Protein AF-Q04658-F1 (afdb_monomer)

Mean predicted aligned error: 12.74 Å

Structure (mmCIF, N/CA/C/O backbone):
data_AF-Q04658-F1
#
_entry.id   AF-Q04658-F1
#
loop_
_atom_site.group_PDB
_atom_site.id
_atom_site.type_symbol
_atom_site.label_atom_id
_atom_site.label_alt_id
_atom_site.label_comp_id
_atom_site.label_asym_id
_atom_site.label_entity_id
_atom_site.label_seq_id
_atom_site.pdbx_PDB_ins_code
_atom_site.Cartn_x
_atom_site.Cartn_y
_atom_site.Cartn_z
_atom_site.occupancy
_atom_site.B_iso_or_equiv
_atom_site.auth_seq_id
_atom_site.auth_comp_id
_atom_site.auth_asym_id
_atom_site.auth_atom_id
_atom_site.pdbx_PDB_model_num
ATOM 1 N N . MET A 1 1 ? -35.055 -19.459 30.742 1.00 48.03 1 MET A N 1
ATOM 2 C CA . MET A 1 1 ? -34.997 -19.789 29.294 1.00 48.03 1 MET A CA 1
ATOM 3 C C . MET A 1 1 ? -34.436 -18.692 28.370 1.00 48.03 1 MET A C 1
ATOM 5 O O . MET A 1 1 ? -34.101 -19.006 27.237 1.00 48.03 1 MET A O 1
ATOM 9 N N . LEU A 1 2 ? -34.276 -17.426 28.794 1.00 64.44 2 LEU A N 1
ATOM 10 C CA . LEU A 1 2 ? -33.761 -16.351 27.914 1.00 64.44 2 LEU A CA 1
ATOM 11 C C . LEU A 1 2 ? -32.224 -16.269 27.799 1.00 64.44 2 LEU A C 1
ATOM 13 O O . LEU A 1 2 ? -31.728 -15.584 26.909 1.00 64.44 2 LEU A O 1
ATOM 17 N N . PHE A 1 3 ? -31.472 -16.943 28.673 1.00 71.50 3 PHE A N 1
ATOM 18 C CA . PHE A 1 3 ? -30.004 -16.909 28.689 1.00 71.50 3 PHE A CA 1
ATOM 19 C C . PHE A 1 3 ? -29.337 -17.498 27.427 1.00 71.50 3 PHE A C 1
ATOM 21 O O . PHE A 1 3 ? -28.520 -16.790 26.837 1.00 71.50 3 PHE A O 1
ATOM 28 N N . PRO A 1 4 ? -29.714 -18.697 26.920 1.00 80.12 4 PRO A N 1
ATOM 29 C CA . PRO A 1 4 ? -29.071 -19.256 25.726 1.00 80.12 4 PRO A CA 1
ATOM 30 C C . PRO A 1 4 ? -29.274 -18.370 24.492 1.00 80.12 4 PRO A C 1
ATOM 32 O O . PRO A 1 4 ? -28.332 -18.125 23.749 1.00 80.12 4 PRO A O 1
ATOM 35 N N . LYS A 1 5 ? -30.469 -17.784 24.316 1.00 84.19 5 LYS A N 1
ATOM 36 C CA . LYS A 1 5 ? -30.741 -16.856 23.203 1.00 84.19 5 LYS A CA 1
ATOM 37 C C . LYS A 1 5 ? -29.852 -15.606 23.252 1.00 84.19 5 LYS A C 1
ATOM 39 O O . LYS A 1 5 ? -29.395 -15.147 22.210 1.00 84.19 5 LYS A O 1
ATOM 44 N N . ARG A 1 6 ? -29.592 -15.058 24.447 1.00 84.19 6 ARG A N 1
ATOM 45 C CA . ARG A 1 6 ? -28.706 -13.891 24.629 1.00 84.19 6 ARG A CA 1
ATOM 46 C C . ARG A 1 6 ? -27.261 -14.222 24.273 1.00 84.19 6 ARG A C 1
ATOM 48 O O . ARG A 1 6 ? -26.633 -13.447 23.557 1.00 84.19 6 ARG A O 1
ATOM 55 N N . LEU A 1 7 ? -26.775 -15.373 24.736 1.00 85.56 7 LEU A N 1
ATOM 56 C CA . LEU A 1 7 ? -25.419 -15.832 24.451 1.00 85.56 7 LEU A CA 1
ATOM 57 C C . LEU A 1 7 ? -25.201 -16.116 22.965 1.00 85.56 7 LEU A C 1
ATOM 59 O O . LEU A 1 7 ? -24.165 -15.728 22.442 1.00 85.56 7 LEU A O 1
ATOM 63 N N . ILE A 1 8 ? -26.178 -16.712 22.271 1.00 89.06 8 ILE A N 1
ATOM 64 C CA . ILE A 1 8 ? -26.074 -16.975 20.827 1.00 89.06 8 ILE A CA 1
ATOM 65 C C . ILE A 1 8 ? -25.934 -15.664 20.045 1.00 89.06 8 ILE A C 1
ATOM 67 O O . ILE A 1 8 ? -25.021 -15.530 19.237 1.00 89.06 8 ILE A O 1
ATOM 71 N N . VAL A 1 9 ? -26.792 -14.668 20.307 1.00 88.81 9 VAL A N 1
ATOM 72 C CA . VAL A 1 9 ? -26.729 -13.372 19.602 1.00 88.81 9 VAL A CA 1
ATOM 73 C C . VAL A 1 9 ? -25.398 -12.665 19.858 1.00 88.81 9 VAL A C 1
ATOM 75 O O . VAL A 1 9 ? -24.790 -12.144 18.926 1.00 88.81 9 VAL A O 1
ATOM 78 N N . TRP A 1 10 ? -24.931 -12.658 21.109 1.00 90.81 10 TRP A N 1
ATOM 79 C CA . TRP A 1 10 ? -23.628 -12.088 21.438 1.00 90.81 10 TRP A CA 1
ATOM 80 C C . TRP A 1 10 ? -22.480 -12.844 20.758 1.00 90.81 10 TRP A C 1
ATOM 82 O O . TRP A 1 10 ? -21.616 -12.205 20.164 1.00 90.81 10 TRP A O 1
ATOM 92 N N . GLY A 1 11 ? -22.499 -14.179 20.784 1.00 92.94 11 GLY A N 1
ATOM 93 C CA . GLY A 1 11 ? -21.490 -15.016 20.140 1.00 92.94 11 GLY A CA 1
ATOM 94 C C . GLY A 1 11 ? -21.390 -14.743 18.641 1.00 92.94 11 GLY A C 1
ATOM 95 O O . GLY A 1 11 ? -20.291 -14.561 18.130 1.00 92.94 11 GLY A O 1
ATOM 96 N N . VAL A 1 12 ? -22.525 -14.606 17.948 1.00 94.00 12 VAL A N 1
ATOM 97 C CA . VAL A 1 12 ? -22.552 -14.241 16.521 1.00 94.00 12 VAL A CA 1
ATOM 98 C C . VAL A 1 12 ? -21.949 -12.853 16.286 1.00 94.00 12 VAL A C 1
ATOM 100 O O . VAL A 1 12 ? -21.097 -12.702 15.414 1.00 94.00 12 VAL A O 1
ATOM 103 N N . LEU A 1 13 ? -22.335 -11.840 17.074 1.00 93.44 13 LEU A N 1
ATOM 104 C CA . LEU A 1 13 ? -21.768 -10.489 16.952 1.00 93.44 13 LEU A CA 1
ATOM 105 C C . LEU A 1 13 ? -20.258 -10.473 17.212 1.00 93.44 13 LEU A C 1
ATOM 107 O O . LEU A 1 13 ? -19.524 -9.775 16.511 1.00 93.44 13 LEU A O 1
ATOM 111 N N . LEU A 1 14 ? -19.793 -11.238 18.201 1.00 94.06 14 LEU A N 1
ATOM 112 C CA . LEU A 1 14 ? -18.379 -11.344 18.535 1.00 94.06 14 LEU A CA 1
ATOM 113 C C . LEU A 1 14 ? -17.600 -12.045 17.421 1.00 94.06 14 LEU A C 1
ATOM 115 O O . LEU A 1 14 ? -16.578 -11.518 16.997 1.00 94.06 14 LEU A O 1
ATOM 119 N N . ILE A 1 15 ? -18.093 -13.174 16.902 1.00 95.38 15 ILE A N 1
ATOM 120 C CA . ILE A 1 15 ? -17.459 -13.898 15.790 1.00 95.38 15 ILE A CA 1
ATOM 121 C C . ILE A 1 15 ? -17.363 -13.001 14.558 1.00 95.38 15 ILE A C 1
ATOM 123 O O . ILE A 1 15 ? -16.290 -12.898 13.970 1.00 95.38 15 ILE A O 1
ATOM 127 N N . LEU A 1 16 ? -18.439 -12.298 14.196 1.00 94.44 16 LEU A N 1
ATOM 128 C CA . LEU A 1 16 ? -18.407 -11.362 13.072 1.00 94.44 16 LEU A CA 1
ATOM 129 C C . LEU A 1 16 ? -17.403 -10.231 13.318 1.00 94.44 16 LEU A C 1
ATOM 131 O O . LEU A 1 16 ? -16.593 -9.938 12.441 1.00 94.44 16 LEU A O 1
ATOM 135 N N . SER A 1 17 ? -17.389 -9.657 14.523 1.00 93.44 17 SER A N 1
ATOM 136 C CA . SER A 1 17 ? -16.462 -8.581 14.897 1.00 93.44 17 SER A CA 1
ATOM 137 C C . SER A 1 17 ? -14.999 -9.026 14.900 1.00 93.44 17 SER A C 1
ATOM 139 O O . SER A 1 17 ? -14.129 -8.272 14.480 1.00 93.44 17 SER A O 1
ATOM 141 N N . LEU A 1 18 ? -14.717 -10.252 15.335 1.00 94.62 18 LEU A N 1
ATOM 142 C CA . LEU A 1 18 ? -13.380 -10.836 15.278 1.00 94.62 18 LEU A CA 1
ATOM 143 C C . LEU A 1 18 ? -12.991 -11.175 13.839 1.00 94.62 18 LEU A C 1
ATOM 145 O O . LEU A 1 18 ? -11.881 -10.862 13.427 1.00 94.62 18 LEU A O 1
ATOM 149 N N . SER A 1 19 ? -13.906 -11.748 13.051 1.00 94.00 19 SER A N 1
ATOM 150 C CA . SER A 1 19 ? -13.644 -12.111 11.654 1.00 94.00 19 SER A CA 1
ATOM 151 C C . SER A 1 19 ? -13.275 -10.894 10.805 1.00 94.00 19 SER A C 1
ATOM 153 O O . SER A 1 19 ? -12.275 -10.936 10.092 1.00 94.00 19 SER A O 1
ATOM 155 N N . GLN A 1 20 ? -13.990 -9.770 10.949 1.00 92.44 20 GLN A N 1
ATOM 156 C CA . GLN A 1 20 ? -13.623 -8.539 10.247 1.00 92.44 20 GLN A CA 1
ATOM 157 C C . GLN A 1 20 ? -12.255 -8.003 10.686 1.00 92.44 20 GLN A C 1
ATOM 159 O O . GLN A 1 20 ? -11.545 -7.422 9.872 1.00 92.44 20 GLN A O 1
ATOM 164 N N . PHE A 1 21 ? -11.872 -8.204 11.952 1.00 91.06 21 PHE A N 1
ATOM 165 C CA . PHE A 1 21 ? -10.603 -7.710 12.467 1.00 91.06 21 PHE A CA 1
ATOM 166 C C . PHE A 1 21 ? -9.436 -8.554 11.969 1.00 91.06 21 PHE A C 1
ATOM 168 O O . PHE A 1 21 ? -8.424 -8.020 11.526 1.00 91.06 21 PHE A O 1
ATOM 175 N N . VAL A 1 22 ? -9.617 -9.875 11.945 1.00 92.88 22 VAL A N 1
ATOM 176 C CA . VAL A 1 22 ? -8.684 -10.809 11.309 1.00 92.88 22 VAL A CA 1
ATOM 177 C C . VAL A 1 22 ? -8.508 -10.471 9.825 1.00 92.88 22 VAL A C 1
ATOM 179 O O . VAL A 1 22 ? -7.392 -10.533 9.320 1.00 92.88 22 VAL A O 1
ATOM 182 N N . LEU A 1 23 ? -9.563 -10.020 9.138 1.00 92.44 23 LEU A N 1
ATOM 183 C CA . LEU A 1 23 ? -9.487 -9.556 7.747 1.00 92.44 23 LEU A CA 1
ATOM 184 C C . LEU A 1 23 ? -8.734 -8.225 7.551 1.00 92.44 23 LEU A C 1
ATOM 186 O O . LEU A 1 23 ? -8.464 -7.870 6.405 1.00 92.44 23 LEU A O 1
ATOM 190 N N . TYR A 1 24 ? -8.342 -7.503 8.610 1.00 89.81 24 TYR A N 1
ATOM 191 C CA . TYR A 1 24 ? -7.361 -6.413 8.490 1.00 89.81 24 TYR A CA 1
ATOM 192 C C . TYR A 1 24 ? -5.913 -6.910 8.482 1.00 89.81 24 TYR A C 1
ATOM 194 O O . TYR A 1 24 ? -5.050 -6.200 7.975 1.00 89.81 24 TYR A O 1
ATOM 202 N N . LEU A 1 25 ? -5.616 -8.111 8.997 1.00 86.94 25 LEU A N 1
ATOM 203 C CA . LEU A 1 25 ? -4.242 -8.633 9.033 1.00 86.94 25 LEU A CA 1
ATOM 204 C C . LEU A 1 25 ? -3.587 -8.701 7.642 1.00 86.94 25 LEU A C 1
ATOM 206 O O . LEU A 1 25 ? -2.425 -8.323 7.525 1.00 86.94 25 LEU A O 1
ATOM 210 N N . PRO A 1 26 ? -4.289 -9.090 6.559 1.00 83.69 26 PRO A N 1
ATOM 211 C CA . PRO A 1 26 ? -3.725 -9.017 5.217 1.00 83.69 26 PRO A CA 1
ATOM 212 C C . PRO A 1 26 ? -3.310 -7.598 4.802 1.00 83.69 26 PRO A C 1
ATOM 214 O O . PRO A 1 26 ? -2.362 -7.446 4.037 1.00 83.69 26 PRO A O 1
ATOM 217 N N . ALA A 1 27 ? -3.949 -6.545 5.322 1.00 81.88 27 ALA A N 1
ATOM 218 C CA . ALA A 1 27 ? -3.567 -5.168 5.015 1.00 81.88 27 ALA A CA 1
ATOM 219 C C . ALA A 1 27 ? -2.179 -4.811 5.574 1.00 81.88 27 ALA A C 1
ATOM 221 O O . ALA A 1 27 ? -1.489 -4.005 4.971 1.00 81.88 27 ALA A O 1
ATOM 222 N N . THR A 1 28 ? -1.722 -5.437 6.663 1.00 82.69 28 THR A N 1
ATOM 223 C CA . THR A 1 28 ? -0.393 -5.175 7.254 1.00 82.69 28 THR A CA 1
ATOM 224 C C . THR A 1 28 ? 0.722 -6.062 6.683 1.00 82.69 28 THR A C 1
ATOM 226 O O . THR A 1 28 ? 1.868 -6.015 7.141 1.00 82.69 28 THR A O 1
ATOM 229 N N . THR A 1 29 ? 0.407 -6.865 5.663 1.00 84.94 29 THR A N 1
ATOM 230 C CA . THR A 1 29 ? 1.384 -7.687 4.934 1.00 84.94 29 THR A CA 1
ATOM 231 C C . THR A 1 29 ? 2.227 -6.849 3.960 1.00 84.94 29 THR A C 1
ATOM 233 O O . THR A 1 29 ? 2.033 -5.642 3.836 1.00 84.94 29 THR A O 1
ATOM 236 N N . CYS A 1 30 ? 3.174 -7.484 3.257 1.00 84.44 30 CYS A N 1
ATOM 237 C CA . CYS A 1 30 ? 4.091 -6.834 2.305 1.00 84.44 30 CYS A CA 1
ATOM 238 C C . CYS A 1 30 ? 5.135 -5.886 2.935 1.00 84.44 30 CYS A C 1
ATOM 240 O O . CYS A 1 30 ? 5.738 -5.080 2.236 1.00 84.44 30 CYS A O 1
ATOM 242 N N . THR A 1 31 ? 5.378 -5.969 4.245 1.00 84.75 31 THR A N 1
ATOM 243 C CA . THR A 1 31 ? 6.273 -5.044 4.970 1.00 84.75 31 THR A CA 1
ATOM 244 C C . THR A 1 31 ? 7.674 -5.596 5.230 1.00 84.75 31 THR A C 1
ATOM 246 O O . THR A 1 31 ? 8.594 -4.821 5.485 1.00 84.75 31 THR A O 1
ATOM 249 N N . ASN A 1 32 ? 7.863 -6.918 5.178 1.00 79.25 32 ASN A N 1
ATOM 250 C CA . ASN A 1 32 ? 9.130 -7.555 5.528 1.00 79.25 32 ASN A CA 1
ATOM 251 C C . ASN A 1 32 ? 9.474 -8.713 4.583 1.00 79.25 32 ASN A C 1
ATOM 253 O O . ASN A 1 32 ? 8.623 -9.519 4.212 1.00 79.25 32 ASN A O 1
ATOM 257 N N . SER A 1 33 ? 10.753 -8.801 4.225 1.00 74.62 33 SER A N 1
ATOM 258 C CA . SER A 1 33 ? 11.325 -9.869 3.396 1.00 74.62 33 SER A CA 1
ATOM 259 C C . SER A 1 33 ? 11.719 -11.120 4.184 1.00 74.62 33 SER A C 1
ATOM 261 O O . SER A 1 33 ? 11.919 -12.184 3.586 1.00 74.62 33 SER A O 1
ATOM 263 N N . LYS A 1 34 ? 11.905 -10.984 5.504 1.00 71.62 34 LYS A N 1
ATOM 264 C CA . LYS A 1 34 ? 12.381 -12.049 6.394 1.00 71.62 34 LYS A CA 1
ATOM 265 C C . LYS A 1 34 ? 11.203 -12.886 6.906 1.00 71.62 34 LYS A C 1
ATOM 267 O O . LYS A 1 34 ? 10.216 -12.336 7.382 1.00 71.62 34 LYS A O 1
ATOM 272 N N . GLY A 1 35 ? 11.336 -14.213 6.848 1.00 64.00 35 GLY A N 1
ATOM 273 C CA . GLY A 1 35 ? 10.316 -15.167 7.304 1.00 64.00 35 GLY A CA 1
ATOM 274 C C . GLY A 1 35 ? 9.303 -15.551 6.219 1.00 64.00 35 GLY A C 1
ATOM 275 O O . GLY A 1 35 ? 9.663 -15.697 5.048 1.00 64.00 35 GLY A O 1
ATOM 276 N N . LEU A 1 36 ? 8.034 -15.739 6.604 1.00 62.12 36 LEU A N 1
ATOM 277 C CA . LEU A 1 36 ? 6.954 -16.020 5.654 1.00 62.12 36 LEU A CA 1
ATOM 278 C C . LEU A 1 36 ? 6.677 -14.771 4.804 1.00 62.12 36 LEU A C 1
ATOM 280 O O . LEU A 1 36 ? 6.091 -13.801 5.280 1.00 62.12 36 LEU A O 1
ATOM 284 N N . ARG A 1 37 ? 7.071 -14.812 3.527 1.00 67.56 37 ARG A N 1
ATOM 285 C CA . ARG A 1 37 ? 6.827 -13.748 2.536 1.00 67.56 37 ARG A CA 1
ATOM 286 C C . ARG A 1 37 ? 5.368 -13.744 2.070 1.00 67.56 37 ARG A C 1
ATOM 288 O O . ARG A 1 37 ? 5.063 -14.063 0.917 1.00 67.56 37 ARG A O 1
ATOM 295 N N . LEU A 1 38 ? 4.468 -13.433 2.997 1.00 77.38 38 LEU A N 1
ATOM 296 C CA . LEU A 1 38 ? 3.051 -13.222 2.737 1.00 77.38 38 LEU A CA 1
ATOM 297 C C . LEU A 1 38 ? 2.843 -11.771 2.299 1.00 77.38 38 LEU A C 1
ATOM 299 O O . LEU A 1 38 ? 3.240 -10.837 2.996 1.00 77.38 38 LEU A O 1
ATOM 303 N N . CYS A 1 39 ? 2.216 -11.596 1.141 1.00 85.25 39 CYS A N 1
ATOM 304 C CA . CYS A 1 39 ? 1.780 -10.302 0.644 1.00 85.25 39 CYS A CA 1
ATOM 305 C C . CYS A 1 39 ? 0.378 -10.448 0.066 1.00 85.25 39 CYS A C 1
ATOM 307 O O . CYS A 1 39 ? 0.116 -11.329 -0.754 1.00 85.25 39 CYS A O 1
ATOM 309 N N . ALA A 1 40 ? -0.524 -9.608 0.550 1.00 90.00 40 ALA A N 1
ATOM 310 C CA . ALA A 1 40 ? -1.885 -9.475 0.076 1.00 90.00 40 ALA A CA 1
ATOM 311 C C . ALA A 1 40 ? -2.050 -8.073 -0.522 1.00 90.00 40 ALA A C 1
ATOM 313 O O . ALA A 1 40 ? -2.524 -7.164 0.164 1.00 90.00 40 ALA A O 1
ATOM 314 N N . PRO A 1 41 ? -1.615 -7.870 -1.775 1.00 91.75 41 PRO A N 1
ATOM 315 C CA . PRO A 1 41 ? -1.620 -6.548 -2.379 1.00 91.75 41 PRO A CA 1
ATOM 316 C C . PRO A 1 41 ? -3.042 -6.037 -2.603 1.00 91.75 41 PRO A C 1
ATOM 318 O O . PRO A 1 41 ? -3.924 -6.799 -2.993 1.00 91.75 41 PRO A O 1
ATOM 321 N N . GLN A 1 42 ? -3.257 -4.737 -2.419 1.00 92.12 42 GLN A N 1
ATOM 322 C CA . GLN A 1 42 ? -4.439 -4.037 -2.925 1.00 92.12 42 GLN A CA 1
ATOM 323 C C . GLN A 1 42 ? -4.389 -3.954 -4.450 1.00 92.12 42 GLN A C 1
ATOM 325 O O . GLN A 1 42 ? -5.373 -4.252 -5.126 1.00 92.12 42 GLN A O 1
ATOM 330 N N . PHE A 1 43 ? -3.213 -3.628 -4.986 1.00 91.38 43 PHE A N 1
ATOM 331 C CA . PHE A 1 43 ? -2.973 -3.498 -6.417 1.00 91.38 43 PHE A CA 1
ATOM 332 C C . PHE A 1 43 ? -1.642 -4.134 -6.781 1.00 91.38 43 PHE A C 1
ATOM 334 O O . PHE A 1 43 ? -0.696 -4.138 -5.995 1.00 91.38 43 PHE A O 1
ATOM 341 N N . THR A 1 44 ? -1.565 -4.651 -7.995 1.00 91.69 44 THR A N 1
ATOM 342 C CA . THR A 1 44 ? -0.303 -5.046 -8.609 1.00 91.69 44 THR A CA 1
ATOM 343 C C . THR A 1 44 ? -0.050 -4.130 -9.783 1.00 91.69 44 THR A C 1
ATOM 345 O O . THR A 1 44 ? -0.961 -3.900 -10.575 1.00 91.69 44 THR A O 1
ATOM 348 N N . ILE A 1 45 ? 1.156 -3.588 -9.876 1.00 91.81 45 ILE A N 1
ATOM 349 C CA . ILE A 1 45 ? 1.555 -2.737 -10.989 1.00 91.81 45 ILE A CA 1
ATOM 350 C C . ILE A 1 45 ? 2.733 -3.362 -11.721 1.00 91.81 45 ILE A C 1
ATOM 352 O O . ILE A 1 45 ? 3.580 -4.036 -11.134 1.00 91.81 45 ILE A O 1
ATOM 356 N N . THR A 1 46 ? 2.789 -3.080 -13.008 1.00 90.12 46 THR A N 1
ATOM 357 C CA . THR A 1 46 ? 3.917 -3.368 -13.889 1.00 90.12 46 THR A CA 1
ATOM 358 C C . THR A 1 46 ? 4.158 -2.123 -14.718 1.00 90.12 46 THR A C 1
ATOM 360 O O . THR A 1 46 ? 3.198 -1.487 -15.155 1.00 90.12 46 THR A O 1
ATOM 363 N N . VAL A 1 47 ? 5.419 -1.743 -14.894 1.00 85.94 47 VAL A N 1
ATOM 364 C CA . VAL A 1 47 ? 5.765 -0.608 -15.750 1.00 85.94 47 VAL A CA 1
ATOM 365 C C . VAL A 1 47 ? 5.782 -1.099 -17.193 1.00 85.94 47 VAL A C 1
ATOM 367 O O . VAL A 1 47 ? 6.582 -1.965 -17.547 1.00 85.94 47 VAL A O 1
ATOM 370 N N . ILE A 1 48 ? 4.894 -0.557 -18.021 1.00 82.62 48 ILE A N 1
ATOM 371 C CA . ILE A 1 48 ? 4.766 -0.892 -19.440 1.00 82.62 48 ILE A CA 1
ATOM 372 C C . ILE A 1 48 ? 4.674 0.420 -20.213 1.00 82.62 48 ILE A C 1
ATOM 374 O O . ILE A 1 48 ? 3.834 1.254 -19.904 1.00 82.62 48 ILE A O 1
ATOM 378 N N . GLY A 1 49 ? 5.523 0.615 -21.221 1.00 72.06 49 GLY A N 1
ATOM 379 C CA . GLY A 1 49 ? 5.387 1.760 -22.118 1.00 72.06 49 GLY A CA 1
ATOM 380 C C . GLY A 1 49 ? 4.352 1.462 -23.196 1.00 72.06 49 GLY A C 1
ATOM 381 O O . GLY A 1 49 ? 4.655 0.775 -24.171 1.00 72.06 49 GLY A O 1
ATOM 382 N N . GLY A 1 50 ? 3.127 1.952 -23.004 1.00 69.31 50 GLY A N 1
ATOM 383 C CA . GLY A 1 50 ? 2.031 1.794 -23.964 1.00 69.31 50 GLY A CA 1
ATOM 384 C C . GLY A 1 50 ? 2.133 2.736 -25.166 1.00 69.31 50 GLY A C 1
ATOM 385 O O . GLY A 1 50 ? 1.751 2.376 -26.274 1.00 69.31 50 GLY A O 1
ATOM 386 N N . SER A 1 51 ? 2.723 3.917 -24.967 1.00 69.56 51 SER A N 1
ATOM 387 C CA . SER A 1 51 ? 2.911 4.939 -26.003 1.00 69.56 51 SER A CA 1
ATOM 388 C C . SER A 1 51 ? 4.381 5.073 -26.429 1.00 69.56 51 SER A C 1
ATOM 390 O O . SER A 1 51 ? 5.296 4.671 -25.704 1.00 69.56 51 SER A O 1
ATOM 392 N N . SER A 1 52 ? 4.641 5.678 -27.596 1.00 72.06 52 SER A N 1
ATOM 393 C CA . SER A 1 52 ? 6.010 6.011 -28.031 1.00 72.06 52 SER A CA 1
ATOM 394 C C . SER A 1 52 ? 6.708 6.934 -27.029 1.00 72.06 52 SER A C 1
ATOM 396 O O . SER A 1 52 ? 7.818 6.643 -26.594 1.00 72.06 52 SER A O 1
ATOM 398 N N . THR A 1 53 ? 6.017 7.981 -26.569 1.00 69.88 53 THR A N 1
ATOM 399 C CA . THR A 1 53 ? 6.528 8.925 -25.565 1.00 69.88 53 THR A CA 1
ATOM 400 C C . THR A 1 53 ? 6.836 8.243 -24.232 1.00 69.88 53 THR A C 1
ATOM 402 O O . THR A 1 53 ? 7.871 8.517 -23.628 1.00 69.88 53 THR A O 1
ATOM 405 N N . ALA A 1 54 ? 5.974 7.333 -23.766 1.00 73.06 54 ALA A N 1
ATOM 406 C CA . ALA A 1 54 ? 6.215 6.585 -22.535 1.00 73.06 54 ALA A CA 1
ATOM 407 C C . ALA A 1 54 ? 7.413 5.638 -22.684 1.00 73.06 54 ALA A C 1
ATOM 409 O O . ALA A 1 54 ? 8.228 5.550 -21.771 1.00 73.06 54 ALA A O 1
ATOM 410 N N . ASN A 1 55 ? 7.563 4.973 -23.833 1.00 78.56 55 ASN A N 1
ATOM 411 C CA . ASN A 1 55 ? 8.719 4.122 -24.114 1.00 78.56 55 ASN A CA 1
ATOM 412 C C . ASN A 1 55 ? 10.031 4.914 -24.161 1.00 78.56 55 ASN A C 1
ATOM 414 O O . ASN A 1 55 ? 11.008 4.493 -23.545 1.00 78.56 55 ASN A O 1
ATOM 418 N N . GLU A 1 56 ? 10.052 6.074 -24.820 1.00 77.06 56 GLU A N 1
ATOM 419 C CA . GLU A 1 56 ? 11.214 6.973 -24.845 1.00 77.06 56 GLU A CA 1
ATOM 420 C C . GLU A 1 56 ? 11.559 7.498 -23.447 1.00 77.06 56 GLU A C 1
ATOM 422 O O . GLU A 1 56 ? 12.729 7.514 -23.054 1.00 77.06 56 GLU A O 1
ATOM 427 N N . PHE A 1 57 ? 10.545 7.875 -22.6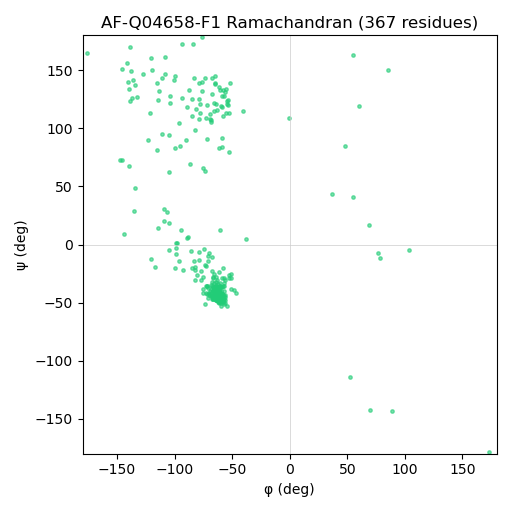63 1.00 79.12 57 PHE A N 1
ATOM 428 C CA . PHE A 1 57 ? 10.722 8.298 -21.278 1.00 79.12 57 PHE A CA 1
ATOM 429 C C . PHE A 1 57 ? 11.290 7.166 -20.416 1.00 79.12 57 PHE A C 1
ATOM 431 O O . PHE A 1 57 ? 12.295 7.361 -19.736 1.00 79.12 57 PHE A O 1
ATOM 438 N N . ILE A 1 58 ? 10.699 5.968 -20.478 1.00 84.88 58 ILE A N 1
ATOM 439 C CA . ILE A 1 58 ? 11.181 4.786 -19.753 1.00 84.88 58 ILE A CA 1
ATOM 440 C C . ILE A 1 58 ? 12.621 4.461 -20.160 1.00 84.88 58 ILE A C 1
ATOM 442 O O . ILE A 1 58 ? 13.447 4.209 -19.287 1.00 84.88 58 ILE A O 1
ATOM 446 N N . ALA A 1 59 ? 12.936 4.468 -21.457 1.00 85.50 59 ALA A N 1
ATOM 447 C CA . ALA A 1 59 ? 14.282 4.198 -21.952 1.00 85.50 59 ALA A CA 1
ATOM 448 C C . ALA A 1 59 ? 15.287 5.227 -21.417 1.00 85.50 59 ALA A C 1
ATOM 450 O O . ALA A 1 59 ? 16.315 4.845 -20.865 1.00 85.50 59 ALA A O 1
ATOM 451 N N . SER A 1 60 ? 14.945 6.515 -21.475 1.00 86.19 60 SER A N 1
ATOM 452 C CA . SER A 1 60 ? 15.780 7.599 -20.942 1.00 86.19 60 SER A CA 1
ATOM 453 C C . SER A 1 60 ? 16.022 7.449 -19.439 1.00 86.19 60 SER A C 1
ATOM 455 O O . SER A 1 60 ? 17.147 7.601 -18.968 1.00 86.19 60 SER A O 1
ATOM 457 N N . VAL A 1 61 ? 14.978 7.102 -18.679 1.00 86.69 61 VAL A N 1
ATOM 458 C CA . VAL A 1 61 ? 15.089 6.835 -17.239 1.00 86.69 61 VAL A CA 1
ATOM 459 C C . VAL A 1 61 ? 15.972 5.614 -16.980 1.00 86.69 61 VAL A C 1
ATOM 461 O O . VAL A 1 61 ? 16.804 5.667 -16.083 1.00 86.69 61 VAL A O 1
ATOM 464 N N . ARG A 1 62 ? 15.855 4.535 -17.763 1.00 88.12 62 ARG A N 1
ATOM 465 C CA . ARG A 1 62 ? 16.722 3.351 -17.628 1.00 88.12 62 ARG A CA 1
ATOM 466 C C . ARG A 1 62 ? 18.192 3.686 -17.881 1.00 88.12 62 ARG A C 1
ATOM 468 O O . ARG A 1 62 ? 19.025 3.308 -17.066 1.00 88.12 62 ARG A O 1
ATOM 475 N N . GLU A 1 63 ? 18.508 4.426 -18.942 1.00 87.38 63 GLU A N 1
ATOM 476 C CA . GLU A 1 63 ? 19.890 4.852 -19.220 1.00 87.38 63 GLU A CA 1
ATOM 477 C C . GLU A 1 63 ? 20.441 5.759 -18.116 1.00 87.38 63 GLU A C 1
ATOM 479 O O . GLU A 1 63 ? 21.567 5.585 -17.649 1.00 87.38 63 GLU A O 1
ATOM 484 N N . PHE A 1 64 ? 19.621 6.684 -17.617 1.00 88.31 64 PHE A N 1
ATOM 485 C CA . PHE A 1 64 ? 19.992 7.522 -16.483 1.00 88.31 64 PHE A CA 1
ATOM 486 C C . PHE A 1 64 ? 20.249 6.702 -15.209 1.00 88.31 64 PHE A C 1
ATOM 488 O O . PHE A 1 64 ? 21.218 6.950 -14.493 1.00 88.31 64 PHE A O 1
ATOM 495 N N . LEU A 1 65 ? 19.418 5.695 -14.931 1.00 89.75 65 LEU A N 1
ATOM 496 C CA . LEU A 1 65 ? 19.597 4.805 -13.785 1.00 89.75 65 LEU A CA 1
ATOM 497 C C . LEU A 1 65 ? 20.826 3.904 -13.929 1.00 89.75 65 LEU A C 1
ATOM 499 O O . LEU A 1 65 ? 21.500 3.673 -12.926 1.00 89.75 65 LEU A O 1
ATOM 503 N N . ARG A 1 66 ? 21.168 3.447 -15.141 1.00 87.94 66 ARG A N 1
ATOM 504 C CA . ARG A 1 66 ? 22.441 2.756 -15.412 1.00 87.94 66 ARG A CA 1
ATOM 505 C C . ARG A 1 66 ? 23.630 3.655 -15.091 1.00 87.94 66 ARG A C 1
ATOM 507 O O . ARG A 1 66 ? 24.499 3.251 -14.325 1.00 87.94 66 ARG A O 1
ATOM 514 N N . LEU A 1 67 ? 23.621 4.897 -15.581 1.00 89.94 67 LEU A N 1
ATOM 515 C CA . LEU A 1 67 ? 24.669 5.878 -15.288 1.00 89.94 67 LEU A CA 1
ATOM 516 C C . LEU A 1 67 ? 24.824 6.120 -13.779 1.00 89.94 67 LEU A C 1
ATOM 518 O O . LEU A 1 67 ? 25.940 6.094 -13.263 1.00 89.94 67 LEU A O 1
ATOM 522 N N . ILE A 1 68 ? 23.716 6.326 -13.060 1.00 88.88 68 ILE A N 1
ATOM 523 C CA . ILE A 1 68 ? 23.757 6.490 -11.600 1.00 88.88 68 ILE A CA 1
ATOM 524 C C . ILE A 1 68 ? 24.250 5.214 -10.917 1.00 88.88 68 ILE A C 1
ATOM 526 O O . ILE A 1 68 ? 24.977 5.313 -9.931 1.00 88.88 68 ILE A O 1
ATOM 530 N N . SER A 1 69 ? 23.881 4.033 -11.414 1.00 87.56 69 SER A N 1
ATOM 531 C CA . SER A 1 69 ? 24.353 2.760 -10.861 1.00 87.56 69 SER A CA 1
ATOM 532 C C . SER A 1 69 ? 25.872 2.664 -10.968 1.00 87.56 69 SER A C 1
ATOM 534 O O . SER A 1 69 ? 26.518 2.453 -9.948 1.00 87.56 69 SER A O 1
ATOM 536 N N . TYR A 1 70 ? 26.451 2.934 -12.143 1.00 86.81 70 TYR A N 1
ATOM 537 C CA . TYR A 1 70 ? 27.907 2.971 -12.332 1.00 86.81 70 TYR A CA 1
ATOM 538 C C . TYR A 1 70 ? 28.587 3.984 -11.413 1.00 86.81 70 TYR A C 1
ATOM 540 O O . TYR A 1 70 ? 29.505 3.630 -10.681 1.00 86.81 70 TYR A O 1
ATOM 548 N N . LEU A 1 71 ? 28.065 5.212 -11.345 1.00 86.31 71 LEU A N 1
ATOM 549 C CA . LEU A 1 71 ? 28.600 6.227 -10.438 1.00 86.31 71 LEU A CA 1
ATOM 550 C C . LEU A 1 71 ? 28.506 5.794 -8.965 1.00 86.31 71 LEU A C 1
ATOM 552 O O . LEU A 1 71 ? 29.387 6.096 -8.167 1.00 86.31 71 LEU A O 1
ATOM 556 N N . THR A 1 72 ? 27.438 5.094 -8.582 1.00 83.50 72 THR A N 1
ATOM 557 C CA . THR A 1 72 ? 27.240 4.601 -7.212 1.00 83.50 72 THR A CA 1
ATOM 558 C C . THR A 1 72 ? 28.206 3.468 -6.878 1.00 83.50 72 THR A C 1
ATOM 560 O O . THR A 1 72 ? 28.699 3.425 -5.751 1.00 83.50 72 THR A O 1
ATOM 563 N N . ILE A 1 73 ? 28.502 2.587 -7.840 1.00 81.44 73 ILE A N 1
ATOM 564 C CA . ILE A 1 73 ? 29.543 1.558 -7.717 1.00 81.44 73 ILE A CA 1
ATOM 565 C C . ILE A 1 73 ? 30.896 2.238 -7.480 1.00 81.44 73 ILE A C 1
ATOM 567 O O . ILE A 1 73 ? 31.546 1.965 -6.472 1.00 81.44 73 ILE A O 1
ATOM 571 N N . ASP A 1 74 ? 31.260 3.186 -8.346 1.00 81.25 74 ASP A N 1
ATOM 572 C CA . ASP A 1 74 ? 32.550 3.884 -8.303 1.00 81.25 74 ASP A CA 1
ATOM 573 C C . ASP A 1 74 ? 32.729 4.733 -7.034 1.00 81.25 74 ASP A C 1
ATOM 575 O O . ASP A 1 74 ? 33.804 4.759 -6.436 1.00 81.25 74 ASP A O 1
ATOM 579 N N . MET A 1 75 ? 31.677 5.426 -6.578 1.00 80.25 75 MET A N 1
ATOM 580 C CA . MET A 1 75 ? 31.716 6.212 -5.335 1.00 80.25 75 MET A CA 1
ATOM 581 C C . MET A 1 75 ? 31.611 5.349 -4.073 1.00 80.25 75 MET A C 1
ATOM 583 O O . MET A 1 75 ? 31.983 5.796 -2.988 1.00 80.25 75 MET A O 1
ATOM 587 N N . GLY A 1 76 ? 31.058 4.140 -4.186 1.00 71.00 76 GLY A N 1
ATOM 588 C CA . GLY A 1 76 ? 30.849 3.222 -3.070 1.00 71.00 76 GLY A CA 1
ATOM 589 C C . GLY A 1 76 ? 32.128 2.553 -2.577 1.00 71.00 76 GLY A C 1
ATOM 590 O O . GLY A 1 76 ? 32.066 1.818 -1.594 1.00 71.00 76 GLY A O 1
ATOM 591 N N . TRP A 1 77 ? 33.261 2.800 -3.232 1.00 53.88 77 TRP A N 1
ATOM 592 C CA . TRP A 1 77 ? 34.473 2.011 -3.094 1.00 53.88 77 TRP A CA 1
ATOM 593 C C . TRP A 1 77 ? 35.155 2.153 -1.723 1.00 53.88 77 TRP A C 1
ATOM 595 O O . TRP A 1 77 ? 35.746 3.179 -1.386 1.00 53.88 77 TRP A O 1
ATOM 605 N N . SER A 1 78 ? 35.138 1.070 -0.944 1.00 53.06 78 SER A N 1
ATOM 606 C CA . SER A 1 78 ? 36.243 0.720 -0.047 1.00 53.06 78 SER A CA 1
ATOM 607 C C . SER A 1 78 ? 37.352 0.069 -0.882 1.00 53.06 78 SER A C 1
ATOM 609 O O . SER A 1 78 ? 37.012 -0.734 -1.737 1.00 53.06 78 SER A O 1
ATOM 611 N N . ASN A 1 79 ? 38.625 0.396 -0.618 1.00 55.72 79 ASN A N 1
ATOM 612 C CA . ASN A 1 79 ? 39.881 0.119 -1.365 1.00 55.72 79 ASN A CA 1
ATOM 613 C C . ASN A 1 79 ? 40.126 -1.240 -2.094 1.00 55.72 79 ASN A C 1
ATOM 615 O O . ASN A 1 79 ? 41.227 -1.443 -2.601 1.00 55.72 79 ASN A O 1
ATOM 619 N N . GLU A 1 80 ? 39.194 -2.185 -2.158 1.00 58.00 80 GLU A N 1
ATOM 620 C CA . GLU A 1 80 ? 39.333 -3.450 -2.885 1.00 58.00 80 GLU A CA 1
ATOM 621 C C . GLU A 1 80 ? 38.765 -3.344 -4.296 1.00 58.00 80 GLU A C 1
ATOM 623 O O . GLU A 1 80 ? 37.601 -2.999 -4.451 1.00 58.00 80 GLU A O 1
ATOM 628 N N . PHE A 1 81 ? 39.565 -3.687 -5.311 1.00 58.59 81 PHE A N 1
ATOM 629 C CA . PHE A 1 81 ? 39.161 -3.736 -6.720 1.00 58.59 81 PHE A CA 1
ATOM 630 C C . PHE A 1 81 ? 37.747 -4.324 -6.897 1.00 58.59 81 PHE A C 1
ATOM 632 O O . PHE A 1 81 ? 37.533 -5.491 -6.576 1.00 58.59 81 PHE A O 1
ATOM 639 N N . THR A 1 82 ? 36.785 -3.527 -7.383 1.00 64.50 82 THR A N 1
ATOM 640 C CA . THR A 1 82 ? 35.414 -3.985 -7.641 1.00 64.50 82 THR A CA 1
ATOM 641 C C . THR A 1 82 ? 35.456 -5.161 -8.606 1.00 64.50 82 THR A C 1
ATOM 643 O O . THR A 1 82 ? 36.062 -5.057 -9.675 1.00 64.50 82 THR A O 1
ATOM 646 N N . ASP A 1 83 ? 34.807 -6.265 -8.240 1.00 69.88 83 ASP A N 1
ATOM 647 C CA . ASP A 1 83 ? 34.574 -7.378 -9.156 1.00 69.88 83 ASP A CA 1
ATOM 648 C C . ASP A 1 83 ? 33.888 -6.837 -10.431 1.00 69.88 83 ASP A C 1
ATOM 650 O O . ASP A 1 83 ? 32.844 -6.182 -10.320 1.00 69.88 83 ASP A O 1
ATOM 654 N N . PRO A 1 84 ? 34.451 -7.064 -11.636 1.00 75.75 84 PRO A N 1
ATOM 655 C CA . PRO A 1 84 ? 33.843 -6.632 -12.891 1.00 75.75 84 PRO A CA 1
ATOM 656 C C . PRO A 1 84 ? 32.388 -7.087 -13.061 1.00 75.75 84 PRO A C 1
ATOM 658 O O . PRO A 1 84 ? 31.621 -6.395 -13.731 1.00 75.75 84 PRO A O 1
ATOM 661 N N . SER A 1 85 ? 31.989 -8.195 -12.423 1.00 79.25 85 SER A N 1
ATOM 662 C CA . SER A 1 85 ? 30.616 -8.711 -12.477 1.00 79.25 85 SER A CA 1
ATOM 663 C C . SER A 1 85 ? 29.574 -7.728 -11.913 1.00 79.25 85 SER A C 1
ATOM 665 O O . SER A 1 85 ? 28.418 -7.736 -12.331 1.00 79.25 85 SER A O 1
ATOM 667 N N . VAL A 1 86 ? 29.968 -6.799 -11.031 1.00 76.44 86 VAL A N 1
ATOM 668 C CA . VAL A 1 86 ? 29.065 -5.788 -10.442 1.00 76.44 86 VAL A CA 1
ATOM 669 C C . VAL A 1 86 ? 28.561 -4.778 -11.485 1.00 76.44 86 VAL A C 1
ATOM 671 O O . VAL A 1 86 ? 27.492 -4.196 -11.306 1.00 76.44 86 VAL A O 1
ATOM 674 N N . TYR A 1 87 ? 29.285 -4.596 -12.595 1.00 79.62 87 TYR A N 1
ATOM 675 C CA . TYR A 1 87 ? 28.888 -3.711 -13.699 1.00 79.62 87 TYR A CA 1
ATOM 676 C C . TYR A 1 87 ? 27.964 -4.386 -14.722 1.00 79.62 87 TYR A C 1
ATOM 678 O O . TYR A 1 87 ? 27.490 -3.718 -15.645 1.00 79.62 87 TYR A O 1
ATOM 686 N N . GLU A 1 88 ? 27.714 -5.691 -14.593 1.00 81.12 88 GLU A N 1
ATOM 687 C CA . GLU A 1 88 ? 26.805 -6.406 -15.484 1.00 81.12 88 GLU A CA 1
ATOM 688 C C . GLU A 1 88 ? 25.369 -5.898 -15.319 1.00 81.12 88 GLU A C 1
ATOM 690 O O . GLU A 1 88 ? 24.892 -5.671 -14.208 1.00 81.12 88 GLU A O 1
ATOM 695 N N . ASP A 1 89 ? 24.659 -5.758 -16.441 1.00 78.31 89 ASP A N 1
ATOM 696 C CA . ASP A 1 89 ? 23.304 -5.191 -16.514 1.00 78.31 89 ASP A CA 1
ATOM 697 C C . ASP A 1 89 ? 22.299 -5.849 -15.554 1.00 78.31 89 ASP A C 1
ATOM 699 O O . ASP A 1 89 ? 21.338 -5.211 -15.124 1.00 78.31 89 ASP A O 1
ATOM 703 N N . GLU A 1 90 ? 22.498 -7.124 -15.216 1.00 78.31 90 GLU A N 1
ATOM 704 C CA . GLU A 1 90 ? 21.630 -7.859 -14.294 1.00 78.31 90 GLU A CA 1
ATOM 705 C C . GLU A 1 90 ? 21.773 -7.449 -12.823 1.00 78.31 90 GLU A C 1
ATOM 707 O O . GLU A 1 90 ? 20.862 -7.708 -12.036 1.00 78.31 90 GLU A O 1
ATOM 712 N N . ASN A 1 91 ? 22.874 -6.783 -12.469 1.00 75.88 91 ASN A N 1
ATOM 713 C CA . ASN A 1 91 ? 23.163 -6.300 -11.120 1.00 75.88 91 ASN A CA 1
ATOM 714 C C . ASN A 1 91 ? 22.825 -4.811 -10.930 1.00 75.88 91 ASN A C 1
ATOM 716 O O . ASN A 1 91 ? 22.860 -4.311 -9.805 1.00 75.88 91 ASN A O 1
ATOM 720 N N . LEU A 1 92 ? 22.484 -4.102 -12.011 1.00 83.62 92 LEU A N 1
ATOM 721 C CA . LEU A 1 92 ? 22.144 -2.679 -11.990 1.00 83.62 92 LEU A CA 1
ATOM 722 C C . LEU A 1 92 ? 20.672 -2.442 -11.624 1.00 83.62 92 LEU A C 1
ATOM 724 O O . LEU A 1 92 ? 19.860 -3.363 -11.539 1.00 83.62 92 LEU A O 1
ATOM 728 N N . VAL A 1 93 ? 20.311 -1.171 -11.423 1.00 85.25 93 VAL A N 1
ATOM 729 C CA . VAL A 1 93 ? 18.933 -0.785 -11.095 1.00 85.25 93 VAL A CA 1
ATOM 730 C C . VAL A 1 93 ? 17.975 -1.141 -12.236 1.00 85.25 93 VAL A C 1
ATOM 732 O O . VAL A 1 93 ? 18.008 -0.547 -13.313 1.00 85.25 93 VAL A O 1
ATOM 735 N N . ASP A 1 94 ? 17.044 -2.051 -11.962 1.00 85.69 94 ASP A N 1
ATOM 736 C CA . ASP A 1 94 ? 16.146 -2.645 -12.955 1.00 85.69 94 ASP A CA 1
ATOM 737 C C . ASP A 1 94 ? 14.658 -2.280 -12.760 1.00 85.69 94 ASP A C 1
ATOM 739 O O . ASP A 1 94 ? 13.774 -2.880 -13.371 1.00 85.69 94 ASP A O 1
ATOM 743 N N . THR A 1 95 ? 14.363 -1.272 -11.928 1.00 86.06 95 THR A N 1
ATOM 744 C CA . THR A 1 95 ? 13.004 -0.887 -11.482 1.00 86.06 95 THR A CA 1
ATOM 745 C C . THR A 1 95 ? 11.977 -0.766 -12.605 1.00 86.06 95 THR A C 1
ATOM 747 O O . THR A 1 95 ? 10.822 -1.149 -12.436 1.00 86.06 95 THR A O 1
ATOM 750 N N . PHE A 1 96 ? 12.388 -0.226 -13.752 1.00 86.19 96 PHE A N 1
ATOM 751 C CA . PHE A 1 96 ? 11.505 0.059 -14.881 1.00 86.19 96 PHE A CA 1
ATOM 752 C C . PHE A 1 96 ? 11.474 -1.074 -15.918 1.00 86.19 96 PHE A C 1
ATOM 754 O O . PHE A 1 96 ? 11.008 -0.844 -17.032 1.00 86.19 96 PHE A O 1
ATOM 761 N N . GLN A 1 97 ? 12.001 -2.268 -15.625 1.00 84.75 97 GLN A N 1
ATOM 762 C CA . GLN A 1 97 ? 11.892 -3.424 -16.521 1.00 84.75 97 GLN A CA 1
ATOM 763 C C . GLN A 1 97 ? 10.463 -4.016 -16.507 1.00 84.75 97 GLN A C 1
ATOM 765 O O . GLN A 1 97 ? 9.817 -4.053 -15.459 1.00 84.75 97 GLN A O 1
ATOM 770 N N . PRO A 1 98 ? 9.951 -4.498 -17.655 1.00 82.31 98 PRO A N 1
ATOM 771 C CA . PRO A 1 98 ? 8.557 -4.931 -17.786 1.00 82.31 98 PRO A CA 1
ATOM 772 C C . PRO A 1 98 ? 8.257 -6.275 -17.102 1.00 82.31 98 PRO A C 1
ATOM 774 O O . PRO A 1 98 ? 7.097 -6.589 -16.850 1.00 82.31 98 PRO A O 1
ATOM 777 N N . ASP A 1 99 ? 9.277 -7.081 -16.788 1.00 85.50 99 ASP A N 1
ATOM 778 C CA . ASP A 1 99 ? 9.131 -8.337 -16.042 1.00 85.50 99 ASP A CA 1
ATOM 779 C C . ASP A 1 99 ? 8.977 -8.116 -14.527 1.00 85.50 99 ASP A C 1
ATOM 781 O O . ASP A 1 99 ? 8.753 -9.078 -13.785 1.00 85.50 99 ASP A O 1
ATOM 785 N N . LYS A 1 100 ? 9.121 -6.870 -14.052 1.00 87.62 100 LYS A N 1
ATOM 786 C CA . LYS A 1 100 ? 9.003 -6.521 -12.636 1.00 87.62 100 LYS A CA 1
ATOM 787 C C . LYS A 1 100 ? 7.564 -6.185 -12.294 1.00 87.62 100 LYS A C 1
ATOM 789 O O . LYS A 1 100 ? 6.982 -5.220 -12.785 1.00 87.62 100 LYS A O 1
ATOM 794 N N . VAL A 1 101 ? 7.017 -6.979 -11.386 1.00 91.06 101 VAL A N 1
ATOM 795 C CA . VAL A 1 101 ? 5.703 -6.775 -10.788 1.00 91.06 101 VAL A CA 1
ATOM 796 C C . VAL A 1 101 ? 5.900 -6.232 -9.383 1.00 91.06 101 VAL A C 1
ATOM 798 O O . VAL A 1 101 ? 6.605 -6.833 -8.570 1.00 91.06 101 VAL A O 1
ATOM 801 N N . PHE A 1 102 ? 5.238 -5.126 -9.074 1.00 92.44 102 PHE A N 1
ATOM 802 C CA . PHE A 1 102 ? 5.169 -4.592 -7.722 1.00 92.44 102 PHE A CA 1
ATOM 803 C C . PHE A 1 102 ? 3.789 -4.902 -7.150 1.00 92.44 102 PHE A C 1
ATOM 805 O O . PHE A 1 102 ? 2.765 -4.539 -7.721 1.00 92.44 102 PHE A O 1
ATOM 812 N N . GLU A 1 103 ? 3.759 -5.606 -6.028 1.00 92.69 103 GLU A N 1
ATOM 813 C CA . GLU A 1 103 ? 2.575 -5.943 -5.246 1.00 92.69 103 GLU A CA 1
ATOM 814 C C . GLU A 1 103 ? 2.448 -4.896 -4.122 1.00 92.69 103 GLU A C 1
ATOM 816 O O . GLU A 1 103 ? 3.219 -4.932 -3.163 1.00 92.69 103 GLU A O 1
ATOM 821 N N . LEU A 1 104 ? 1.519 -3.940 -4.242 1.00 92.06 104 LEU A N 1
ATOM 822 C CA . LEU A 1 104 ? 1.376 -2.795 -3.332 1.00 92.06 104 LEU A CA 1
ATOM 823 C C . LEU A 1 104 ? 0.253 -3.001 -2.319 1.00 92.06 104 LEU A C 1
ATOM 825 O O . LEU A 1 104 ? -0.834 -3.469 -2.654 1.00 92.06 104 LEU A O 1
ATOM 829 N N . ASN A 1 105 ? 0.490 -2.554 -1.093 1.00 90.62 105 ASN A N 1
ATOM 830 C CA . ASN A 1 105 ? -0.478 -2.488 -0.006 1.00 90.62 105 ASN A CA 1
ATOM 831 C C . ASN A 1 105 ? -0.301 -1.170 0.767 1.00 90.62 105 ASN A C 1
ATOM 833 O O . ASN A 1 105 ? 0.680 -0.458 0.563 1.00 90.62 105 ASN A O 1
ATOM 837 N N . TYR A 1 106 ? -1.222 -0.829 1.672 1.00 89.62 106 TYR A N 1
ATOM 838 C CA . TYR A 1 106 ? -1.183 0.457 2.390 1.00 89.62 106 TYR A CA 1
ATOM 839 C C . TYR A 1 106 ? 0.115 0.700 3.161 1.00 89.62 106 TYR A C 1
ATOM 841 O O . TYR A 1 106 ? 0.542 1.839 3.300 1.00 89.62 106 TYR A O 1
ATOM 849 N N . PHE A 1 107 ? 0.727 -0.362 3.679 1.00 91.00 107 PHE A N 1
ATOM 850 C CA . PHE A 1 107 ? 1.871 -0.263 4.584 1.00 91.00 107 PHE A CA 1
ATOM 851 C C . PHE A 1 107 ? 3.204 -0.615 3.919 1.00 91.00 107 PHE A C 1
ATOM 853 O O . PHE A 1 107 ? 4.251 -0.497 4.556 1.00 91.00 107 PHE A O 1
ATOM 860 N N . GLY A 1 108 ? 3.207 -1.058 2.661 1.00 91.12 108 GLY A N 1
ATOM 861 C CA . GLY A 1 108 ? 4.415 -1.538 1.999 1.00 91.12 108 GLY A CA 1
ATOM 862 C C . GLY A 1 108 ? 4.163 -2.152 0.636 1.00 91.12 108 GLY A C 1
ATOM 863 O O . GLY A 1 108 ? 3.030 -2.222 0.160 1.00 91.12 108 GLY A O 1
ATOM 864 N N . PHE A 1 109 ? 5.237 -2.624 0.019 1.00 92.06 109 PHE A N 1
ATOM 865 C CA . PHE A 1 109 ? 5.178 -3.326 -1.252 1.00 92.06 109 PHE A CA 1
ATOM 866 C C . PHE A 1 109 ? 6.162 -4.492 -1.285 1.00 92.06 109 PHE A C 1
ATOM 868 O O . PHE A 1 109 ? 7.178 -4.502 -0.586 1.00 92.06 109 PHE A O 1
ATOM 875 N N . CYS A 1 110 ? 5.865 -5.463 -2.141 1.00 90.94 110 CYS A N 1
ATOM 876 C CA . CYS A 1 110 ? 6.797 -6.507 -2.538 1.00 90.94 110 CYS A CA 1
ATOM 877 C C . CYS A 1 110 ? 7.103 -6.384 -4.022 1.00 90.94 110 CYS A C 1
ATOM 879 O O . CYS A 1 110 ? 6.198 -6.165 -4.822 1.00 90.94 110 CYS A O 1
ATOM 881 N N . LYS A 1 111 ? 8.363 -6.575 -4.400 1.00 90.75 111 LYS A N 1
ATOM 882 C CA . LYS A 1 111 ? 8.756 -6.674 -5.801 1.00 90.75 111 LYS A CA 1
ATOM 883 C C . LYS A 1 111 ? 8.914 -8.146 -6.179 1.00 90.75 111 LYS A C 1
ATOM 885 O O . LYS A 1 111 ? 9.287 -9.019 -5.390 1.00 90.75 111 LYS A O 1
ATOM 890 N N . ARG A 1 112 ? 8.551 -8.466 -7.412 1.00 87.31 112 ARG A N 1
ATOM 891 C CA . ARG A 1 112 ? 8.570 -9.821 -7.951 1.00 87.31 112 ARG A CA 1
ATOM 892 C C . ARG A 1 112 ? 9.078 -9.771 -9.377 1.00 87.31 112 ARG A C 1
ATOM 894 O O . ARG A 1 112 ? 8.649 -8.934 -10.156 1.00 87.31 112 ARG A O 1
ATOM 901 N N . SER A 1 113 ? 9.990 -10.673 -9.702 1.00 81.94 113 SER A N 1
ATOM 902 C CA . SER A 1 113 ? 10.447 -10.915 -11.067 1.00 81.94 113 SER A CA 1
ATOM 903 C C . SER A 1 113 ? 10.162 -12.374 -11.417 1.00 81.94 113 SER A C 1
ATOM 905 O O . SER A 1 113 ? 10.003 -13.223 -10.533 1.00 81.94 113 SER A O 1
ATOM 907 N N . ASN A 1 114 ? 10.125 -12.684 -12.709 1.00 75.38 114 ASN A N 1
ATOM 908 C CA . ASN A 1 114 ? 10.012 -14.060 -13.194 1.00 75.38 114 ASN A CA 1
ATOM 909 C C . ASN A 1 114 ? 11.152 -14.953 -12.676 1.00 75.38 114 ASN A C 1
ATOM 911 O O . ASN A 1 114 ? 10.948 -16.147 -12.471 1.00 75.38 114 ASN A O 1
ATOM 915 N N . LYS A 1 115 ? 12.334 -14.374 -12.415 1.00 68.06 115 LYS A N 1
ATOM 916 C CA . LYS A 1 115 ? 13.513 -15.110 -11.936 1.00 68.06 115 LYS A CA 1
ATOM 917 C C . LYS A 1 115 ? 13.482 -15.398 -10.423 1.00 68.06 115 LYS A C 1
ATOM 919 O O . LYS A 1 115 ? 14.080 -16.376 -9.990 1.00 68.06 115 LYS A O 1
ATOM 924 N N . SER A 1 116 ? 12.788 -14.588 -9.610 1.00 60.62 116 SER A N 1
ATOM 925 C CA . SER A 1 116 ? 12.552 -14.818 -8.167 1.00 60.62 116 SER A CA 1
ATOM 926 C C . SER A 1 116 ? 11.642 -13.736 -7.545 1.00 60.62 116 SER A C 1
ATOM 928 O O . SER A 1 116 ? 11.430 -12.663 -8.111 1.00 60.62 116 SER A O 1
ATOM 930 N N . LYS A 1 117 ? 11.093 -13.978 -6.340 1.00 58.38 117 LYS A N 1
ATOM 931 C CA . LYS A 1 117 ? 10.455 -12.914 -5.532 1.00 58.38 117 LYS A CA 1
ATOM 932 C C . LYS A 1 117 ? 11.537 -11.998 -4.950 1.00 58.38 117 LYS A C 1
ATOM 934 O O . LYS A 1 117 ? 12.243 -12.407 -4.023 1.00 58.38 117 LYS A O 1
ATOM 939 N N . VAL A 1 118 ? 11.622 -10.772 -5.456 1.00 68.88 118 VAL A N 1
ATOM 940 C CA . VAL A 1 118 ? 12.658 -9.793 -5.117 1.00 68.88 118 VAL A CA 1
ATOM 941 C C . VAL A 1 118 ? 12.132 -8.868 -4.017 1.00 68.88 118 VAL A C 1
ATOM 943 O O . VAL A 1 118 ? 11.604 -7.811 -4.292 1.00 68.88 118 VAL A O 1
ATOM 946 N N . TYR A 1 119 ? 12.275 -9.309 -2.767 1.00 86.00 119 TYR A N 1
ATOM 947 C CA . TYR A 1 119 ? 12.082 -8.551 -1.519 1.00 86.00 119 TYR A CA 1
ATOM 948 C C . TYR A 1 119 ? 10.727 -7.821 -1.290 1.00 86.00 119 TYR A C 1
ATOM 950 O O . TYR A 1 119 ? 9.881 -7.638 -2.158 1.00 86.00 119 TYR A O 1
ATOM 958 N N . CYS A 1 120 ? 10.496 -7.464 -0.031 1.00 89.88 120 CYS A N 1
ATOM 959 C CA . CYS A 1 120 ? 9.367 -6.697 0.486 1.00 89.88 120 CYS A CA 1
ATOM 960 C C . CYS A 1 120 ? 9.870 -5.650 1.481 1.00 89.88 120 CYS A C 1
ATOM 962 O O . CYS A 1 120 ? 10.762 -5.945 2.289 1.00 89.88 120 CYS A O 1
ATOM 964 N N . THR A 1 121 ? 9.278 -4.459 1.455 1.00 89.25 121 THR A N 1
ATOM 965 C CA . THR A 1 121 ? 9.663 -3.336 2.314 1.00 89.25 121 THR A CA 1
ATOM 966 C C . THR A 1 121 ? 8.455 -2.491 2.711 1.00 89.25 121 THR A C 1
ATOM 968 O O . THR A 1 121 ? 7.467 -2.396 1.984 1.00 89.25 121 THR A O 1
ATOM 971 N N . SER A 1 122 ? 8.527 -1.865 3.885 1.00 88.94 122 SER A N 1
ATOM 972 C CA . SER A 1 122 ? 7.487 -0.963 4.377 1.00 88.94 122 SER A CA 1
ATOM 973 C C . SER A 1 122 ? 7.541 0.398 3.677 1.00 88.94 122 SER A C 1
ATOM 975 O O . SER A 1 122 ? 8.621 0.984 3.565 1.00 88.94 122 SER A O 1
ATOM 977 N N . ASN A 1 123 ? 6.375 0.955 3.360 1.00 86.12 123 ASN A N 1
ATOM 978 C CA . ASN A 1 123 ? 6.195 2.332 2.890 1.00 86.12 123 ASN A CA 1
ATOM 979 C C . ASN A 1 123 ? 6.001 3.330 4.038 1.00 86.12 123 ASN A C 1
ATOM 981 O O . ASN A 1 123 ? 5.697 4.491 3.794 1.00 86.12 123 ASN A O 1
ATOM 985 N N . GLU A 1 124 ? 6.151 2.892 5.289 1.00 80.12 124 GLU A N 1
ATOM 986 C CA . GLU A 1 124 ? 5.945 3.728 6.474 1.00 80.12 124 GLU A CA 1
ATOM 987 C C . GLU A 1 124 ? 4.571 4.417 6.440 1.00 80.12 124 GLU A C 1
ATOM 989 O O . GLU A 1 124 ? 3.554 3.727 6.474 1.00 80.12 124 GLU A O 1
ATOM 994 N N . ASN A 1 125 ? 4.535 5.747 6.335 1.00 79.44 125 ASN A N 1
ATOM 995 C CA . ASN A 1 125 ? 3.309 6.549 6.334 1.00 79.44 125 ASN A CA 1
ATOM 996 C C . ASN A 1 125 ? 2.938 7.075 4.940 1.00 79.44 125 ASN A C 1
ATOM 998 O O . ASN A 1 125 ? 2.203 8.056 4.812 1.00 79.44 125 ASN A O 1
ATOM 1002 N N . TYR A 1 126 ? 3.489 6.466 3.892 1.00 78.75 126 TYR A N 1
ATOM 1003 C CA . TYR A 1 126 ? 3.363 6.953 2.523 1.00 78.75 126 TYR A CA 1
ATOM 1004 C C . TYR A 1 126 ? 2.285 6.239 1.703 1.00 78.75 126 TYR A C 1
ATOM 1006 O O . TYR A 1 126 ? 2.022 6.639 0.577 1.00 78.75 126 TYR A O 1
ATOM 1014 N N . GLY A 1 127 ? 1.603 5.227 2.246 1.00 86.19 127 GLY A N 1
ATOM 1015 C CA . GLY A 1 127 ? 0.490 4.564 1.561 1.00 86.19 127 GLY A CA 1
ATOM 1016 C C . GLY A 1 127 ? 0.918 3.723 0.348 1.00 86.19 127 GLY A C 1
ATOM 1017 O O . GLY A 1 127 ? 1.959 3.069 0.351 1.00 86.19 127 GLY A O 1
ATOM 1018 N N . MET A 1 128 ? 0.091 3.751 -0.702 1.00 88.56 128 MET A N 1
ATOM 1019 C CA . MET A 1 128 ? 0.226 2.984 -1.950 1.00 88.56 128 MET A CA 1
ATOM 1020 C C . MET A 1 128 ? 0.674 3.832 -3.155 1.00 88.56 128 MET A C 1
ATOM 1022 O O . MET A 1 128 ? 0.297 3.515 -4.287 1.00 88.56 128 MET A O 1
ATOM 1026 N N . ASP A 1 129 ? 1.418 4.921 -2.945 1.00 89.50 129 ASP A N 1
ATOM 1027 C CA . ASP A 1 129 ? 1.828 5.818 -4.031 1.00 89.50 129 ASP A CA 1
ATOM 1028 C C . ASP A 1 129 ? 2.779 5.068 -4.965 1.00 89.50 129 ASP A C 1
ATOM 1030 O O . ASP A 1 129 ? 3.874 4.658 -4.578 1.00 89.50 129 ASP A O 1
ATOM 1034 N N . VAL A 1 130 ? 2.325 4.868 -6.200 1.00 90.06 130 VAL A N 1
ATOM 1035 C CA . VAL A 1 130 ?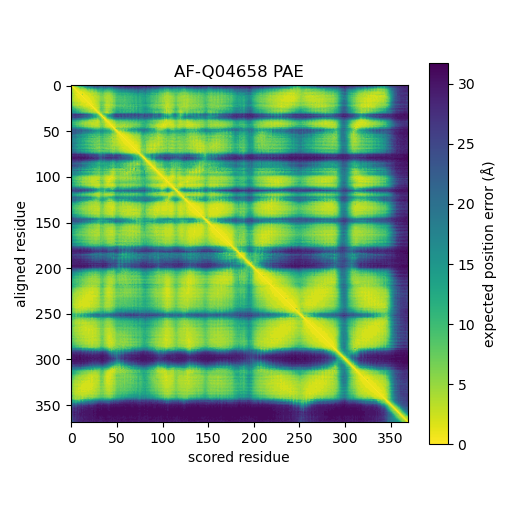 3.048 4.099 -7.209 1.00 90.06 130 VAL A CA 1
ATOM 1036 C C . VAL A 1 130 ? 4.391 4.742 -7.541 1.00 90.06 130 VAL A C 1
ATOM 1038 O O . VAL A 1 130 ? 5.397 4.040 -7.618 1.00 90.06 130 VAL A O 1
ATOM 1041 N N . LEU A 1 131 ? 4.433 6.063 -7.717 1.00 89.31 131 LEU A N 1
ATOM 1042 C CA . LEU A 1 131 ? 5.659 6.750 -8.117 1.00 89.31 131 LEU A CA 1
ATOM 1043 C C . LEU A 1 131 ? 6.679 6.728 -6.982 1.00 89.31 131 LEU A C 1
ATOM 1045 O O . LEU A 1 131 ? 7.858 6.470 -7.218 1.00 89.31 131 LEU A O 1
ATOM 1049 N N . GLU A 1 132 ? 6.224 6.909 -5.744 1.00 91.19 132 GLU A N 1
ATOM 1050 C CA . GLU A 1 132 ? 7.095 6.794 -4.574 1.00 91.19 132 GLU A CA 1
ATOM 1051 C C . GLU A 1 132 ? 7.621 5.377 -4.385 1.00 91.19 132 GLU A C 1
ATOM 1053 O O . GLU A 1 132 ? 8.787 5.216 -4.036 1.00 91.19 132 GLU A O 1
ATOM 1058 N N . VAL A 1 133 ? 6.811 4.348 -4.648 1.00 92.31 133 VAL A N 1
ATOM 1059 C CA . VAL A 1 133 ? 7.268 2.951 -4.618 1.00 92.31 133 VAL A CA 1
ATOM 1060 C C . VAL A 1 133 ? 8.368 2.704 -5.651 1.00 92.31 133 VAL A C 1
ATOM 1062 O O . VAL A 1 133 ? 9.375 2.081 -5.316 1.00 92.31 133 VAL A O 1
ATOM 1065 N N . LEU A 1 134 ? 8.232 3.233 -6.870 1.00 92.50 134 LEU A N 1
ATOM 1066 C CA . LEU A 1 134 ? 9.273 3.113 -7.897 1.00 92.50 134 LEU A CA 1
ATOM 1067 C C . LEU A 1 134 ? 10.557 3.849 -7.483 1.00 92.50 134 LEU A C 1
ATOM 1069 O O . LEU A 1 134 ? 11.642 3.277 -7.541 1.00 92.50 134 LEU A O 1
ATOM 1073 N N . VAL A 1 135 ? 10.452 5.088 -6.996 1.00 92.94 135 VAL A N 1
ATOM 1074 C CA . VAL A 1 135 ? 11.612 5.860 -6.506 1.00 92.94 135 VAL A CA 1
ATOM 1075 C C . VAL A 1 135 ? 12.290 5.169 -5.318 1.00 92.94 135 VAL A C 1
ATOM 1077 O O . VAL A 1 135 ? 13.518 5.124 -5.225 1.00 92.94 135 VAL A O 1
ATOM 1080 N N . ARG A 1 136 ? 11.500 4.596 -4.409 1.00 93.00 136 ARG A N 1
ATOM 1081 C CA . ARG A 1 136 ? 11.986 3.828 -3.261 1.00 93.00 136 ARG A CA 1
ATOM 1082 C C . ARG A 1 136 ? 12.748 2.585 -3.701 1.00 93.00 136 ARG A C 1
ATOM 1084 O O . ARG A 1 136 ? 13.810 2.320 -3.149 1.00 93.00 136 ARG A O 1
ATOM 1091 N N . ASP A 1 137 ? 12.231 1.845 -4.682 1.00 92.19 137 ASP A N 1
ATOM 1092 C CA . ASP A 1 137 ? 12.902 0.671 -5.255 1.00 92.19 137 ASP A CA 1
ATOM 1093 C C . ASP A 1 137 ? 14.225 1.044 -5.935 1.00 92.19 137 ASP A C 1
ATOM 1095 O O . ASP A 1 137 ? 15.219 0.344 -5.738 1.00 92.19 137 ASP A O 1
ATOM 1099 N N . VAL A 1 138 ? 14.270 2.171 -6.657 1.00 92.06 138 VAL A N 1
ATOM 1100 C CA . VAL A 1 138 ? 15.524 2.722 -7.200 1.00 92.06 138 VAL A CA 1
ATOM 1101 C C . VAL A 1 138 ? 16.530 2.942 -6.073 1.00 92.06 138 VAL A C 1
ATOM 1103 O O . VAL A 1 138 ? 17.659 2.464 -6.150 1.00 92.06 138 VAL A O 1
ATOM 1106 N N . GLY A 1 139 ? 16.126 3.613 -4.992 1.00 91.00 139 GLY A N 1
ATOM 1107 C CA . GLY A 1 139 ? 17.028 3.863 -3.871 1.00 91.00 139 GLY A CA 1
ATOM 1108 C C . GLY A 1 139 ? 17.480 2.597 -3.144 1.00 91.00 139 GLY A C 1
ATOM 1109 O O . GLY A 1 139 ? 18.650 2.473 -2.792 1.00 91.00 139 GLY A O 1
ATOM 1110 N N . ILE A 1 140 ? 16.596 1.619 -2.956 1.00 89.81 140 ILE A N 1
ATOM 1111 C CA . ILE A 1 140 ? 16.971 0.343 -2.336 1.00 89.81 140 ILE A CA 1
ATOM 1112 C C . ILE A 1 140 ? 18.007 -0.392 -3.190 1.00 89.81 140 ILE A C 1
ATOM 1114 O O . ILE A 1 140 ? 18.989 -0.892 -2.643 1.00 89.81 140 ILE A O 1
ATOM 1118 N N . GLN A 1 141 ? 17.830 -0.428 -4.511 1.00 88.56 141 GLN A N 1
ATOM 1119 C CA . GLN A 1 141 ? 18.789 -1.069 -5.411 1.00 88.56 141 GLN A CA 1
ATOM 1120 C C . GLN A 1 141 ? 20.127 -0.330 -5.460 1.00 88.56 141 GLN A C 1
ATOM 1122 O O . GLN A 1 141 ? 21.163 -0.970 -5.319 1.00 88.56 141 GLN A O 1
ATOM 1127 N N . LEU A 1 142 ? 20.126 1.004 -5.546 1.00 87.50 142 LEU A N 1
ATOM 1128 C CA . LEU A 1 142 ? 21.359 1.796 -5.468 1.00 87.50 142 LEU A CA 1
ATOM 1129 C C . LEU A 1 142 ? 22.103 1.566 -4.148 1.00 87.50 142 LEU A C 1
ATOM 1131 O O . LEU A 1 142 ? 23.315 1.364 -4.139 1.00 87.50 142 LEU A O 1
ATOM 1135 N N . GLY A 1 143 ? 21.375 1.521 -3.029 1.00 84.50 143 GLY A N 1
ATOM 1136 C CA . GLY A 1 143 ? 21.954 1.195 -1.730 1.00 84.50 143 GLY A CA 1
ATOM 1137 C C . GLY A 1 143 ? 22.554 -0.212 -1.680 1.00 84.50 143 GLY A C 1
ATOM 1138 O O . GLY A 1 143 ? 23.572 -0.409 -1.024 1.00 84.50 143 GLY A O 1
ATOM 1139 N N . ASN A 1 144 ? 21.957 -1.177 -2.387 1.00 82.50 144 ASN A N 1
ATOM 1140 C CA . ASN A 1 144 ? 22.429 -2.564 -2.423 1.00 82.50 144 ASN A CA 1
ATOM 1141 C C . ASN A 1 144 ? 23.725 -2.696 -3.228 1.00 82.50 144 ASN A C 1
ATOM 1143 O O . ASN A 1 144 ? 24.598 -3.476 -2.867 1.00 82.50 144 ASN A O 1
ATOM 1147 N N . ILE A 1 145 ? 23.839 -1.903 -4.291 1.00 81.12 145 ILE A N 1
ATOM 1148 C CA . ILE A 1 145 ? 25.021 -1.831 -5.146 1.00 81.12 145 ILE A CA 1
ATOM 1149 C C . ILE A 1 145 ? 26.157 -1.055 -4.450 1.00 81.12 145 ILE A C 1
ATOM 1151 O O . ILE A 1 145 ? 27.333 -1.335 -4.671 1.00 81.12 145 ILE A O 1
ATOM 1155 N N . SER A 1 146 ? 25.833 -0.114 -3.554 1.00 76.75 146 SER A N 1
ATOM 1156 C CA . SER A 1 146 ? 26.842 0.586 -2.754 1.00 76.75 146 SER A CA 1
ATOM 1157 C C . SER A 1 146 ? 27.507 -0.368 -1.745 1.00 76.75 146 SER A C 1
ATOM 1159 O O . SER A 1 146 ? 26.926 -0.731 -0.719 1.00 76.75 146 SER A O 1
ATOM 1161 N N . THR A 1 147 ? 28.752 -0.772 -2.006 1.00 68.00 147 THR A N 1
ATOM 1162 C CA . THR A 1 147 ? 29.487 -1.739 -1.165 1.00 68.00 147 THR A CA 1
ATOM 1163 C C . THR A 1 147 ? 29.653 -1.248 0.278 1.00 68.00 147 THR A C 1
ATOM 1165 O O . THR A 1 147 ? 29.493 -2.022 1.221 1.00 68.00 147 THR A O 1
ATOM 1168 N N . THR A 1 148 ? 29.857 0.059 0.477 1.00 65.12 148 THR A N 1
ATOM 1169 C CA . THR A 1 148 ? 30.037 0.667 1.808 1.00 65.12 148 THR A CA 1
ATOM 1170 C C . THR A 1 148 ? 28.783 0.613 2.702 1.00 65.12 148 THR A C 1
ATOM 1172 O O . THR A 1 148 ? 28.907 0.603 3.928 1.00 65.12 148 THR A O 1
ATOM 1175 N N . ARG A 1 149 ? 27.560 0.612 2.143 1.00 63.34 149 ARG A N 1
ATOM 1176 C CA . ARG A 1 149 ? 26.306 0.748 2.925 1.00 63.34 149 ARG A CA 1
ATOM 1177 C C . ARG A 1 149 ? 25.201 -0.233 2.529 1.00 63.34 149 ARG A C 1
ATOM 1179 O O . ARG A 1 149 ? 24.026 0.043 2.775 1.00 63.34 149 ARG A O 1
ATOM 1186 N N . SER A 1 150 ? 25.560 -1.408 2.022 1.00 64.94 150 SER A N 1
ATOM 1187 C CA . SER A 1 150 ? 24.615 -2.467 1.625 1.00 64.94 150 SER A CA 1
ATOM 1188 C C . SER A 1 150 ? 23.582 -2.838 2.706 1.00 64.94 150 SER A C 1
ATOM 1190 O O . SER A 1 150 ? 22.442 -3.183 2.401 1.00 64.94 150 SER A O 1
ATOM 1192 N N . ASN A 1 151 ? 23.919 -2.682 3.991 1.00 71.75 151 ASN A N 1
ATOM 1193 C CA . ASN A 1 151 ? 22.997 -2.942 5.103 1.00 71.75 151 ASN A CA 1
ATOM 1194 C C . ASN A 1 151 ? 21.969 -1.821 5.368 1.00 71.75 151 ASN A C 1
ATOM 1196 O O . ASN A 1 151 ? 21.002 -2.042 6.097 1.00 71.75 151 ASN A O 1
ATOM 1200 N N . GLU A 1 152 ? 22.144 -0.628 4.792 1.00 78.06 152 GLU A N 1
ATOM 1201 C CA . GLU A 1 152 ? 21.280 0.544 5.008 1.00 78.06 152 GLU A CA 1
ATOM 1202 C C . GLU A 1 152 ? 20.409 0.900 3.790 1.00 78.06 152 GLU A C 1
ATOM 1204 O O . GLU A 1 152 ? 19.884 2.012 3.699 1.00 78.06 152 GLU A O 1
ATOM 1209 N N . THR A 1 153 ? 20.194 -0.050 2.876 1.00 85.75 153 THR A N 1
ATOM 1210 C CA . THR A 1 153 ? 19.395 0.113 1.643 1.00 85.75 153 THR A CA 1
ATOM 1211 C C . THR A 1 153 ? 18.051 0.807 1.861 1.00 85.75 153 THR A C 1
ATOM 1213 O O . THR A 1 153 ? 17.676 1.697 1.096 1.00 85.75 153 THR A O 1
ATOM 1216 N N . LYS A 1 154 ? 17.339 0.464 2.946 1.00 85.94 154 LYS A N 1
ATOM 1217 C CA . LYS A 1 154 ? 16.059 1.094 3.291 1.00 85.94 154 LYS A CA 1
ATOM 1218 C C . LYS A 1 154 ? 16.201 2.611 3.494 1.00 85.94 154 LYS A C 1
ATOM 1220 O O . LYS A 1 154 ? 15.414 3.354 2.919 1.00 85.94 154 LYS A O 1
ATOM 1225 N N . LYS A 1 155 ? 17.217 3.074 4.238 1.00 87.19 155 LYS A N 1
ATOM 1226 C CA . LYS A 1 155 ? 17.440 4.511 4.493 1.00 87.19 155 LYS A CA 1
ATOM 1227 C C . LYS A 1 155 ? 17.716 5.276 3.201 1.00 87.19 155 LYS A C 1
ATOM 1229 O O . LYS A 1 155 ? 17.282 6.418 3.060 1.00 87.19 155 LYS A O 1
ATOM 1234 N N . PHE A 1 156 ? 18.432 4.657 2.264 1.00 86.44 156 PHE A N 1
ATOM 1235 C CA . PHE A 1 156 ? 18.692 5.257 0.958 1.00 86.44 156 PHE A CA 1
ATOM 1236 C C . PHE A 1 156 ? 17.397 5.370 0.138 1.00 86.44 156 PHE A C 1
ATOM 1238 O O . PHE A 1 156 ? 17.101 6.440 -0.390 1.00 86.44 156 PHE A O 1
ATOM 1245 N N . GLY A 1 157 ? 16.563 4.322 0.135 1.00 90.12 157 GLY A N 1
ATOM 1246 C CA . GLY A 1 157 ? 15.206 4.364 -0.422 1.00 90.12 157 GLY A CA 1
ATOM 1247 C C . GLY A 1 157 ? 14.331 5.464 0.190 1.00 90.12 157 GLY A C 1
ATOM 1248 O O . GLY A 1 157 ? 13.719 6.238 -0.541 1.00 90.12 157 GLY A O 1
ATOM 1249 N N . ASP A 1 158 ? 14.311 5.583 1.521 1.00 90.81 158 ASP A N 1
ATOM 1250 C CA . ASP A 1 158 ? 13.576 6.634 2.241 1.00 90.81 158 ASP A CA 1
ATOM 1251 C C . ASP A 1 158 ? 14.054 8.041 1.863 1.00 90.81 158 ASP A C 1
ATOM 1253 O O . ASP A 1 158 ? 13.243 8.940 1.628 1.00 90.81 158 ASP A O 1
ATOM 1257 N N . SER A 1 159 ? 15.373 8.221 1.762 1.00 90.62 159 SER A N 1
ATOM 1258 C CA . SER A 1 159 ? 15.986 9.501 1.403 1.00 90.62 159 SER A CA 1
ATOM 1259 C C . SER A 1 159 ? 15.620 9.915 -0.021 1.00 90.62 159 SER A C 1
ATOM 1261 O O . SER A 1 159 ? 15.243 11.063 -0.240 1.00 90.62 159 SER A O 1
ATOM 1263 N N . LEU A 1 160 ? 15.647 8.981 -0.979 1.00 91.06 160 LEU A N 1
ATOM 1264 C CA . LEU A 1 160 ? 15.243 9.260 -2.359 1.00 91.06 160 LEU A CA 1
ATOM 1265 C C . LEU A 1 160 ? 13.755 9.601 -2.473 1.00 91.06 160 LEU A C 1
ATOM 1267 O O . LEU A 1 160 ? 13.404 10.508 -3.225 1.00 91.06 160 LEU A O 1
ATOM 1271 N N . VAL A 1 161 ? 12.882 8.938 -1.708 1.00 92.69 161 VAL A N 1
ATOM 1272 C CA . VAL A 1 161 ? 11.453 9.297 -1.655 1.00 92.69 161 VAL A CA 1
ATOM 1273 C C . VAL A 1 161 ? 11.266 10.710 -1.108 1.00 92.69 161 VAL A C 1
ATOM 1275 O O . VAL A 1 161 ? 10.508 11.494 -1.680 1.00 92.69 161 VAL A O 1
ATOM 1278 N N . LEU A 1 162 ? 11.980 11.076 -0.040 1.00 91.88 162 LEU A N 1
ATOM 1279 C CA . LEU A 1 162 ? 11.942 12.437 0.495 1.00 91.88 162 LEU A CA 1
ATOM 1280 C C . LEU A 1 162 ? 12.404 13.460 -0.552 1.00 91.88 162 LEU A C 1
ATOM 1282 O O . LEU A 1 162 ? 11.726 14.466 -0.772 1.00 91.88 162 LEU A O 1
ATOM 1286 N N . THR A 1 163 ? 13.519 13.190 -1.236 1.00 92.25 163 THR A N 1
ATOM 1287 C CA . THR A 1 163 ? 14.016 14.034 -2.329 1.00 92.25 163 THR A CA 1
ATOM 1288 C C . THR A 1 163 ? 12.991 14.152 -3.451 1.00 92.25 163 THR A C 1
ATOM 1290 O O . THR A 1 163 ? 12.748 15.258 -3.925 1.00 92.25 163 THR A O 1
ATOM 1293 N N . TYR A 1 164 ? 12.337 13.055 -3.837 1.00 92.25 164 TYR A N 1
ATOM 1294 C CA . TYR A 1 164 ? 11.276 13.059 -4.841 1.00 92.25 164 TYR A CA 1
ATOM 1295 C C . TYR A 1 164 ? 10.105 13.961 -4.444 1.00 92.25 164 TYR A C 1
ATOM 1297 O O . TYR A 1 164 ? 9.685 14.782 -5.254 1.00 92.25 164 TYR A O 1
ATOM 1305 N N . ARG A 1 165 ? 9.620 13.897 -3.199 1.00 91.19 165 ARG A N 1
ATOM 1306 C CA . ARG A 1 165 ? 8.532 14.775 -2.725 1.00 91.19 165 ARG A CA 1
ATOM 1307 C C . ARG A 1 165 ? 8.898 16.252 -2.802 1.00 91.19 165 ARG A C 1
ATOM 1309 O O . ARG A 1 165 ? 8.100 17.077 -3.259 1.00 91.19 165 ARG A O 1
ATOM 1316 N N . LEU A 1 166 ? 10.105 16.584 -2.345 1.00 92.56 166 LEU A N 1
ATOM 1317 C CA . LEU A 1 166 ? 10.621 17.951 -2.368 1.00 92.56 166 LEU A CA 1
ATOM 1318 C C . LEU A 1 166 ? 10.797 18.439 -3.808 1.00 92.56 166 LEU A C 1
ATOM 1320 O O . LEU A 1 166 ? 10.361 19.541 -4.138 1.00 92.56 166 LEU A O 1
ATOM 1324 N N . ALA A 1 167 ? 11.364 17.600 -4.677 1.00 90.94 167 ALA A N 1
ATOM 1325 C CA . ALA A 1 167 ? 11.535 17.893 -6.092 1.00 90.94 167 ALA A CA 1
ATOM 1326 C C . ALA A 1 167 ? 10.184 18.080 -6.790 1.00 90.94 167 ALA A C 1
ATOM 1328 O O . ALA A 1 167 ? 9.998 19.067 -7.491 1.00 90.94 167 ALA A O 1
ATOM 1329 N N . LEU A 1 168 ? 9.214 17.195 -6.556 1.00 89.94 168 LEU A N 1
ATOM 1330 C CA . LEU A 1 168 ? 7.887 17.280 -7.159 1.00 89.94 168 LEU A CA 1
ATOM 1331 C C . LEU A 1 168 ? 7.155 18.557 -6.736 1.00 89.94 168 LEU A C 1
ATOM 1333 O O . LEU A 1 168 ? 6.557 19.231 -7.572 1.00 89.94 168 LEU A O 1
ATOM 1337 N N . THR A 1 169 ? 7.237 18.916 -5.454 1.00 90.06 169 THR A N 1
ATOM 1338 C CA . THR A 1 169 ? 6.648 20.157 -4.929 1.00 90.06 169 THR A CA 1
ATOM 1339 C C . THR A 1 169 ? 7.325 21.383 -5.544 1.00 90.06 169 THR A C 1
ATOM 1341 O O . THR A 1 169 ? 6.642 22.255 -6.075 1.00 90.06 169 THR A O 1
ATOM 1344 N N . SER A 1 170 ? 8.661 21.403 -5.576 1.00 88.19 170 SER A N 1
ATOM 1345 C CA . SER A 1 170 ? 9.452 22.485 -6.174 1.00 88.19 170 SER A CA 1
ATOM 1346 C C . SER A 1 170 ? 9.180 22.653 -7.674 1.00 88.19 170 SER A C 1
ATOM 1348 O O . SER A 1 170 ? 8.909 23.760 -8.135 1.00 88.19 170 SER A O 1
ATOM 1350 N N . ILE A 1 171 ? 9.164 21.557 -8.441 1.00 86.62 171 ILE A N 1
ATOM 1351 C CA . ILE A 1 171 ? 8.863 21.566 -9.880 1.00 86.62 171 ILE A CA 1
ATOM 1352 C C . ILE A 1 171 ? 7.434 22.052 -10.117 1.00 86.62 171 ILE A C 1
ATOM 1354 O O . ILE A 1 171 ? 7.199 22.862 -11.014 1.00 86.62 171 ILE A O 1
ATOM 1358 N N . ARG A 1 172 ? 6.467 21.593 -9.318 1.00 84.62 172 ARG A N 1
ATOM 1359 C CA . ARG A 1 172 ? 5.078 22.048 -9.423 1.00 84.62 172 ARG A CA 1
ATOM 1360 C C . ARG A 1 172 ? 4.965 23.547 -9.184 1.00 84.62 172 ARG A C 1
ATOM 1362 O O . ARG A 1 172 ? 4.306 24.228 -9.971 1.00 84.62 172 ARG A O 1
ATOM 1369 N N . ASP A 1 173 ? 5.593 24.051 -8.128 1.00 84.25 173 ASP A N 1
ATOM 1370 C CA . ASP A 1 173 ? 5.579 25.474 -7.809 1.00 84.25 173 ASP A CA 1
ATOM 1371 C C . ASP A 1 173 ? 6.272 26.274 -8.911 1.00 84.25 173 ASP A C 1
ATOM 1373 O O . ASP A 1 173 ? 5.687 27.229 -9.421 1.00 84.25 173 ASP A O 1
ATOM 1377 N N . PHE A 1 174 ? 7.444 25.839 -9.371 1.00 82.06 174 PHE A N 1
ATOM 1378 C CA . PHE A 1 174 ? 8.152 26.456 -10.489 1.00 82.06 174 PHE A CA 1
ATOM 1379 C C . PHE A 1 174 ? 7.275 26.543 -11.748 1.00 82.06 174 PHE A C 1
ATOM 1381 O O . PHE A 1 174 ? 7.075 27.631 -12.284 1.00 82.06 174 PHE A O 1
ATOM 1388 N N . LEU A 1 175 ? 6.675 25.431 -12.188 1.00 78.25 175 LEU A N 1
ATOM 1389 C CA . LEU A 1 175 ? 5.842 25.397 -13.395 1.00 78.25 175 LEU A CA 1
ATOM 1390 C C . LEU A 1 175 ? 4.533 26.187 -13.246 1.00 78.25 175 LEU A C 1
ATOM 1392 O O . LEU A 1 175 ? 4.029 26.749 -14.221 1.00 78.25 175 LEU A O 1
ATOM 1396 N N . LYS A 1 176 ? 3.960 26.243 -12.038 1.00 77.19 176 LYS A N 1
ATOM 1397 C CA . LYS A 1 176 ? 2.748 27.024 -11.766 1.00 77.19 176 LYS A CA 1
ATOM 1398 C C . LYS A 1 176 ? 3.020 28.526 -11.854 1.00 77.19 176 LYS A C 1
ATOM 1400 O O . LYS A 1 176 ? 2.200 29.240 -12.429 1.00 77.19 176 LYS A O 1
ATOM 1405 N N . HIS A 1 177 ? 4.149 28.989 -11.318 1.00 74.75 177 HIS A N 1
ATOM 1406 C CA . HIS A 1 177 ? 4.558 30.392 -11.415 1.00 74.75 177 HIS A CA 1
ATOM 1407 C C . HIS A 1 177 ? 5.026 30.743 -12.835 1.00 74.75 177 HIS A C 1
ATOM 1409 O O . HIS A 1 177 ? 4.700 31.818 -13.335 1.00 74.75 177 HIS A O 1
ATOM 1415 N N . ASP A 1 178 ? 5.685 29.814 -13.533 1.00 70.88 178 ASP A N 1
ATOM 1416 C CA . ASP A 1 178 ? 6.179 30.045 -14.892 1.00 70.88 178 ASP A CA 1
ATOM 1417 C C . ASP A 1 178 ? 5.070 30.240 -15.937 1.00 70.88 178 ASP A C 1
ATOM 1419 O O . ASP A 1 178 ? 5.260 30.961 -16.919 1.00 70.88 178 ASP A O 1
ATOM 1423 N N . LYS A 1 179 ? 3.869 29.693 -15.692 1.00 60.16 179 LYS A N 1
ATOM 1424 C CA . LYS A 1 179 ? 2.680 29.940 -16.526 1.00 60.16 179 LYS A CA 1
ATOM 1425 C C . LYS A 1 179 ? 2.421 31.439 -16.758 1.00 60.16 179 LYS A C 1
ATOM 1427 O O . LYS A 1 179 ? 1.808 31.789 -17.764 1.00 60.16 179 LYS A O 1
ATOM 1432 N N . HIS A 1 180 ? 2.876 32.305 -15.849 1.00 53.72 180 HIS A N 1
ATOM 1433 C CA . HIS A 1 180 ? 2.727 33.755 -15.953 1.00 53.72 180 HIS A CA 1
ATOM 1434 C C . HIS A 1 180 ? 3.907 34.474 -16.619 1.00 53.72 180 HIS A C 1
ATOM 1436 O O . HIS A 1 180 ? 3.708 35.575 -17.124 1.00 53.72 180 HIS A O 1
ATOM 1442 N N . THR A 1 181 ? 5.106 33.889 -16.642 1.00 53.59 181 THR A N 1
ATOM 1443 C CA . THR A 1 181 ? 6.338 34.622 -16.989 1.00 53.59 181 THR A CA 1
ATOM 1444 C C . THR A 1 181 ? 7.100 34.076 -18.192 1.00 53.59 181 THR A C 1
ATOM 1446 O O . THR A 1 181 ? 7.949 34.785 -18.720 1.00 53.59 181 THR A O 1
ATOM 1449 N N . GLY A 1 182 ? 6.788 32.871 -18.685 1.00 55.66 182 GLY A N 1
ATOM 1450 C CA . GLY A 1 182 ? 7.424 32.327 -19.893 1.00 55.66 182 GLY A CA 1
ATOM 1451 C C . GLY A 1 182 ? 8.955 32.306 -19.806 1.00 55.66 182 GLY A C 1
ATOM 1452 O O . GLY A 1 182 ? 9.634 32.660 -20.775 1.00 55.66 182 GLY A O 1
ATOM 1453 N N . ASN A 1 183 ? 9.492 31.943 -18.640 1.00 57.84 183 ASN A N 1
ATOM 1454 C CA . ASN A 1 183 ? 10.911 32.045 -18.338 1.00 57.84 183 ASN A CA 1
ATOM 1455 C C . ASN A 1 183 ? 11.736 31.121 -19.238 1.00 57.84 183 ASN A C 1
ATOM 1457 O O . ASN A 1 183 ? 11.356 29.994 -19.554 1.00 57.84 183 ASN A O 1
ATOM 1461 N N . ALA A 1 184 ? 12.931 31.586 -19.605 1.00 59.41 184 ALA A N 1
ATOM 1462 C CA . ALA A 1 184 ? 13.876 30.839 -20.432 1.00 59.41 184 ALA A CA 1
ATOM 1463 C C . ALA A 1 184 ? 14.241 29.464 -19.842 1.00 59.41 184 ALA A C 1
ATOM 1465 O O . ALA A 1 184 ? 14.482 28.522 -20.592 1.00 59.41 184 ALA A O 1
ATOM 1466 N N . LEU A 1 185 ? 14.234 29.333 -18.510 1.00 61.69 185 LEU A N 1
ATOM 1467 C CA . LEU A 1 185 ? 14.594 28.096 -17.821 1.00 61.69 185 LEU A CA 1
ATOM 1468 C C . LEU A 1 185 ? 13.604 26.954 -18.111 1.00 61.69 185 LEU A C 1
ATOM 1470 O O . LEU A 1 185 ? 14.040 25.833 -18.347 1.00 61.69 185 LEU A O 1
ATOM 1474 N N . SER A 1 186 ? 12.291 27.212 -18.157 1.00 63.00 186 SER A N 1
ATOM 1475 C CA . SER A 1 186 ? 11.320 26.154 -18.476 1.00 63.00 186 SER A CA 1
ATOM 1476 C C . SER A 1 186 ? 11.442 25.701 -19.927 1.00 63.00 186 SER A C 1
ATOM 1478 O O . SER A 1 186 ? 11.391 24.504 -20.193 1.00 63.00 186 SER A O 1
ATOM 1480 N N . LYS A 1 187 ? 11.693 26.637 -20.854 1.00 61.75 187 LYS A N 1
ATOM 1481 C CA . LYS A 1 187 ? 12.011 26.323 -22.255 1.00 61.75 187 LYS A CA 1
ATOM 1482 C C . LYS A 1 187 ? 13.307 25.518 -22.382 1.00 61.75 187 LYS A C 1
ATOM 1484 O O . LYS A 1 187 ? 13.364 24.618 -23.209 1.00 61.75 187 LYS A O 1
ATOM 1489 N N . ALA A 1 188 ? 14.319 25.809 -21.563 1.00 60.19 188 ALA A N 1
ATOM 1490 C CA . ALA A 1 188 ? 15.581 25.071 -21.555 1.00 60.19 188 ALA A CA 1
ATOM 1491 C C . ALA A 1 188 ? 15.431 23.647 -20.991 1.00 60.19 188 ALA A C 1
ATOM 1493 O O . ALA A 1 188 ? 15.993 22.715 -21.553 1.00 60.19 188 ALA A O 1
ATOM 1494 N N . LEU A 1 189 ? 14.659 23.466 -19.913 1.00 62.09 189 LEU A N 1
ATOM 1495 C CA . LEU A 1 189 ? 14.442 22.156 -19.282 1.00 62.09 189 LEU A CA 1
ATOM 1496 C C . LEU A 1 189 ? 13.488 21.248 -20.065 1.00 62.09 189 LEU A C 1
ATOM 1498 O O . LEU A 1 189 ? 13.689 20.040 -20.092 1.00 62.09 189 LEU A O 1
ATOM 1502 N N . ILE A 1 190 ? 12.430 21.811 -20.651 1.00 63.19 190 ILE A N 1
ATOM 1503 C CA . ILE A 1 190 ? 11.354 21.043 -21.305 1.00 63.19 190 ILE A CA 1
ATOM 1504 C C . ILE A 1 190 ? 11.579 20.930 -22.821 1.00 63.19 190 ILE A C 1
ATOM 1506 O O . ILE A 1 190 ? 10.955 20.107 -23.486 1.00 63.19 190 ILE A O 1
ATOM 1510 N N . GLY A 1 191 ? 12.490 21.736 -23.365 1.00 57.34 191 GLY A N 1
ATOM 1511 C CA . GLY A 1 191 ? 12.705 21.866 -24.796 1.00 57.34 191 GLY A CA 1
ATOM 1512 C C . GLY A 1 191 ? 11.750 22.876 -25.431 1.00 57.34 191 GLY A C 1
ATOM 1513 O O . GLY A 1 191 ? 10.624 23.115 -24.977 1.00 57.34 191 GLY A O 1
ATOM 1514 N N . SER A 1 192 ? 12.224 23.505 -26.504 1.00 55.88 192 SER A N 1
ATOM 1515 C CA . SER A 1 192 ? 11.392 24.363 -27.343 1.00 55.88 192 SER A CA 1
ATOM 1516 C C . SER A 1 192 ? 10.302 23.519 -28.016 1.00 55.88 192 SER A C 1
ATOM 1518 O O . SER A 1 192 ? 10.605 22.420 -28.479 1.00 55.88 192 SER A O 1
ATOM 1520 N N . PRO A 1 193 ? 9.047 24.000 -28.094 1.00 55.34 193 PRO A N 1
ATOM 1521 C CA . PRO A 1 193 ? 8.007 23.313 -28.854 1.00 55.34 193 PRO A CA 1
ATOM 1522 C C . PRO A 1 193 ? 8.468 23.105 -30.300 1.00 55.34 193 PRO A C 1
ATOM 1524 O O . PRO A 1 193 ? 8.978 24.043 -30.917 1.00 55.34 193 PRO A O 1
ATOM 1527 N N . ASP A 1 194 ? 8.279 21.891 -30.824 1.00 56.75 194 ASP A N 1
ATOM 1528 C CA . ASP A 1 194 ? 8.522 21.580 -32.232 1.00 56.75 194 ASP A CA 1
ATOM 1529 C C . ASP A 1 194 ? 7.709 22.562 -33.101 1.00 56.75 194 ASP A C 1
ATOM 1531 O O . ASP A 1 194 ? 6.481 22.627 -32.950 1.00 56.75 194 ASP A O 1
ATOM 1535 N N . PRO A 1 195 ? 8.351 23.357 -33.982 1.00 56.62 195 PRO A N 1
ATOM 1536 C CA . PRO A 1 195 ? 7.657 24.337 -34.815 1.00 56.62 195 PRO A CA 1
ATOM 1537 C C . PRO A 1 195 ? 6.572 23.713 -35.707 1.00 56.62 195 PRO A C 1
ATOM 1539 O O . PRO A 1 195 ? 5.655 24.424 -36.129 1.00 56.62 195 PRO A O 1
ATOM 1542 N N . ASN A 1 196 ? 6.635 22.403 -35.966 1.00 56.66 196 ASN A N 1
ATOM 1543 C CA . ASN A 1 196 ? 5.658 21.691 -36.785 1.00 56.66 196 ASN A CA 1
ATOM 1544 C C . ASN A 1 196 ? 4.385 21.293 -36.017 1.00 56.66 196 ASN A C 1
ATOM 1546 O O . ASN A 1 196 ? 3.343 21.077 -36.639 1.00 56.66 196 ASN A O 1
ATOM 1550 N N . VAL A 1 197 ? 4.412 21.252 -34.678 1.00 56.88 197 VAL A N 1
ATOM 1551 C CA . VAL A 1 197 ? 3.263 20.852 -33.848 1.00 56.88 197 VAL A CA 1
ATOM 1552 C C . VAL A 1 197 ? 2.552 22.093 -33.305 1.00 56.88 197 VAL A C 1
ATOM 1554 O O . VAL A 1 197 ? 2.760 22.547 -32.177 1.00 56.88 197 VAL A O 1
ATOM 1557 N N . LYS A 1 198 ? 1.669 22.676 -34.122 1.00 45.66 198 LYS A N 1
ATOM 1558 C CA . LYS A 1 198 ? 0.829 23.808 -33.703 1.00 45.66 198 LYS A CA 1
ATOM 1559 C C . LYS A 1 198 ? -0.122 23.387 -32.573 1.00 45.66 198 LYS A C 1
ATOM 1561 O O . LYS A 1 198 ? -0.982 22.535 -32.762 1.00 45.66 198 LYS A O 1
ATOM 1566 N N . GLY A 1 199 ? -0.021 24.048 -31.418 1.00 52.59 199 GLY A N 1
ATOM 1567 C CA . GLY A 1 199 ? -1.058 24.036 -30.372 1.00 52.59 199 GLY A CA 1
ATOM 1568 C C . GLY A 1 199 ? -0.793 23.169 -29.137 1.00 52.59 199 GLY A C 1
ATOM 1569 O O . GLY A 1 199 ? -1.562 23.253 -28.177 1.00 52.59 199 GLY A O 1
ATOM 1570 N N . VAL A 1 200 ? 0.300 22.402 -29.092 1.00 52.94 200 VAL A N 1
ATOM 1571 C CA . VAL A 1 200 ? 0.670 21.601 -27.913 1.00 52.94 200 VAL A CA 1
ATOM 1572 C C . VAL A 1 200 ? 1.926 22.193 -27.289 1.00 52.94 200 VAL A C 1
ATOM 1574 O O . VAL A 1 200 ? 3.037 21.906 -27.718 1.00 52.94 200 VAL A O 1
ATOM 1577 N N . SER A 1 201 ? 1.776 23.051 -26.275 1.00 57.72 201 SER A N 1
ATOM 1578 C CA . SER A 1 201 ? 2.952 23.476 -25.514 1.00 57.72 201 SER A CA 1
ATOM 1579 C C . SER A 1 201 ? 3.420 22.290 -24.655 1.00 57.72 201 SER A C 1
ATOM 1581 O O . SER A 1 201 ? 2.645 21.816 -23.815 1.00 57.72 201 SER A O 1
ATOM 1583 N N . PRO A 1 202 ? 4.657 21.787 -24.823 1.00 62.75 202 PRO A N 1
ATOM 1584 C CA . PRO A 1 202 ? 5.146 20.644 -24.051 1.00 62.75 202 PRO A CA 1
ATOM 1585 C C . PRO A 1 202 ? 5.068 20.943 -22.548 1.00 62.75 202 PRO A C 1
ATOM 1587 O O . PRO A 1 202 ? 4.615 20.113 -21.761 1.00 62.75 202 PRO A O 1
ATOM 1590 N N . THR A 1 203 ? 5.320 22.197 -22.165 1.00 65.94 203 THR A N 1
ATOM 1591 C CA . THR A 1 203 ? 5.154 22.717 -20.801 1.00 65.94 203 THR A CA 1
ATOM 1592 C C . THR A 1 203 ? 3.786 22.431 -20.179 1.00 65.94 203 THR A C 1
ATOM 1594 O O . THR A 1 203 ? 3.706 22.105 -18.995 1.00 65.94 203 THR A O 1
ATOM 1597 N N . LYS A 1 204 ? 2.695 22.501 -20.954 1.00 67.88 204 LYS A N 1
ATOM 1598 C CA . LYS A 1 204 ? 1.338 22.247 -20.451 1.00 67.88 204 LYS A CA 1
ATOM 1599 C C . LYS A 1 204 ? 1.121 20.763 -20.166 1.00 67.88 204 LYS A C 1
ATOM 1601 O O . LYS A 1 204 ? 0.443 20.440 -19.194 1.00 67.88 204 LYS A O 1
ATOM 1606 N N . ASN A 1 205 ? 1.696 19.876 -20.976 1.00 69.62 205 ASN A N 1
ATOM 1607 C CA . ASN A 1 205 ? 1.604 18.432 -20.764 1.00 69.62 205 ASN A CA 1
ATOM 1608 C C . ASN A 1 205 ? 2.465 17.988 -19.575 1.00 69.62 205 ASN A C 1
ATOM 1610 O O . ASN A 1 205 ? 1.970 17.254 -18.722 1.00 69.62 205 ASN A O 1
ATOM 1614 N N . TYR A 1 206 ? 3.683 18.521 -19.440 1.00 70.00 206 TYR A N 1
ATOM 1615 C CA . TYR A 1 206 ? 4.520 18.288 -18.258 1.00 70.00 206 TYR A CA 1
ATOM 1616 C C . TYR A 1 206 ? 3.851 18.788 -16.974 1.00 70.00 206 TYR A C 1
ATOM 1618 O O . TYR A 1 206 ? 3.770 18.050 -15.996 1.00 70.00 206 TYR A O 1
ATOM 1626 N N . LEU A 1 207 ? 3.282 20.000 -16.979 1.00 76.56 207 LEU A N 1
ATOM 1627 C CA . LEU A 1 207 ? 2.543 20.523 -15.827 1.00 76.56 207 LEU A CA 1
ATOM 1628 C C . LEU A 1 207 ? 1.326 19.652 -15.473 1.00 76.56 207 LEU A C 1
ATOM 1630 O O . LEU A 1 207 ? 1.008 19.501 -14.293 1.00 76.56 207 LEU A O 1
ATOM 1634 N N . LYS A 1 208 ? 0.632 19.075 -16.462 1.00 77.94 208 LYS A N 1
ATOM 1635 C CA . LYS A 1 208 ? -0.451 18.113 -16.202 1.00 77.94 208 LYS A CA 1
ATOM 1636 C C . LYS A 1 208 ? 0.078 16.855 -15.510 1.00 77.94 208 LYS A C 1
ATOM 1638 O O . LYS A 1 208 ? -0.495 16.481 -14.493 1.00 77.94 208 LYS A O 1
ATOM 1643 N N . GLY A 1 209 ? 1.166 16.259 -16.003 1.00 76.25 209 GLY A N 1
ATOM 1644 C CA . GLY A 1 209 ? 1.787 15.075 -15.394 1.00 76.25 209 GLY 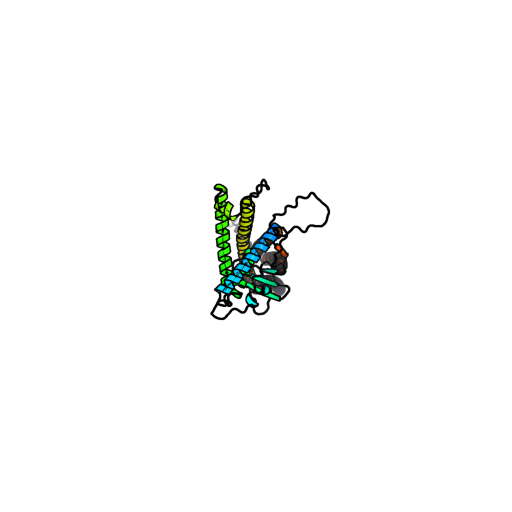A CA 1
ATOM 1645 C C . GLY A 1 209 ? 2.278 15.332 -13.966 1.00 76.25 209 GLY A C 1
ATOM 1646 O O . GLY A 1 209 ? 1.952 14.578 -13.053 1.00 76.25 209 GLY A O 1
ATOM 1647 N N . VAL A 1 210 ? 2.961 16.458 -13.739 1.00 82.88 210 VAL A N 1
ATOM 1648 C CA . VAL A 1 210 ? 3.423 16.882 -12.404 1.00 82.88 210 VAL A CA 1
ATOM 1649 C C . VAL A 1 210 ? 2.248 17.117 -11.453 1.00 82.88 210 VAL A C 1
ATOM 1651 O O . VAL A 1 210 ? 2.289 16.686 -10.302 1.00 82.88 210 VAL A O 1
ATOM 1654 N N . ASN A 1 211 ? 1.175 17.768 -11.914 1.00 85.06 211 ASN A N 1
ATOM 1655 C CA . ASN A 1 211 ? -0.020 17.950 -11.090 1.00 85.06 211 ASN A CA 1
ATOM 1656 C C . ASN A 1 211 ? -0.721 16.624 -10.794 1.00 85.06 211 ASN A C 1
ATOM 1658 O O . ASN A 1 211 ? -1.185 16.449 -9.672 1.00 85.06 211 ASN A O 1
ATOM 1662 N N . LEU A 1 212 ? -0.794 15.705 -11.760 1.00 84.00 212 LEU A N 1
ATOM 1663 C CA . LEU A 1 212 ? -1.372 14.380 -11.556 1.00 84.00 212 LEU A CA 1
ATOM 1664 C C . LEU A 1 212 ? -0.585 13.609 -10.493 1.00 84.00 212 LEU A C 1
ATOM 1666 O O . LEU A 1 212 ? -1.185 13.156 -9.524 1.00 84.00 212 LEU A O 1
ATOM 1670 N N . ALA A 1 213 ? 0.742 13.544 -10.624 1.00 86.06 213 ALA A N 1
ATOM 1671 C CA . ALA A 1 213 ? 1.625 12.920 -9.641 1.00 86.06 213 ALA A CA 1
ATOM 1672 C C . ALA A 1 213 ? 1.451 13.542 -8.246 1.00 86.06 213 ALA A C 1
ATOM 1674 O O . ALA A 1 213 ? 1.281 12.831 -7.261 1.00 86.06 213 ALA A O 1
ATOM 1675 N N . PHE A 1 214 ? 1.402 14.875 -8.160 1.00 88.31 214 PHE A N 1
ATOM 1676 C CA . PHE A 1 214 ? 1.205 15.571 -6.890 1.00 88.31 214 PHE A CA 1
ATOM 1677 C C . PHE A 1 214 ? -0.165 15.272 -6.259 1.00 88.31 214 PHE A C 1
ATOM 1679 O O . PHE A 1 214 ? -0.266 15.059 -5.051 1.00 88.31 214 PHE A O 1
ATOM 1686 N N . ILE A 1 215 ? -1.235 15.272 -7.060 1.00 88.50 215 ILE A N 1
ATOM 1687 C CA . ILE A 1 215 ? -2.586 14.940 -6.591 1.00 88.50 215 ILE A CA 1
ATOM 1688 C C . ILE A 1 215 ? -2.627 13.490 -6.112 1.00 88.50 215 ILE A C 1
ATOM 1690 O O . ILE A 1 215 ? -3.190 13.231 -5.051 1.00 88.50 215 ILE A O 1
ATOM 1694 N N . LEU A 1 216 ? -2.009 12.569 -6.855 1.00 88.19 216 LEU A N 1
ATOM 1695 C CA . LEU A 1 216 ? -1.936 11.152 -6.515 1.00 88.19 216 LEU A CA 1
ATOM 1696 C C . LEU A 1 216 ? -1.224 10.944 -5.172 1.00 88.19 216 LEU A C 1
ATOM 1698 O O . LEU A 1 216 ? -1.775 10.282 -4.295 1.00 88.19 216 LEU A O 1
ATOM 1702 N N . MET A 1 217 ? -0.080 11.605 -4.979 1.00 89.50 217 MET A N 1
ATOM 1703 C CA . MET A 1 217 ? 0.692 11.604 -3.734 1.00 89.50 217 MET A CA 1
ATOM 1704 C C . MET A 1 217 ? -0.138 12.083 -2.538 1.00 89.50 217 MET A C 1
ATOM 1706 O O . MET A 1 217 ? -0.240 11.399 -1.515 1.00 89.50 217 MET A O 1
ATOM 1710 N N . MET A 1 218 ? -0.794 13.240 -2.667 1.00 88.00 218 MET A N 1
ATOM 1711 C CA . MET A 1 218 ? -1.633 13.798 -1.600 1.00 88.00 218 MET A CA 1
ATOM 1712 C C . MET A 1 218 ? -2.853 12.922 -1.301 1.00 88.00 218 MET A C 1
ATOM 1714 O O . MET A 1 218 ? -3.182 12.679 -0.138 1.00 88.00 218 MET A O 1
ATOM 1718 N N . PHE A 1 219 ? -3.531 12.447 -2.346 1.00 90.00 219 PHE A N 1
ATOM 1719 C CA . PHE A 1 219 ? -4.725 11.622 -2.217 1.00 90.00 219 PHE A CA 1
ATOM 1720 C C . PHE A 1 219 ? -4.408 10.292 -1.544 1.00 90.00 219 PHE A C 1
ATOM 1722 O O . PHE A 1 219 ? -5.093 9.897 -0.602 1.00 90.00 219 PHE A O 1
ATOM 1729 N N . ASN A 1 220 ? -3.327 9.642 -1.960 1.00 89.81 220 ASN A N 1
ATOM 1730 C CA . ASN A 1 220 ? -2.886 8.388 -1.382 1.00 89.81 220 ASN A CA 1
ATOM 1731 C C . ASN A 1 220 ? -2.477 8.530 0.100 1.00 89.81 220 ASN A C 1
ATOM 1733 O O . ASN A 1 220 ? -2.798 7.657 0.909 1.00 89.81 220 ASN A O 1
ATOM 1737 N N . GLY A 1 221 ? -1.884 9.664 0.490 1.00 88.75 221 GLY A N 1
ATOM 1738 C CA . GLY A 1 221 ? -1.678 9.996 1.903 1.00 88.75 221 GLY A CA 1
ATOM 1739 C C . GLY A 1 221 ? -2.987 10.004 2.706 1.00 88.75 221 GLY A C 1
ATOM 1740 O O . GLY A 1 221 ? -3.055 9.415 3.783 1.00 88.75 221 GLY A O 1
ATOM 1741 N N . MET A 1 222 ? -4.061 10.598 2.172 1.00 88.81 222 MET A N 1
ATOM 1742 C CA . MET A 1 222 ? -5.383 10.565 2.821 1.00 88.81 222 MET A CA 1
ATOM 1743 C C . MET A 1 222 ? -5.954 9.144 2.909 1.00 88.81 222 MET A C 1
ATOM 1745 O O . MET A 1 222 ? -6.480 8.766 3.956 1.00 88.81 222 MET A O 1
ATOM 1749 N N . VAL A 1 223 ? -5.824 8.345 1.843 1.00 90.88 223 VAL A N 1
ATOM 1750 C CA . VAL A 1 223 ? -6.283 6.944 1.826 1.00 90.88 223 VAL A CA 1
ATOM 1751 C C . VAL A 1 223 ? -5.606 6.131 2.932 1.00 90.88 223 VAL A C 1
ATOM 1753 O O . VAL A 1 223 ? -6.280 5.387 3.645 1.00 90.88 223 VAL A O 1
ATOM 1756 N N . PHE A 1 224 ? -4.296 6.308 3.121 1.00 91.81 224 PHE A N 1
ATOM 1757 C CA . PHE A 1 224 ? -3.549 5.654 4.194 1.00 91.81 224 PHE A CA 1
ATOM 1758 C C . PHE A 1 224 ? -4.124 5.981 5.581 1.00 91.81 224 PHE A C 1
ATOM 1760 O O . PHE A 1 224 ? -4.412 5.070 6.359 1.00 91.81 224 PHE A O 1
ATOM 1767 N N . TYR A 1 225 ? -4.361 7.261 5.883 1.00 92.25 225 TYR A N 1
ATOM 1768 C CA . TYR A 1 225 ? -4.926 7.658 7.176 1.00 92.25 225 TYR A CA 1
ATOM 1769 C C . TYR A 1 225 ? -6.352 7.142 7.390 1.00 92.25 225 TYR A C 1
ATOM 1771 O O . TYR A 1 225 ? -6.678 6.738 8.508 1.00 92.25 225 TYR A O 1
ATOM 1779 N N . PHE A 1 226 ? -7.187 7.097 6.347 1.00 92.12 226 PHE A N 1
ATOM 1780 C CA . PHE A 1 226 ? -8.508 6.472 6.446 1.00 92.12 226 PHE A CA 1
ATOM 1781 C C . PHE A 1 226 ? -8.407 4.982 6.768 1.00 92.12 226 PHE A C 1
ATOM 1783 O O . PHE A 1 226 ? -9.089 4.528 7.683 1.00 92.12 226 PHE A O 1
ATOM 1790 N N . ALA A 1 227 ? -7.513 4.244 6.105 1.00 91.81 227 ALA A N 1
ATOM 1791 C CA . ALA A 1 227 ? -7.297 2.826 6.386 1.00 91.81 227 ALA A CA 1
ATOM 1792 C C . ALA A 1 227 ? -6.813 2.586 7.831 1.00 91.81 227 ALA A C 1
ATOM 1794 O O . ALA A 1 227 ? -7.315 1.695 8.517 1.00 91.81 227 ALA A O 1
ATOM 1795 N N . VAL A 1 228 ? -5.884 3.408 8.336 1.00 93.00 228 VAL A N 1
ATOM 1796 C CA . VAL A 1 228 ? -5.417 3.331 9.734 1.00 93.00 228 VAL A CA 1
ATOM 1797 C C . VAL A 1 228 ? -6.551 3.636 10.716 1.00 93.00 228 VAL A C 1
ATOM 1799 O O . VAL A 1 228 ? -6.754 2.893 11.680 1.00 93.00 228 VAL A O 1
ATOM 1802 N N . LEU A 1 229 ? -7.325 4.696 10.469 1.00 93.81 229 LEU A N 1
ATOM 1803 C CA . LEU A 1 229 ? -8.477 5.059 11.295 1.00 93.81 229 LEU A CA 1
ATOM 1804 C C . LEU A 1 229 ? -9.524 3.937 11.322 1.00 93.81 229 LEU A C 1
ATOM 1806 O O . LEU A 1 229 ? -10.084 3.629 12.374 1.00 93.81 229 LEU A O 1
ATOM 1810 N N . GLU A 1 230 ? -9.759 3.295 10.182 1.00 93.81 230 GLU A N 1
ATOM 1811 C CA . GLU A 1 230 ? -10.684 2.176 10.044 1.00 93.81 230 GLU A CA 1
ATOM 1812 C C . GLU A 1 230 ? -10.271 0.969 10.904 1.00 93.81 230 GLU A C 1
ATOM 1814 O O . GLU A 1 230 ? -11.114 0.385 11.590 1.00 93.81 230 GLU A O 1
ATOM 1819 N N . ILE A 1 231 ? -8.973 0.640 10.944 1.00 93.62 231 ILE A N 1
ATOM 1820 C CA . ILE A 1 231 ? -8.423 -0.414 11.814 1.00 93.62 231 ILE A CA 1
ATOM 1821 C C . ILE A 1 231 ? -8.655 -0.069 13.292 1.00 93.62 231 ILE A C 1
ATOM 1823 O O . ILE A 1 231 ? -9.111 -0.920 14.062 1.00 93.62 231 ILE A O 1
ATOM 1827 N N . ILE A 1 232 ? -8.398 1.183 13.690 1.00 94.75 232 ILE A N 1
ATOM 1828 C CA . ILE A 1 232 ? -8.596 1.655 15.072 1.00 94.75 232 ILE A CA 1
ATOM 1829 C C . ILE A 1 232 ? -10.073 1.547 15.473 1.00 94.75 232 ILE A C 1
ATOM 1831 O O . ILE A 1 232 ? -10.396 0.989 16.524 1.00 94.75 232 ILE A O 1
ATOM 1835 N N . VAL A 1 233 ? -10.994 2.027 14.632 1.00 94.56 233 VAL A N 1
ATOM 1836 C CA . VAL A 1 233 ? -12.441 1.932 14.892 1.00 94.56 233 VAL A CA 1
ATOM 1837 C C . VAL A 1 233 ? -12.923 0.479 14.871 1.00 94.56 233 VAL A C 1
ATOM 1839 O O . VAL A 1 233 ? -13.804 0.109 15.654 1.00 94.56 233 VAL A O 1
ATOM 1842 N N . GLY A 1 234 ? -12.321 -0.372 14.038 1.00 94.31 234 GLY A N 1
ATOM 1843 C CA . GLY A 1 234 ? -12.550 -1.815 14.038 1.00 94.31 234 GLY A CA 1
ATOM 1844 C C . GLY A 1 234 ? -12.202 -2.453 15.384 1.00 94.31 234 GLY A C 1
ATOM 1845 O O . GLY A 1 234 ? -13.025 -3.168 15.959 1.00 94.31 234 GLY A O 1
ATOM 1846 N N . PHE A 1 235 ? -11.031 -2.129 15.939 1.00 94.69 235 PHE A N 1
ATOM 1847 C CA . PHE A 1 235 ? -10.623 -2.587 17.269 1.00 94.69 235 PHE A CA 1
ATOM 1848 C C . PHE A 1 235 ? -11.563 -2.073 18.371 1.00 94.69 235 PHE A C 1
ATOM 1850 O O . PHE A 1 235 ? -12.060 -2.855 19.183 1.00 94.69 235 PHE A O 1
ATOM 1857 N N . LEU A 1 236 ? -11.896 -0.778 18.356 1.00 94.12 236 LEU A N 1
ATOM 1858 C CA . LEU A 1 236 ? -12.851 -0.191 19.304 1.00 94.12 236 LEU A CA 1
ATOM 1859 C C . LEU A 1 236 ? -14.227 -0.870 19.230 1.00 94.12 236 LEU A C 1
ATOM 1861 O O . LEU A 1 236 ? -14.873 -1.082 20.257 1.00 94.12 236 LEU A O 1
ATOM 1865 N N . SER A 1 237 ? -14.665 -1.267 18.034 1.00 93.44 237 SER A N 1
ATOM 1866 C CA . SER A 1 237 ? -15.922 -1.996 17.845 1.00 93.44 237 SER A CA 1
ATOM 1867 C C . SER A 1 237 ? -15.899 -3.371 18.521 1.00 93.44 237 SER A C 1
ATOM 1869 O O . SER A 1 237 ? -16.896 -3.752 19.136 1.00 93.44 237 SER A O 1
ATOM 1871 N N . ILE A 1 238 ? -14.765 -4.085 18.512 1.00 94.44 238 ILE A N 1
ATOM 1872 C CA . ILE A 1 238 ? -14.602 -5.338 19.274 1.00 94.44 238 ILE A CA 1
ATOM 1873 C C . ILE A 1 238 ? -14.729 -5.082 20.777 1.00 94.44 238 ILE A C 1
ATOM 1875 O O . ILE A 1 238 ? -15.423 -5.836 21.467 1.00 94.44 238 ILE A O 1
ATOM 1879 N N . CYS A 1 239 ? -14.111 -4.015 21.292 1.00 95.31 239 CYS A N 1
ATOM 1880 C CA . CYS A 1 239 ? -14.224 -3.646 22.704 1.00 95.31 239 CYS A CA 1
ATOM 1881 C C . CYS A 1 239 ? -15.684 -3.369 23.093 1.00 95.31 239 CYS A C 1
ATOM 1883 O O . CYS A 1 239 ? -16.160 -3.876 24.110 1.00 95.31 239 CYS A O 1
ATOM 1885 N N . VAL A 1 240 ? -16.425 -2.628 22.261 1.00 93.94 240 VAL A N 1
ATOM 1886 C CA . VAL A 1 240 ? -17.849 -2.330 22.486 1.00 93.94 240 VAL A CA 1
ATOM 1887 C C . VAL A 1 240 ? -18.703 -3.601 22.457 1.00 93.94 240 VAL A C 1
ATOM 1889 O O . VAL A 1 240 ? -19.543 -3.790 23.338 1.00 93.94 240 VAL A O 1
ATOM 1892 N N . VAL A 1 241 ? -18.481 -4.499 21.493 1.00 94.50 241 VAL A N 1
ATOM 1893 C CA . VAL A 1 241 ? -19.209 -5.779 21.388 1.00 94.50 241 VAL A CA 1
ATOM 1894 C C . VAL A 1 241 ? -18.909 -6.691 22.580 1.00 94.50 241 VAL A C 1
ATOM 1896 O O . VAL A 1 241 ? -19.820 -7.311 23.135 1.00 94.50 241 VAL A O 1
ATOM 1899 N N . SER A 1 242 ? -17.655 -6.727 23.028 1.00 92.69 242 SER A N 1
ATOM 1900 C CA . SER A 1 242 ? -17.232 -7.474 24.218 1.00 92.69 242 SER A CA 1
ATOM 1901 C C . SER A 1 242 ? -17.892 -6.928 25.487 1.00 92.69 242 SER A C 1
ATOM 1903 O O . SER A 1 242 ? -18.487 -7.689 26.253 1.00 92.69 242 SER A O 1
ATOM 1905 N N . ALA A 1 243 ? -17.880 -5.605 25.676 1.00 91.06 243 ALA A N 1
ATOM 1906 C CA . ALA A 1 243 ? -18.527 -4.946 26.809 1.00 91.06 243 ALA A CA 1
ATOM 1907 C C . ALA A 1 243 ? -20.054 -5.145 26.807 1.00 91.06 243 ALA A C 1
ATOM 1909 O O . ALA A 1 243 ? -20.655 -5.399 27.853 1.00 91.06 243 ALA A O 1
ATOM 1910 N N . PHE A 1 244 ? -20.686 -5.098 25.629 1.00 90.19 244 PHE A N 1
ATOM 1911 C CA . PHE A 1 244 ? -22.107 -5.409 25.469 1.00 90.19 244 PHE A CA 1
ATOM 1912 C C . PHE A 1 244 ? -22.426 -6.855 25.878 1.00 90.19 244 PHE A C 1
ATOM 1914 O O . PHE A 1 244 ? -23.419 -7.087 26.568 1.00 90.19 244 PHE A O 1
ATOM 1921 N N . GLY A 1 245 ? -21.563 -7.815 25.531 1.00 88.25 245 GLY A N 1
ATOM 1922 C CA . GLY A 1 245 ? -21.655 -9.200 25.999 1.00 88.25 245 GLY A CA 1
ATOM 1923 C C . GLY A 1 245 ? -21.587 -9.340 27.512 1.00 88.25 245 GLY A C 1
ATOM 1924 O O . GLY A 1 245 ? -22.459 -9.968 28.113 1.00 88.25 245 GLY A O 1
ATOM 1925 N N . GLY A 1 246 ? -20.602 -8.691 28.141 1.00 87.44 246 GLY A N 1
ATOM 1926 C CA . GLY A 1 246 ? -20.473 -8.663 29.600 1.00 87.44 246 GLY A CA 1
ATOM 1927 C C . GLY A 1 246 ? -21.732 -8.118 30.282 1.00 87.44 246 GLY A C 1
ATOM 1928 O O . GLY A 1 246 ? -22.249 -8.721 31.224 1.00 87.44 246 GLY A O 1
ATOM 1929 N N . ALA A 1 247 ? -22.299 -7.032 29.750 1.00 85.81 247 ALA A N 1
ATOM 1930 C CA . ALA A 1 247 ? -23.545 -6.458 30.252 1.00 85.81 247 ALA A CA 1
ATOM 1931 C C . ALA A 1 247 ? -24.755 -7.400 30.080 1.00 85.81 247 ALA A C 1
ATOM 1933 O O . ALA A 1 247 ? -25.604 -7.488 30.971 1.00 85.81 247 ALA A O 1
ATOM 1934 N N . LEU A 1 248 ? -24.839 -8.134 28.963 1.00 84.19 248 LEU A N 1
ATOM 1935 C CA . LEU A 1 248 ? -25.900 -9.121 28.733 1.00 84.19 248 LEU A CA 1
ATOM 1936 C C . LEU A 1 248 ? -25.835 -10.294 29.721 1.00 84.19 248 LEU A C 1
ATOM 1938 O O . LEU A 1 248 ? -26.896 -10.758 30.158 1.00 84.19 248 LEU A O 1
ATOM 1942 N N . SER A 1 249 ? -24.629 -10.729 30.099 1.00 82.06 249 SER A N 1
ATOM 1943 C CA . SER A 1 249 ? -24.397 -11.802 31.077 1.00 82.06 249 SER A CA 1
ATOM 1944 C C . SER A 1 249 ? -24.851 -11.425 32.489 1.00 82.06 249 SER A C 1
ATOM 1946 O O . SER A 1 249 ? -25.438 -12.253 33.180 1.00 82.06 249 SER A O 1
ATOM 1948 N N . VAL A 1 250 ? -24.686 -10.159 32.895 1.00 82.75 250 VAL A N 1
ATOM 1949 C CA . VAL A 1 250 ? -25.178 -9.639 34.193 1.00 82.75 250 VAL A CA 1
ATOM 1950 C C . VAL A 1 250 ? -26.713 -9.521 34.224 1.00 82.75 250 VAL A C 1
ATOM 1952 O O . VAL A 1 250 ? -27.326 -9.360 35.278 1.00 82.75 250 VAL A O 1
ATOM 1955 N N . GLY A 1 251 ? -27.380 -9.607 33.070 1.00 72.31 251 GLY A N 1
ATOM 1956 C CA . GLY A 1 251 ? -28.838 -9.673 32.969 1.00 72.31 251 GLY A CA 1
ATOM 1957 C C . GLY A 1 251 ? -29.574 -8.344 33.181 1.00 72.31 251 GLY A C 1
ATOM 1958 O O . GLY A 1 251 ? -30.778 -8.279 32.910 1.00 72.31 251 GLY A O 1
ATOM 1959 N N . LYS A 1 252 ? -28.873 -7.279 33.587 1.00 72.44 252 LYS A N 1
ATOM 1960 C CA . LYS A 1 252 ? -29.419 -5.923 33.717 1.00 72.44 252 LYS A CA 1
ATOM 1961 C C . LYS A 1 252 ? -29.566 -5.273 32.337 1.00 72.44 252 LYS A C 1
ATOM 1963 O O . LYS A 1 252 ? -28.660 -5.295 31.510 1.00 72.44 252 LYS A O 1
ATOM 1968 N N . ARG A 1 253 ? -30.732 -4.676 32.065 1.00 70.88 253 ARG A N 1
ATOM 1969 C CA . ARG A 1 253 ? -30.942 -3.883 30.843 1.00 70.88 253 ARG A CA 1
ATOM 1970 C C . ARG A 1 253 ? -30.304 -2.510 31.017 1.00 70.88 253 ARG A C 1
ATOM 1972 O O . ARG A 1 253 ? -30.709 -1.747 31.887 1.00 70.88 253 ARG A O 1
ATOM 1979 N N . HIS A 1 254 ? -29.359 -2.184 30.144 1.00 77.25 254 HIS A N 1
ATOM 1980 C CA . HIS A 1 254 ? -28.671 -0.898 30.121 1.00 77.25 254 HIS A CA 1
ATOM 1981 C C . HIS A 1 254 ? -29.075 -0.093 28.882 1.00 77.25 254 HIS A C 1
ATOM 1983 O O . HIS A 1 254 ? -29.272 -0.650 27.804 1.00 77.25 254 HIS A O 1
ATOM 1989 N N . ARG A 1 255 ? -29.195 1.232 29.024 1.00 80.50 255 ARG A N 1
ATOM 1990 C CA . ARG A 1 255 ? -29.502 2.140 27.903 1.00 80.50 255 ARG A CA 1
ATOM 1991 C C . ARG A 1 255 ? -28.258 2.504 27.082 1.00 80.50 255 ARG A C 1
ATOM 1993 O O . ARG A 1 255 ? -28.383 2.719 25.881 1.00 80.50 255 ARG A O 1
ATOM 2000 N N . LEU A 1 256 ? -27.085 2.542 27.722 1.00 85.81 256 LEU A N 1
ATOM 2001 C CA . LEU A 1 256 ? -25.836 3.024 27.126 1.00 85.81 256 LEU A CA 1
ATOM 2002 C C . LEU A 1 256 ? -25.241 2.042 26.104 1.00 85.81 256 LEU A C 1
ATOM 2004 O O . LEU A 1 256 ? -24.989 2.429 24.970 1.00 85.81 256 LEU A O 1
ATOM 2008 N N . PHE A 1 257 ? -25.072 0.764 26.461 1.00 87.50 257 PHE A N 1
ATOM 2009 C CA . PHE A 1 257 ? -24.406 -0.205 25.577 1.00 87.50 257 PHE A CA 1
ATOM 2010 C C . PHE A 1 257 ? -25.111 -0.433 24.228 1.00 87.50 257 PHE A C 1
ATOM 2012 O O . PHE A 1 257 ? -24.419 -0.443 23.214 1.00 87.50 257 PHE A O 1
ATOM 2019 N N . PRO A 1 258 ? -26.455 -0.541 24.145 1.00 87.19 258 PRO A N 1
ATOM 2020 C CA . PRO A 1 258 ? -27.137 -0.602 22.852 1.00 87.19 258 PRO A CA 1
ATOM 2021 C C . PRO A 1 258 ? -26.910 0.642 21.984 1.00 87.19 258 PRO A C 1
ATOM 2023 O O . PRO A 1 258 ? -26.876 0.539 20.762 1.00 87.19 258 PRO A O 1
ATOM 2026 N N . MET A 1 259 ? -26.777 1.822 22.599 1.00 89.31 259 MET A N 1
ATOM 2027 C CA . MET A 1 259 ? -26.491 3.062 21.875 1.00 89.31 259 MET A CA 1
ATOM 2028 C C . MET A 1 259 ? -25.055 3.062 21.345 1.00 89.31 259 MET A C 1
ATOM 2030 O O . MET A 1 259 ? -24.866 3.333 20.163 1.00 89.31 259 MET A O 1
ATOM 2034 N N . LEU A 1 260 ? -24.086 2.673 22.181 1.00 92.06 260 LEU A N 1
ATOM 2035 C CA . LEU A 1 260 ? -22.680 2.541 21.790 1.00 92.06 260 LEU A CA 1
ATOM 2036 C C . LEU A 1 260 ? -22.482 1.516 20.670 1.00 92.06 260 LEU A C 1
ATOM 2038 O O . LEU A 1 260 ? -21.744 1.784 19.732 1.00 92.06 260 LEU A O 1
ATOM 2042 N N . LEU A 1 261 ? -23.177 0.376 20.731 1.00 92.00 261 LEU A N 1
ATOM 2043 C CA . LEU A 1 261 ? -23.104 -0.666 19.705 1.00 92.00 261 LEU A CA 1
ATOM 2044 C C . LEU A 1 261 ? -23.592 -0.160 18.340 1.00 92.00 261 LEU A C 1
ATOM 2046 O O . LEU A 1 261 ? -22.979 -0.446 17.310 1.00 92.00 261 LEU A O 1
ATOM 2050 N N . LYS A 1 262 ? -24.686 0.613 18.323 1.00 92.81 262 LYS A N 1
ATOM 2051 C CA . LYS A 1 262 ? -25.188 1.240 17.094 1.00 92.81 262 LYS A CA 1
ATOM 2052 C C . LYS A 1 262 ? -24.230 2.297 16.572 1.00 92.81 262 LYS A C 1
ATOM 2054 O O . LYS A 1 262 ? -23.952 2.307 15.378 1.00 92.81 262 LYS A O 1
ATOM 2059 N N . SER A 1 263 ? -23.737 3.177 17.446 1.00 93.00 263 SER A N 1
ATOM 2060 C CA . SER A 1 263 ? -22.840 4.253 17.029 1.00 93.00 263 SER A CA 1
ATOM 2061 C C . SER A 1 263 ? -21.516 3.703 16.516 1.00 93.00 263 SER A C 1
ATOM 2063 O O . SER A 1 263 ? -21.097 4.105 15.441 1.00 93.00 263 SER A O 1
ATOM 2065 N N . SER A 1 264 ? -20.891 2.747 17.213 1.00 93.75 264 SER A N 1
ATOM 2066 C CA . SER A 1 264 ? -19.618 2.162 16.777 1.00 93.75 264 SER A CA 1
ATOM 2067 C C . SER A 1 264 ? -19.763 1.455 15.432 1.00 93.75 264 SER A C 1
ATOM 2069 O O . SER A 1 264 ? -18.978 1.709 14.528 1.00 93.75 264 SER A O 1
ATOM 2071 N N . SER A 1 265 ? -20.813 0.643 15.262 1.00 94.06 265 SER A N 1
ATOM 2072 C CA . SER A 1 265 ? -21.062 -0.075 14.005 1.00 94.06 265 SER A CA 1
ATOM 2073 C C . SER A 1 265 ? -21.384 0.886 12.856 1.00 94.06 265 SER A C 1
ATOM 2075 O O . SER A 1 265 ? -20.923 0.684 11.739 1.00 94.06 265 SER A O 1
ATOM 2077 N N . SER A 1 266 ? -22.143 1.954 13.125 1.00 95.50 266 SER A N 1
ATOM 2078 C CA . SER A 1 266 ? -22.457 2.974 12.120 1.00 95.50 266 SER A CA 1
ATOM 2079 C C . SER A 1 266 ? -21.216 3.763 11.707 1.00 95.50 266 SER A C 1
ATOM 2081 O O . SER A 1 266 ? -21.006 3.962 10.518 1.00 95.50 266 SER A O 1
ATOM 2083 N N . ILE A 1 267 ? -20.394 4.198 12.668 1.00 95.50 267 ILE A N 1
ATOM 2084 C CA . ILE A 1 267 ? -19.141 4.915 12.394 1.00 95.50 267 ILE A CA 1
ATOM 2085 C C . ILE A 1 267 ? -18.200 4.019 11.586 1.00 95.50 267 ILE A C 1
ATOM 2087 O O . ILE A 1 267 ? -17.624 4.473 10.604 1.00 95.50 267 ILE A O 1
ATOM 2091 N N . LEU A 1 268 ? -18.091 2.742 11.957 1.00 94.88 268 LEU A N 1
ATOM 2092 C CA . LEU A 1 268 ? -17.270 1.768 11.249 1.00 94.88 268 LEU A CA 1
ATOM 2093 C C . LEU A 1 268 ? -17.691 1.614 9.783 1.00 94.88 268 LEU A C 1
ATOM 2095 O O . LEU A 1 268 ? -16.837 1.698 8.910 1.00 94.88 268 LEU A O 1
ATOM 2099 N N . VAL A 1 269 ? -18.989 1.443 9.502 1.00 95.56 269 VAL A N 1
ATOM 2100 C CA . VAL A 1 269 ? -19.483 1.339 8.117 1.00 95.56 269 VAL A CA 1
ATOM 2101 C C . VAL A 1 269 ? -19.264 2.639 7.351 1.00 95.56 269 VAL A C 1
ATOM 2103 O O . VAL A 1 269 ? -18.840 2.587 6.203 1.00 95.56 269 VAL A O 1
ATOM 2106 N N . VAL A 1 270 ? -19.485 3.804 7.967 1.00 96.38 270 VAL A N 1
ATOM 2107 C CA . VAL A 1 270 ? -19.223 5.098 7.313 1.00 96.38 270 VAL A CA 1
ATOM 2108 C C . VAL A 1 270 ? -17.744 5.232 6.946 1.00 96.38 270 VAL A C 1
ATOM 2110 O O . VAL A 1 270 ? -17.427 5.547 5.803 1.00 96.38 270 VAL A O 1
ATOM 2113 N N . ILE A 1 271 ? -16.820 4.934 7.858 1.00 95.31 271 ILE A N 1
ATOM 2114 C CA . ILE A 1 271 ? -15.385 5.009 7.553 1.00 95.31 271 ILE A CA 1
ATOM 2115 C C . ILE A 1 271 ? -15.011 3.981 6.480 1.00 95.31 271 ILE A C 1
ATOM 2117 O O . ILE A 1 271 ? -14.326 4.332 5.527 1.00 95.31 271 ILE A O 1
ATOM 2121 N N . ALA A 1 272 ? -15.532 2.757 6.556 1.00 94.88 272 ALA A N 1
ATOM 2122 C CA . ALA A 1 272 ? -15.283 1.732 5.547 1.00 94.88 272 ALA A CA 1
ATOM 2123 C C . ALA A 1 272 ? -15.814 2.108 4.154 1.00 94.88 272 ALA A C 1
ATOM 2125 O O . ALA A 1 272 ? -15.140 1.858 3.152 1.00 94.88 272 ALA A O 1
ATOM 2126 N N . THR A 1 273 ? -16.988 2.755 4.075 1.00 95.69 273 THR A N 1
ATOM 2127 C CA . THR A 1 273 ? -17.513 3.291 2.806 1.00 95.69 273 THR A CA 1
ATOM 2128 C C . THR A 1 273 ? -16.543 4.303 2.203 1.00 95.69 273 THR A C 1
ATOM 2130 O O . THR A 1 273 ? -16.273 4.245 1.005 1.00 95.69 273 THR A O 1
ATOM 2133 N N . LEU A 1 274 ? -15.979 5.190 3.033 1.00 95.19 274 LEU A N 1
ATOM 2134 C CA . LEU A 1 274 ? -15.015 6.199 2.602 1.00 95.19 274 LEU A CA 1
ATOM 2135 C C . LEU A 1 274 ? -13.710 5.547 2.140 1.00 95.19 274 LEU A C 1
ATOM 2137 O O . LEU A 1 274 ? -13.249 5.867 1.048 1.00 95.19 274 LEU A O 1
ATOM 2141 N N . THR A 1 275 ? -13.156 4.594 2.897 1.00 93.38 275 THR A N 1
ATOM 2142 C CA . THR A 1 275 ? -11.933 3.879 2.503 1.00 93.38 275 THR A CA 1
ATOM 2143 C C . THR A 1 275 ? -12.113 3.178 1.155 1.00 93.38 275 THR A C 1
ATOM 2145 O O . THR A 1 275 ? -11.275 3.326 0.266 1.00 93.38 275 THR A O 1
ATOM 2148 N N . ILE A 1 276 ? -13.218 2.448 0.956 1.00 93.06 276 ILE A N 1
ATOM 2149 C CA . ILE A 1 276 ? -13.490 1.753 -0.312 1.00 93.06 276 ILE A CA 1
ATOM 2150 C C . ILE A 1 276 ? -13.688 2.731 -1.460 1.00 93.06 276 ILE A C 1
ATOM 2152 O O . ILE A 1 276 ? -13.116 2.521 -2.528 1.00 93.06 276 ILE A O 1
ATOM 2156 N N . LEU A 1 277 ? -14.452 3.804 -1.251 1.00 94.56 277 LEU A N 1
ATOM 2157 C CA . LEU A 1 277 ? -14.640 4.827 -2.272 1.00 94.56 277 LEU A CA 1
ATOM 2158 C C . LEU A 1 277 ? -13.296 5.441 -2.675 1.00 94.56 277 LEU A C 1
ATOM 2160 O O . LEU A 1 277 ? -13.005 5.548 -3.864 1.00 94.56 277 LEU A O 1
ATOM 2164 N N . CYS A 1 278 ? -12.444 5.768 -1.702 1.00 93.38 278 CYS A N 1
ATOM 2165 C CA . CYS A 1 278 ? -11.096 6.260 -1.948 1.00 93.38 278 CYS A CA 1
ATOM 2166 C C . CYS A 1 278 ? -10.244 5.259 -2.742 1.00 93.38 278 CYS A C 1
ATOM 2168 O O . CYS A 1 278 ? -9.589 5.660 -3.699 1.00 93.38 278 CYS A O 1
ATOM 2170 N N . ASN A 1 279 ? -10.287 3.965 -2.411 1.00 91.56 279 ASN A N 1
ATOM 2171 C CA . ASN A 1 279 ? -9.570 2.936 -3.172 1.00 91.56 279 ASN A CA 1
ATOM 2172 C C . ASN A 1 279 ? -10.074 2.802 -4.607 1.00 91.56 279 ASN A C 1
ATOM 2174 O O . ASN A 1 279 ? -9.273 2.606 -5.513 1.00 91.56 279 ASN A O 1
ATOM 2178 N N . ILE A 1 280 ? -11.390 2.887 -4.819 1.00 92.75 280 ILE A N 1
ATOM 2179 C CA . ILE A 1 280 ? -11.989 2.821 -6.154 1.00 92.75 280 ILE A CA 1
ATOM 2180 C C . ILE A 1 280 ? -11.563 4.042 -6.968 1.00 92.75 280 ILE A C 1
ATOM 2182 O O . ILE A 1 280 ? -11.117 3.887 -8.098 1.00 92.75 280 ILE A O 1
ATOM 2186 N N . VAL A 1 281 ? -11.633 5.245 -6.392 1.00 92.06 281 VAL A N 1
ATOM 2187 C CA . VAL A 1 281 ? -11.167 6.477 -7.047 1.00 92.06 281 VAL A CA 1
ATOM 2188 C C . VAL A 1 281 ? -9.676 6.389 -7.373 1.00 92.06 281 VAL A C 1
ATOM 2190 O O . VAL A 1 281 ? -9.274 6.757 -8.473 1.00 92.06 281 VAL A O 1
ATOM 2193 N N . TYR A 1 282 ? -8.864 5.856 -6.457 1.00 90.44 282 TYR A N 1
ATOM 2194 C CA . TYR A 1 282 ? -7.438 5.638 -6.690 1.00 90.44 282 TYR A CA 1
ATOM 2195 C C . TYR A 1 282 ? -7.187 4.638 -7.819 1.00 90.44 282 TYR A C 1
ATOM 2197 O O . TYR A 1 282 ? -6.389 4.905 -8.711 1.00 90.44 282 TYR A O 1
ATOM 2205 N N . LEU A 1 283 ? -7.906 3.514 -7.820 1.00 90.38 283 LEU A N 1
AT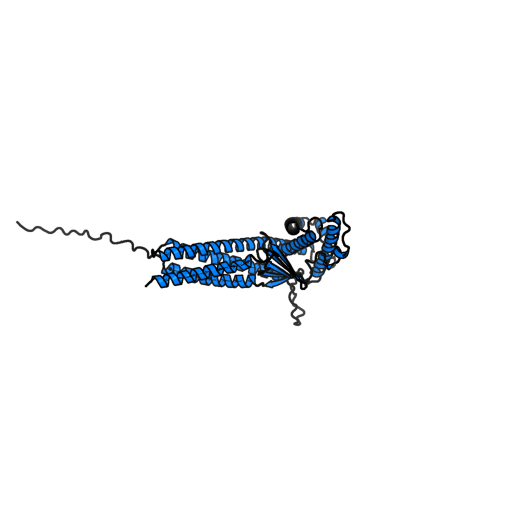OM 2206 C CA . LEU A 1 283 ? -7.829 2.519 -8.881 1.00 90.38 283 LEU A CA 1
ATOM 2207 C C . LEU A 1 283 ? -8.226 3.124 -10.228 1.00 90.38 283 LEU A C 1
ATOM 2209 O O . LEU A 1 283 ? -7.518 2.911 -11.199 1.00 90.38 283 LEU A O 1
ATOM 2213 N N . ILE A 1 284 ? -9.306 3.908 -10.289 1.00 89.44 284 ILE A N 1
ATOM 2214 C CA . ILE A 1 284 ? -9.722 4.608 -11.512 1.00 89.44 284 ILE A CA 1
ATOM 2215 C C . ILE A 1 284 ? -8.616 5.560 -11.973 1.00 89.44 284 ILE A C 1
ATOM 2217 O O . ILE A 1 284 ? -8.252 5.537 -13.143 1.00 89.44 284 ILE A O 1
ATOM 2221 N N . ALA A 1 285 ? -8.037 6.350 -11.063 1.00 87.00 285 ALA A N 1
ATOM 2222 C CA . ALA A 1 285 ? -6.934 7.250 -11.389 1.00 87.00 285 ALA A CA 1
ATOM 2223 C C . ALA A 1 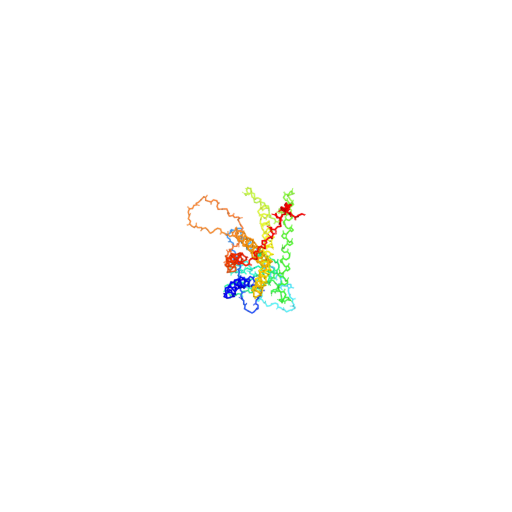285 ? -5.722 6.487 -11.947 1.00 87.00 285 ALA A C 1
ATOM 2225 O O . ALA A 1 285 ? -5.162 6.891 -12.962 1.00 87.00 285 ALA A O 1
ATOM 2226 N N . LEU A 1 286 ? -5.356 5.352 -11.351 1.00 87.19 286 LEU A N 1
ATOM 2227 C CA . LEU A 1 286 ? -4.293 4.490 -11.865 1.00 87.19 286 LEU A CA 1
ATOM 2228 C C . LEU A 1 286 ? -4.653 3.838 -13.206 1.00 87.19 286 LEU A C 1
ATOM 2230 O O . LEU A 1 286 ? -3.791 3.719 -14.069 1.00 87.19 286 LEU A O 1
ATOM 2234 N N . LYS A 1 287 ? -5.918 3.460 -13.412 1.00 85.88 287 LYS A N 1
ATOM 2235 C CA . LYS A 1 287 ? -6.415 2.918 -14.681 1.00 85.88 287 LYS A CA 1
ATOM 2236 C C . LYS A 1 287 ? -6.337 3.930 -15.822 1.00 85.88 287 LYS A C 1
ATOM 2238 O O . LYS A 1 287 ? -6.118 3.526 -16.952 1.00 85.88 287 LYS A O 1
ATOM 2243 N N . THR A 1 288 ? -6.413 5.235 -15.543 1.00 80.88 288 THR A N 1
ATOM 2244 C CA . THR A 1 288 ? -6.172 6.270 -16.572 1.00 80.88 288 THR A CA 1
ATOM 2245 C C . THR A 1 288 ? -4.720 6.338 -17.071 1.00 80.88 288 THR A C 1
ATOM 2247 O O . THR A 1 288 ? -4.448 7.034 -18.048 1.00 80.88 288 THR A O 1
ATOM 2250 N N . LEU A 1 289 ? -3.792 5.643 -16.400 1.00 78.31 289 LEU A N 1
ATOM 2251 C CA . LEU A 1 289 ? -2.391 5.493 -16.805 1.00 78.31 289 LEU A CA 1
ATOM 2252 C C . LEU A 1 289 ? -2.127 4.168 -17.536 1.00 78.31 289 LEU A C 1
ATOM 2254 O O . LEU A 1 289 ? -0.973 3.897 -17.875 1.00 78.31 289 LEU A O 1
ATOM 2258 N N . GLU A 1 290 ? -3.154 3.341 -17.747 1.00 79.00 290 GLU A N 1
ATOM 2259 C CA . GLU A 1 290 ? -3.042 2.154 -18.590 1.00 79.00 290 GLU A CA 1
ATOM 2260 C C . GLU A 1 290 ? -3.227 2.510 -20.061 1.00 79.00 290 GLU A C 1
ATOM 2262 O O . GLU A 1 290 ? -4.068 3.356 -20.372 1.00 79.00 290 GLU A O 1
ATOM 2267 N N . PRO A 1 291 ? -2.489 1.850 -20.969 1.00 66.56 291 PRO A N 1
ATOM 2268 C CA . PRO A 1 291 ? -2.837 1.895 -22.376 1.00 66.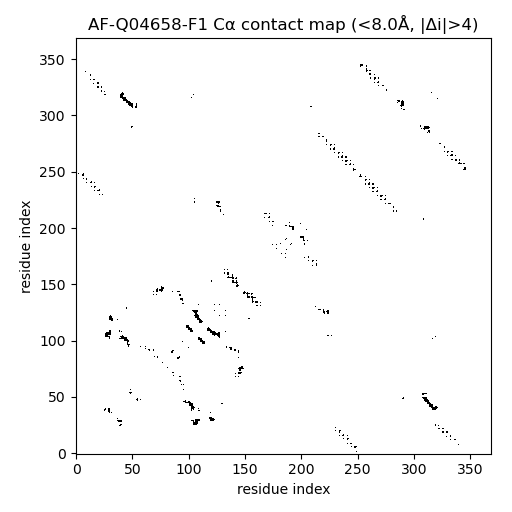56 291 PRO A CA 1
ATOM 2269 C C . PRO A 1 291 ? -4.227 1.310 -22.586 1.00 66.56 291 PRO A C 1
ATOM 2271 O O . PRO A 1 291 ? -4.528 0.232 -22.066 1.00 66.56 291 PRO A O 1
ATOM 2274 N N . GLU A 1 292 ? -5.070 2.006 -23.353 1.00 63.34 292 GLU A N 1
ATOM 2275 C CA . GLU A 1 292 ? -6.302 1.395 -23.843 1.00 63.34 292 GLU A CA 1
ATOM 2276 C C . GLU A 1 292 ? -5.902 0.182 -24.689 1.00 63.34 292 GLU A C 1
ATOM 2278 O O . GLU A 1 292 ? -5.154 0.302 -25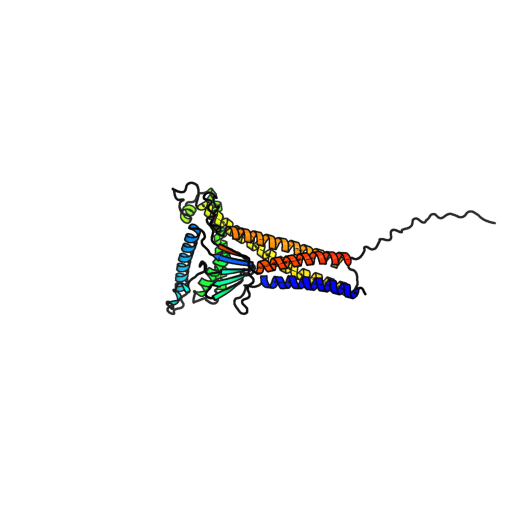.662 1.00 63.34 292 GLU A O 1
ATOM 2283 N N . GLU A 1 293 ? -6.347 -1.012 -24.282 1.00 55.12 293 GLU A N 1
ATOM 2284 C CA . GLU A 1 293 ? -6.189 -2.207 -25.100 1.00 55.12 293 GLU A CA 1
ATOM 2285 C C . GLU A 1 293 ? -6.875 -1.916 -26.435 1.00 55.12 293 GLU A C 1
ATOM 2287 O O . GLU A 1 293 ? -8.100 -1.778 -26.490 1.00 55.12 293 GLU A O 1
ATOM 2292 N N . VAL A 1 294 ? -6.072 -1.779 -27.495 1.00 49.25 294 VAL A N 1
ATOM 2293 C CA . VAL A 1 294 ? -6.547 -1.712 -28.875 1.00 49.25 294 VAL A CA 1
ATOM 2294 C C . VAL A 1 294 ? -7.307 -3.008 -29.110 1.00 49.25 294 VAL A C 1
ATOM 2296 O O . VAL A 1 294 ? -6.740 -4.053 -29.417 1.00 49.25 294 VAL A O 1
ATOM 2299 N N . THR A 1 295 ? -8.610 -2.966 -28.868 1.00 42.81 295 THR A N 1
ATOM 2300 C CA . THR A 1 295 ? -9.512 -4.011 -29.304 1.00 42.81 295 THR A CA 1
ATOM 2301 C C . THR A 1 295 ? -9.516 -3.880 -30.815 1.00 42.81 295 THR A C 1
ATOM 2303 O O . THR A 1 295 ? -10.021 -2.897 -31.352 1.00 42.81 295 THR A O 1
ATOM 2306 N N . ASP A 1 296 ? -8.867 -4.835 -31.480 1.00 40.28 296 ASP A N 1
ATOM 2307 C CA . ASP A 1 296 ? -8.877 -5.048 -32.927 1.00 40.28 296 ASP A CA 1
ATOM 2308 C C . ASP A 1 296 ? -10.326 -5.139 -33.436 1.00 40.28 296 ASP A C 1
ATOM 2310 O O . ASP A 1 296 ? -10.873 -6.220 -33.640 1.00 40.28 296 ASP A O 1
ATOM 2314 N N . VAL A 1 297 ? -10.991 -3.998 -33.610 1.00 42.78 297 VAL A N 1
ATOM 2315 C CA . VAL A 1 297 ? -12.267 -3.879 -34.317 1.00 42.78 297 VAL A CA 1
ATOM 2316 C C . VAL A 1 297 ? -12.308 -2.531 -35.037 1.00 42.78 297 VAL A C 1
ATOM 2318 O O . VAL A 1 297 ? -13.004 -1.607 -34.637 1.00 42.78 297 VAL A O 1
ATOM 2321 N N . GLY A 1 298 ? -11.528 -2.428 -36.114 1.00 43.75 298 GLY A N 1
ATOM 2322 C CA . GLY A 1 298 ? -11.879 -1.729 -37.359 1.00 43.75 298 GLY A CA 1
ATOM 2323 C C . GLY A 1 298 ? -12.696 -0.429 -37.309 1.00 43.75 298 GLY A C 1
ATOM 2324 O O . GLY A 1 298 ? -13.586 -0.265 -38.142 1.00 43.75 298 GLY A O 1
ATOM 2325 N N . SER A 1 299 ? -12.413 0.510 -36.405 1.00 41.31 299 SER A N 1
ATOM 2326 C CA . SER A 1 299 ? -13.023 1.843 -36.449 1.00 41.31 299 SER A CA 1
ATOM 2327 C C . SER A 1 299 ? -11.957 2.933 -36.511 1.00 41.31 299 SER A C 1
ATOM 2329 O O . SER A 1 299 ? -11.532 3.469 -35.490 1.00 41.31 299 SER A O 1
ATOM 2331 N N . ASP A 1 300 ? -11.578 3.295 -37.734 1.00 42.53 300 ASP A N 1
ATOM 2332 C CA . ASP A 1 300 ? -10.597 4.329 -38.097 1.00 42.53 300 ASP A CA 1
ATOM 2333 C C . ASP A 1 300 ? -10.924 5.766 -37.632 1.00 42.53 300 ASP A C 1
ATOM 2335 O O . ASP A 1 300 ? -10.288 6.705 -38.091 1.00 42.53 300 ASP A O 1
ATOM 2339 N N . ASN A 1 301 ? -11.894 6.011 -36.742 1.00 36.78 301 ASN A N 1
ATOM 2340 C CA . ASN A 1 301 ? -12.305 7.387 -36.407 1.00 36.78 301 ASN A CA 1
ATOM 2341 C C . ASN A 1 301 ? -12.692 7.649 -34.945 1.00 36.78 301 ASN A C 1
ATOM 2343 O O . ASN A 1 301 ? -13.167 8.743 -34.633 1.00 36.78 301 ASN A O 1
ATOM 2347 N N . ALA A 1 302 ? -12.473 6.715 -34.021 1.00 37.75 302 ALA A N 1
ATOM 2348 C CA . ALA A 1 302 ? -12.503 7.096 -32.615 1.00 37.75 302 ALA A CA 1
ATOM 2349 C C . ALA A 1 302 ? -11.161 7.759 -32.305 1.00 37.75 302 ALA A C 1
ATOM 2351 O O . ALA A 1 302 ? -10.132 7.093 -32.285 1.00 37.75 302 ALA A O 1
ATOM 2352 N N . ALA A 1 303 ? -11.158 9.078 -32.112 1.00 38.53 303 ALA A N 1
ATOM 2353 C CA . ALA A 1 303 ? -10.039 9.790 -31.512 1.00 38.53 303 ALA A CA 1
ATOM 2354 C C . ALA A 1 303 ? -9.844 9.246 -30.089 1.00 38.53 303 ALA A C 1
ATOM 2356 O O . ALA A 1 303 ? -10.395 9.778 -29.125 1.00 38.53 303 ALA A O 1
ATOM 2357 N N . VAL A 1 304 ? -9.132 8.124 -29.995 1.00 46.31 304 VAL A N 1
ATOM 2358 C CA . VAL A 1 304 ? -8.716 7.468 -28.763 1.00 46.31 304 VAL A CA 1
ATOM 2359 C C . VAL A 1 304 ? -8.012 8.543 -27.950 1.00 46.31 304 VAL A C 1
ATOM 2361 O O . VAL A 1 304 ? -6.997 9.095 -28.380 1.00 46.31 304 VAL A O 1
ATOM 2364 N N . HIS A 1 305 ? -8.605 8.928 -26.822 1.00 45.28 305 HIS A N 1
ATOM 2365 C CA . HIS A 1 305 ? -8.070 9.956 -25.936 1.00 45.28 305 HIS A CA 1
ATOM 2366 C C . HIS A 1 305 ? -6.862 9.387 -25.177 1.00 45.28 305 HIS A C 1
ATOM 2368 O O . HIS A 1 305 ? -6.873 9.279 -23.954 1.00 45.28 305 HIS A O 1
ATOM 2374 N N . THR A 1 306 ? -5.799 9.032 -25.897 1.00 51.84 306 THR A N 1
ATOM 2375 C CA . THR A 1 306 ? -4.540 8.620 -25.290 1.00 51.84 306 THR A CA 1
ATOM 2376 C C . THR A 1 306 ? -3.962 9.834 -24.573 1.00 51.84 306 THR A C 1
ATOM 2378 O O . THR A 1 306 ? -3.757 10.914 -25.136 1.00 51.84 306 THR A O 1
ATOM 2381 N N . THR A 1 307 ? -3.743 9.709 -23.267 1.00 58.59 307 THR A N 1
ATOM 2382 C CA . THR A 1 307 ? -3.163 10.806 -22.474 1.00 58.59 307 THR A CA 1
ATOM 2383 C C . THR A 1 307 ? -1.682 11.023 -22.808 1.00 58.59 307 THR A C 1
ATOM 2385 O O . THR A 1 307 ? -1.090 12.013 -22.370 1.00 58.59 307 THR A O 1
ATOM 2388 N N . GLY A 1 308 ? -1.081 10.102 -23.574 1.00 62.91 308 GLY A N 1
ATOM 2389 C CA . GLY A 1 308 ? 0.342 10.033 -23.902 1.00 62.91 308 GLY A CA 1
ATOM 2390 C C . GLY A 1 308 ? 1.204 9.446 -22.778 1.00 62.91 308 GLY A C 1
ATOM 2391 O O . GLY A 1 308 ? 2.353 9.093 -23.029 1.00 62.91 308 GLY A O 1
ATOM 2392 N N . TRP A 1 309 ? 0.648 9.292 -21.571 1.00 66.81 309 TRP A N 1
ATOM 2393 C CA . TRP A 1 309 ? 1.345 8.885 -20.340 1.00 66.81 309 TRP A CA 1
ATOM 2394 C C . TRP A 1 309 ? 0.980 7.470 -19.872 1.00 66.81 309 TRP A C 1
ATOM 2396 O O . TRP A 1 309 ? 0.989 7.168 -18.680 1.00 66.81 309 TRP A O 1
ATOM 2406 N N . GLU A 1 310 ? 0.664 6.601 -20.823 1.00 74.00 310 GLU A N 1
ATOM 2407 C CA . GLU A 1 310 ? 0.323 5.198 -20.598 1.00 74.00 310 GLU A CA 1
ATOM 2408 C C . GLU A 1 310 ? 1.586 4.419 -20.195 1.00 74.00 310 GLU A C 1
ATOM 2410 O O . GLU A 1 310 ? 2.364 3.976 -21.042 1.00 74.00 310 GLU A O 1
ATOM 2415 N N . LEU A 1 311 ? 1.836 4.352 -18.885 1.00 80.81 311 LEU A N 1
ATOM 2416 C CA . LEU A 1 311 ? 3.102 3.907 -18.285 1.00 80.81 311 LEU A CA 1
ATOM 2417 C C . LEU A 1 311 ? 2.941 2.643 -17.429 1.00 80.81 311 LEU A C 1
ATOM 2419 O O . LEU A 1 311 ? 3.921 1.983 -17.077 1.00 80.81 311 LEU A O 1
ATOM 2423 N N . LEU A 1 312 ? 1.718 2.338 -17.007 1.00 85.69 312 LEU A N 1
ATOM 2424 C CA . LEU A 1 312 ? 1.463 1.332 -15.988 1.00 85.69 312 LEU A CA 1
ATOM 2425 C C . LEU A 1 312 ? 0.435 0.338 -16.495 1.00 85.69 312 LEU A C 1
ATOM 2427 O O . LEU A 1 312 ? -0.502 0.704 -17.181 1.00 85.69 312 LEU A O 1
ATOM 2431 N N . LYS A 1 313 ? 0.571 -0.917 -16.088 1.00 88.25 313 LYS A N 1
ATOM 2432 C CA . LYS A 1 313 ? -0.524 -1.885 -16.078 1.00 88.25 313 LYS A CA 1
ATOM 2433 C C . LYS A 1 313 ? -0.811 -2.256 -14.636 1.00 88.25 313 LYS A C 1
ATOM 2435 O O . LYS A 1 313 ? 0.095 -2.671 -13.914 1.00 88.25 313 LYS A O 1
ATOM 2440 N N . VAL A 1 314 ? -2.059 -2.082 -14.229 1.00 90.38 314 VAL A N 1
ATOM 2441 C CA . VAL A 1 314 ? -2.577 -2.140 -12.865 1.00 90.38 314 VAL A CA 1
ATOM 2442 C C . VAL A 1 314 ? -3.654 -3.218 -12.765 1.00 90.38 314 VAL A C 1
ATOM 2444 O O . VAL A 1 314 ? -4.760 -3.081 -13.283 1.00 90.38 314 VAL A O 1
ATOM 2447 N N . ASN A 1 315 ? -3.379 -4.285 -12.019 1.00 91.94 315 ASN A N 1
ATOM 2448 C CA . ASN A 1 315 ? -4.386 -5.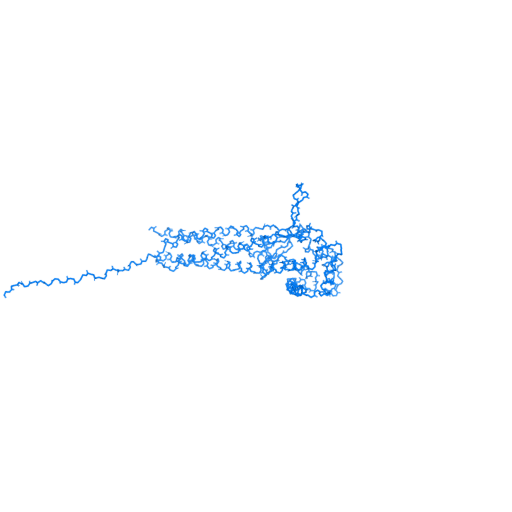301 -11.709 1.00 91.94 315 ASN A CA 1
ATOM 2449 C C . ASN A 1 315 ? -4.813 -5.225 -10.245 1.00 91.94 315 ASN A C 1
ATOM 2451 O O . ASN A 1 315 ? -4.012 -4.930 -9.355 1.00 91.94 315 ASN A O 1
ATOM 2455 N N . VAL A 1 316 ? -6.080 -5.547 -9.997 1.00 92.12 316 VAL A N 1
ATOM 2456 C CA . VAL A 1 316 ? -6.637 -5.657 -8.647 1.00 92.12 316 VAL A CA 1
ATOM 2457 C C . VAL A 1 316 ? -6.001 -6.848 -7.931 1.00 92.12 316 VAL A C 1
ATOM 2459 O O . VAL A 1 316 ? -5.955 -7.955 -8.466 1.00 92.12 316 VAL A O 1
ATOM 2462 N N . GLY A 1 317 ? -5.496 -6.620 -6.721 1.00 91.19 317 GLY A N 1
ATOM 2463 C CA . GLY A 1 317 ? -4.883 -7.654 -5.896 1.00 91.19 317 GLY A CA 1
ATOM 2464 C C . GLY A 1 317 ? -5.862 -8.314 -4.919 1.00 91.19 317 GLY A C 1
ATOM 2465 O O . GLY A 1 317 ? -7.006 -7.890 -4.736 1.00 91.19 317 GLY A O 1
ATOM 2466 N N . SER A 1 318 ? -5.400 -9.368 -4.245 1.00 91.50 318 SER A N 1
ATOM 2467 C CA . SER A 1 318 ? -6.203 -10.119 -3.269 1.00 91.50 318 SER A CA 1
ATOM 2468 C C . SER A 1 318 ? -6.621 -9.281 -2.055 1.00 91.50 318 SER A C 1
ATOM 2470 O O . SER A 1 318 ? -7.698 -9.496 -1.501 1.00 91.50 318 SER A O 1
ATOM 2472 N N . GLY A 1 319 ? -5.808 -8.300 -1.659 1.00 91.00 319 GLY A N 1
ATOM 2473 C CA . GLY A 1 319 ? -6.090 -7.352 -0.583 1.00 91.00 319 GLY A CA 1
ATOM 2474 C C . GLY A 1 319 ? -7.334 -6.507 -0.841 1.00 91.00 319 GLY A C 1
ATOM 2475 O O . GLY A 1 319 ? -8.102 -6.268 0.093 1.00 91.00 319 GLY A O 1
ATOM 2476 N N . PHE A 1 320 ? -7.583 -6.129 -2.097 1.00 91.69 320 PHE A N 1
ATOM 2477 C CA . PHE A 1 320 ? -8.776 -5.369 -2.474 1.00 91.69 320 PHE A CA 1
ATOM 2478 C C . PHE A 1 320 ? -10.037 -6.231 -2.365 1.00 91.69 320 PHE A C 1
ATOM 2480 O O . PHE A 1 320 ? -11.037 -5.812 -1.782 1.00 91.69 320 PHE A O 1
ATOM 2487 N N . ILE A 1 321 ? -9.967 -7.480 -2.838 1.00 92.44 321 ILE A N 1
ATOM 2488 C CA . ILE A 1 321 ? -11.060 -8.458 -2.724 1.00 92.44 321 ILE A CA 1
ATOM 2489 C C . ILE A 1 321 ? -11.382 -8.736 -1.248 1.00 92.44 321 ILE A C 1
ATOM 2491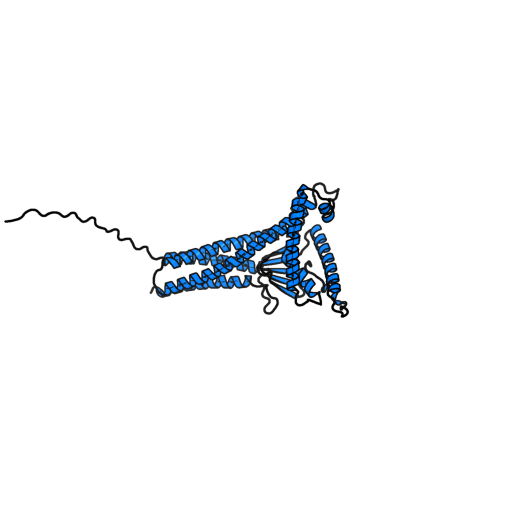 O O . ILE A 1 321 ? -12.548 -8.747 -0.851 1.00 92.44 321 ILE A O 1
ATOM 2495 N N . MET A 1 322 ? -10.356 -8.900 -0.408 1.00 91.62 322 MET A N 1
ATOM 2496 C CA . MET A 1 322 ? -10.536 -9.050 1.039 1.00 91.62 322 MET A CA 1
ATOM 2497 C C . MET A 1 322 ? -11.153 -7.802 1.678 1.00 91.62 322 MET A C 1
ATOM 2499 O O . MET A 1 322 ? -11.999 -7.934 2.561 1.00 91.62 322 MET A O 1
ATOM 2503 N N . GLY A 1 323 ? -10.802 -6.604 1.201 1.00 92.12 323 GLY A N 1
ATOM 2504 C CA . GLY A 1 323 ? -11.448 -5.351 1.593 1.00 92.12 323 GLY A CA 1
ATOM 2505 C C . GLY A 1 323 ? -12.952 -5.340 1.299 1.00 92.12 323 GLY A C 1
ATOM 2506 O O . GLY A 1 323 ? -13.742 -4.997 2.178 1.00 92.12 323 GLY A O 1
ATOM 2507 N N . LEU A 1 324 ? -13.367 -5.797 0.113 1.00 93.75 324 LEU A N 1
ATOM 2508 C CA . LEU A 1 324 ? -14.785 -5.924 -0.248 1.00 93.75 324 LEU A CA 1
ATOM 2509 C C . LEU A 1 324 ? -15.522 -6.945 0.630 1.00 93.75 324 LEU A C 1
ATOM 2511 O O . LEU A 1 324 ? -16.615 -6.663 1.123 1.00 93.75 324 LEU A O 1
ATOM 2515 N N . ALA A 1 325 ? -14.919 -8.112 0.871 1.00 94.19 325 ALA A N 1
ATOM 2516 C CA . ALA A 1 325 ? -15.496 -9.130 1.750 1.00 94.19 325 ALA A CA 1
ATOM 2517 C C . ALA A 1 325 ? -15.660 -8.609 3.189 1.00 94.19 325 ALA A C 1
ATOM 2519 O O . ALA A 1 325 ? -16.709 -8.787 3.812 1.00 94.19 325 ALA A O 1
ATOM 2520 N N . ARG A 1 326 ? -14.646 -7.904 3.703 1.00 94.06 326 ARG A N 1
ATOM 2521 C CA . ARG A 1 326 ? -14.667 -7.264 5.024 1.00 94.06 326 ARG A CA 1
ATOM 2522 C C . ARG A 1 326 ? -15.783 -6.227 5.127 1.00 94.06 326 ARG A C 1
ATOM 2524 O O . ARG A 1 326 ? -16.518 -6.215 6.111 1.00 94.06 326 ARG A O 1
ATOM 2531 N N . TYR A 1 327 ? -15.958 -5.410 4.098 1.00 94.94 327 TYR A N 1
ATOM 2532 C CA . TYR A 1 327 ? -17.031 -4.425 4.036 1.00 94.94 327 TYR A CA 1
ATOM 2533 C C . TYR A 1 327 ? -18.427 -5.053 3.999 1.00 94.94 327 TYR A C 1
ATOM 2535 O O . TYR A 1 327 ? -19.325 -4.603 4.712 1.00 94.94 327 TYR A O 1
ATOM 2543 N N . ALA A 1 328 ? -18.612 -6.149 3.258 1.00 95.62 328 ALA A N 1
ATOM 2544 C CA . ALA A 1 328 ? -19.862 -6.907 3.287 1.00 95.62 328 ALA A CA 1
ATOM 2545 C C . ALA A 1 328 ? -20.174 -7.441 4.700 1.00 95.62 328 ALA A C 1
ATOM 2547 O O . ALA A 1 328 ? -21.301 -7.312 5.182 1.00 95.62 328 ALA A O 1
ATOM 2548 N N . ILE A 1 329 ? -19.168 -7.967 5.410 1.00 94.75 329 ILE A N 1
ATOM 2549 C CA . ILE A 1 329 ? -19.311 -8.411 6.807 1.00 94.75 329 ILE A CA 1
ATOM 2550 C C . ILE A 1 329 ? -19.691 -7.244 7.727 1.00 94.75 329 ILE A C 1
ATOM 2552 O O . ILE A 1 329 ? -20.529 -7.417 8.612 1.00 94.75 329 ILE A O 1
ATOM 2556 N N . GLN A 1 330 ? -19.130 -6.051 7.521 1.00 95.38 330 GLN A N 1
ATOM 2557 C CA . GLN A 1 330 ? -19.465 -4.863 8.313 1.00 95.38 330 GLN A CA 1
ATOM 2558 C C . GLN A 1 330 ? -20.918 -4.416 8.121 1.00 95.38 330 GLN A C 1
ATOM 2560 O O . GLN A 1 330 ? -21.567 -4.036 9.096 1.00 95.38 330 GLN A O 1
ATOM 2565 N N . TRP A 1 331 ? -21.471 -4.535 6.912 1.00 96.19 331 TRP A N 1
ATOM 2566 C CA . TRP A 1 331 ? -22.902 -4.318 6.677 1.00 96.19 331 TRP A CA 1
ATOM 2567 C C . TRP A 1 331 ? -23.777 -5.329 7.415 1.00 96.19 331 TRP A C 1
ATOM 2569 O O . TRP A 1 331 ? -24.748 -4.946 8.072 1.00 96.19 331 TRP A O 1
ATOM 2579 N N . VAL A 1 332 ? -23.420 -6.615 7.368 1.00 95.88 332 VAL A N 1
ATOM 2580 C CA . VAL A 1 332 ? -24.132 -7.658 8.124 1.00 95.88 332 VAL A CA 1
ATOM 2581 C C . VAL A 1 332 ? -24.058 -7.375 9.628 1.00 95.88 332 VAL A C 1
ATOM 2583 O O . VAL A 1 332 ? -25.075 -7.433 10.325 1.00 95.88 332 VAL A O 1
ATOM 2586 N N . LEU A 1 333 ? -22.877 -7.000 10.127 1.00 94.06 333 LEU A N 1
ATOM 2587 C CA . LEU A 1 333 ? -22.665 -6.617 11.520 1.00 94.06 333 LEU A CA 1
ATOM 2588 C C . LEU A 1 333 ? -23.527 -5.411 11.907 1.00 94.06 333 LEU A C 1
ATOM 2590 O O . LEU A 1 333 ? -24.135 -5.437 12.973 1.00 94.06 333 LEU A O 1
ATOM 2594 N N . LEU A 1 334 ? -23.635 -4.392 11.049 1.00 95.12 334 LEU A N 1
ATOM 2595 C CA . LEU A 1 334 ? -24.477 -3.218 11.279 1.00 95.12 334 LEU A CA 1
ATOM 2596 C C . LEU A 1 334 ? -25.949 -3.608 11.451 1.00 95.12 334 LEU A C 1
ATOM 2598 O O . LEU A 1 334 ? -26.580 -3.213 12.434 1.00 95.12 334 LEU A O 1
ATOM 2602 N N . VAL A 1 335 ? -26.493 -4.413 10.536 1.00 95.44 335 VAL A N 1
ATOM 2603 C CA . VAL A 1 335 ? -27.891 -4.868 10.605 1.00 95.44 335 VAL A CA 1
ATOM 2604 C C . VAL A 1 335 ? -28.137 -5.644 11.902 1.00 95.44 335 VAL A C 1
ATOM 2606 O O . VAL A 1 335 ? -29.072 -5.337 12.648 1.00 95.44 335 VAL A O 1
ATOM 2609 N N . LEU A 1 336 ? -27.263 -6.600 12.229 1.00 93.56 336 LEU A N 1
ATOM 2610 C CA . LEU A 1 336 ? -27.377 -7.395 13.453 1.00 93.56 336 LEU A CA 1
ATOM 2611 C C . LEU A 1 336 ? -27.208 -6.551 14.722 1.00 93.56 336 LEU A C 1
ATOM 2613 O O . LEU A 1 336 ? -27.948 -6.745 15.689 1.00 93.56 336 LEU A O 1
ATOM 2617 N N . ALA A 1 337 ? -26.292 -5.582 14.721 1.00 92.50 337 ALA A N 1
ATOM 2618 C CA . ALA A 1 337 ? -26.084 -4.645 15.818 1.00 92.50 337 ALA A CA 1
ATOM 2619 C C . ALA A 1 337 ? -27.339 -3.805 16.080 1.00 92.50 337 ALA A C 1
ATOM 2621 O O . ALA A 1 337 ? -27.749 -3.647 17.232 1.00 92.50 337 ALA A O 1
ATOM 2622 N N . PHE A 1 338 ? -28.001 -3.313 15.029 1.00 93.12 338 PHE A N 1
ATOM 2623 C CA . PHE A 1 338 ? -29.250 -2.563 15.156 1.00 93.12 338 PHE A CA 1
ATOM 2624 C C . PHE A 1 338 ? -30.395 -3.426 15.691 1.00 93.12 338 PHE A C 1
ATOM 2626 O O . PHE A 1 338 ? -31.109 -2.985 16.600 1.00 93.12 338 PHE A O 1
ATOM 2633 N N . LEU A 1 339 ? -30.547 -4.653 15.182 1.00 91.38 339 LEU A N 1
ATOM 2634 C CA . LEU A 1 339 ? -31.552 -5.608 15.656 1.00 91.38 339 LEU A CA 1
ATOM 2635 C C . LEU A 1 339 ? -31.333 -5.965 17.134 1.00 91.38 339 LEU A C 1
ATOM 2637 O O . LEU A 1 339 ? -32.259 -5.851 17.943 1.00 91.38 339 LEU A O 1
ATOM 2641 N N . ALA A 1 340 ? -30.101 -6.310 17.516 1.00 88.00 340 ALA A N 1
ATOM 2642 C CA . ALA A 1 340 ? -29.743 -6.625 18.895 1.00 88.00 340 ALA A CA 1
ATOM 2643 C C . ALA A 1 340 ? -29.962 -5.419 19.821 1.00 88.00 340 ALA A C 1
ATOM 2645 O O . ALA A 1 340 ? -30.604 -5.535 20.869 1.00 88.00 340 ALA A O 1
ATOM 2646 N N . ALA A 1 341 ? -29.495 -4.236 19.422 1.00 88.50 341 ALA A N 1
ATOM 2647 C CA . ALA A 1 341 ? -29.641 -3.030 20.221 1.00 88.50 341 ALA A CA 1
ATOM 2648 C C . ALA A 1 341 ? -31.112 -2.627 20.417 1.00 88.50 341 ALA A C 1
ATOM 2650 O O . ALA A 1 341 ? -31.476 -2.179 21.503 1.00 88.50 341 ALA A O 1
ATOM 2651 N N . ASN A 1 342 ? -31.972 -2.807 19.410 1.00 87.00 342 ASN A N 1
ATOM 2652 C CA . ASN A 1 342 ? -33.411 -2.562 19.538 1.00 87.00 342 ASN A CA 1
ATOM 2653 C C . ASN A 1 342 ? -34.086 -3.568 20.476 1.00 87.00 342 ASN A C 1
ATOM 2655 O O . ASN A 1 342 ? -34.875 -3.168 21.331 1.00 87.00 342 ASN A O 1
ATOM 2659 N N . HIS A 1 343 ? -33.744 -4.851 20.362 1.00 85.06 343 HIS A N 1
ATOM 2660 C CA . HIS A 1 343 ? -34.339 -5.908 21.177 1.00 85.06 343 HIS A CA 1
ATOM 2661 C C . HIS A 1 343 ? -33.958 -5.805 22.667 1.00 85.06 343 HIS A C 1
ATOM 2663 O O . HIS A 1 343 ? -34.770 -6.091 23.550 1.00 85.06 343 HIS A O 1
ATOM 2669 N N . TYR A 1 344 ? -32.727 -5.376 22.969 1.00 82.25 344 TYR A N 1
ATOM 2670 C CA . TYR A 1 344 ? -32.212 -5.289 24.342 1.00 82.25 344 TYR A CA 1
ATOM 2671 C C . TYR A 1 344 ? -32.280 -3.891 24.969 1.00 82.25 344 TYR A C 1
ATOM 2673 O O . TYR A 1 344 ? -31.903 -3.728 26.133 1.00 82.25 344 TYR A O 1
ATOM 2681 N N . LYS A 1 345 ? -32.806 -2.890 24.252 1.00 79.88 345 LYS A N 1
ATOM 2682 C CA . LYS A 1 345 ? -33.019 -1.543 24.793 1.00 79.88 345 LYS A CA 1
ATOM 2683 C C . LYS A 1 345 ? -33.930 -1.604 26.024 1.00 79.88 345 LYS A C 1
ATOM 2685 O O . LYS A 1 345 ? -34.980 -2.249 26.018 1.00 79.88 345 LYS A O 1
ATOM 2690 N N . ALA A 1 346 ? -33.543 -0.913 27.096 1.00 73.56 346 ALA A N 1
ATOM 2691 C CA . ALA A 1 346 ? -34.425 -0.718 28.241 1.00 73.56 346 ALA A CA 1
ATOM 2692 C C . ALA A 1 346 ? -35.713 -0.009 27.781 1.00 73.56 346 ALA A C 1
ATOM 2694 O O . ALA A 1 346 ? -35.643 1.034 27.125 1.00 73.56 346 ALA A O 1
ATOM 2695 N N . LYS A 1 347 ? -36.885 -0.574 28.111 1.00 72.88 347 LYS A N 1
ATOM 2696 C CA . LYS A 1 347 ? -38.158 0.128 27.909 1.00 72.88 347 LYS A CA 1
ATOM 2697 C C . LYS A 1 347 ? -38.128 1.397 28.771 1.00 72.88 347 LYS A C 1
ATOM 2699 O O . LYS A 1 347 ? -37.687 1.306 29.919 1.00 72.88 347 LYS A O 1
ATOM 2704 N N . PRO A 1 348 ? -38.551 2.560 28.251 1.00 60.84 348 PRO A N 1
ATOM 2705 C CA . PRO A 1 348 ? -38.705 3.737 29.094 1.00 60.84 348 PRO A CA 1
ATOM 2706 C C . PRO A 1 348 ? -39.660 3.378 30.239 1.00 60.84 348 PRO A C 1
ATOM 2708 O O . PRO A 1 348 ? -40.706 2.772 29.992 1.00 60.84 348 PRO A O 1
ATOM 2711 N N . LYS A 1 349 ? -39.283 3.695 31.487 1.00 53.22 349 LYS A N 1
ATOM 2712 C CA . LYS A 1 349 ? -40.242 3.684 32.599 1.00 53.22 349 LYS A CA 1
ATOM 2713 C C . LYS A 1 349 ? -41.398 4.579 32.151 1.00 53.22 349 LYS A C 1
ATOM 2715 O O . LYS A 1 349 ? -41.150 5.738 31.823 1.00 53.22 349 LYS A O 1
ATOM 2720 N N . LYS A 1 350 ? -42.619 4.036 32.064 1.00 49.09 350 LYS A N 1
ATOM 2721 C CA . LYS A 1 350 ? -43.816 4.877 31.983 1.00 49.09 350 LYS A CA 1
ATOM 2722 C C . LYS A 1 350 ? -43.738 5.776 33.212 1.00 49.09 350 LYS A C 1
ATOM 2724 O O . LYS A 1 350 ? -43.714 5.265 34.323 1.00 49.09 350 LYS A O 1
ATOM 2729 N N . SER A 1 351 ? -43.549 7.070 32.995 1.00 49.44 351 SER A N 1
ATOM 2730 C CA . SER A 1 351 ? -43.704 8.072 34.037 1.00 49.44 351 SER A CA 1
ATOM 2731 C C . SER A 1 351 ? -45.101 7.894 34.613 1.00 49.44 351 SER A C 1
ATOM 2733 O O . SER A 1 351 ? -46.064 7.924 33.841 1.00 49.44 351 SER A O 1
ATOM 2735 N N . ASP A 1 352 ? -45.189 7.678 35.920 1.00 44.56 352 ASP A N 1
ATOM 2736 C CA . ASP A 1 352 ? -46.427 7.693 36.685 1.00 44.56 352 ASP A CA 1
ATOM 2737 C C . ASP A 1 352 ? -47.080 9.075 36.529 1.00 44.56 352 ASP A C 1
ATOM 2739 O O . ASP A 1 352 ? -46.870 9.991 37.312 1.00 44.56 352 ASP A O 1
ATOM 2743 N N . LYS A 1 353 ? -47.834 9.251 35.442 1.00 40.50 353 LYS A N 1
ATOM 2744 C CA . LYS A 1 353 ? -48.837 10.302 35.278 1.00 40.50 353 LYS A CA 1
ATOM 2745 C C . LYS A 1 353 ? -50.134 9.750 35.870 1.00 40.50 353 LYS A C 1
ATOM 2747 O O . LYS A 1 353 ? -51.054 9.389 35.150 1.00 40.50 353 LYS A O 1
ATOM 2752 N N . TYR A 1 354 ? -50.139 9.601 37.186 1.00 44.00 354 TYR A N 1
ATOM 2753 C CA . TYR A 1 354 ? -51.338 9.461 38.006 1.00 44.00 354 TYR A CA 1
ATOM 2754 C C . TYR A 1 354 ? -51.085 10.292 39.260 1.00 44.00 354 TYR A C 1
ATOM 2756 O O . TYR A 1 354 ? -50.865 9.769 40.345 1.00 44.00 354 TYR A O 1
ATOM 2764 N N . THR A 1 355 ? -51.016 11.608 39.079 1.00 41.44 355 THR A N 1
ATOM 2765 C CA . THR A 1 355 ? -51.088 12.553 40.192 1.00 41.44 355 THR A CA 1
ATOM 2766 C C . THR A 1 355 ? -52.484 13.155 40.134 1.00 41.44 355 THR A C 1
ATOM 2768 O O . THR A 1 355 ? -52.750 14.025 39.316 1.00 41.44 355 THR A O 1
ATOM 2771 N N . GLU A 1 356 ? -53.367 12.529 40.913 1.00 41.22 356 GLU A N 1
ATOM 2772 C CA . GLU A 1 356 ? -54.469 13.141 41.664 1.00 41.22 356 GLU A CA 1
ATOM 2773 C C . GLU A 1 356 ? -55.383 14.137 40.933 1.00 41.22 356 GLU A C 1
ATOM 2775 O O . GLU A 1 356 ? -55.282 15.341 41.124 1.00 41.22 356 GLU A O 1
ATOM 2780 N N . ASP A 1 357 ? -56.388 13.606 40.233 1.00 41.78 357 ASP A N 1
ATOM 2781 C CA . ASP A 1 357 ? -57.702 14.258 40.102 1.00 41.78 357 ASP A CA 1
ATOM 2782 C C . ASP A 1 357 ? -58.705 13.515 41.004 1.00 41.78 357 ASP A C 1
ATOM 2784 O O . ASP A 1 357 ? -59.650 12.882 40.541 1.00 41.78 357 ASP A O 1
ATOM 2788 N N . THR A 1 358 ? -58.475 13.517 42.318 1.00 41.91 358 THR A N 1
ATOM 2789 C CA . THR A 1 358 ? -59.465 13.041 43.301 1.00 41.91 358 THR A CA 1
ATOM 2790 C C . THR A 1 358 ? -59.340 13.833 44.597 1.00 41.91 358 THR A C 1
ATOM 2792 O O . THR A 1 358 ? -58.871 13.330 45.611 1.00 41.91 358 THR A O 1
ATOM 2795 N N . SER A 1 359 ? -59.789 15.087 44.571 1.00 41.78 359 SER A N 1
ATOM 2796 C CA . SER A 1 359 ? -60.142 15.833 45.783 1.00 41.78 359 SER A CA 1
ATOM 2797 C C . SER A 1 359 ? -61.484 16.549 45.607 1.00 41.78 359 SER A C 1
ATOM 2799 O O . SER A 1 359 ? -61.613 17.734 45.894 1.00 41.78 359 SER A O 1
ATOM 2801 N N . ASN A 1 360 ? -62.503 15.836 45.125 1.00 41.00 360 ASN A N 1
ATOM 2802 C CA . ASN A 1 360 ? -63.887 16.251 45.343 1.00 41.00 360 ASN A CA 1
ATOM 2803 C C . ASN A 1 360 ? -64.352 15.588 46.636 1.00 41.00 360 ASN A C 1
ATOM 2805 O O . ASN A 1 360 ? -64.814 14.452 46.630 1.00 41.00 360 ASN A O 1
ATOM 2809 N N . SER A 1 361 ? -64.138 16.293 47.745 1.00 35.44 361 SER A N 1
ATOM 2810 C CA . SER A 1 361 ? -64.668 15.950 49.061 1.00 35.44 361 SER A CA 1
ATOM 2811 C C . SER A 1 361 ? -66.144 16.371 49.104 1.00 35.44 361 SER A C 1
ATOM 2813 O O . SER A 1 361 ? -66.410 17.573 49.030 1.00 35.44 361 SER A O 1
ATOM 2815 N N . PRO A 1 362 ? -67.122 15.451 49.185 1.00 45.19 362 PRO A N 1
ATOM 2816 C CA . PRO A 1 362 ? -68.494 15.816 49.485 1.00 45.19 362 PRO A CA 1
ATOM 2817 C C . PRO A 1 362 ? -68.626 15.896 51.006 1.00 45.19 362 PRO A C 1
ATOM 2819 O O . PRO A 1 362 ? -68.547 14.880 51.694 1.00 45.19 362 PRO A O 1
ATOM 2822 N N . SER A 1 363 ? -68.800 17.112 51.526 1.00 38.34 363 SER A N 1
ATOM 2823 C CA . SER A 1 363 ? -69.224 17.337 52.910 1.00 38.34 363 SER A CA 1
ATOM 2824 C C . SER A 1 363 ? -70.586 16.662 53.118 1.00 38.34 363 SER A C 1
ATOM 2826 O O . SER A 1 363 ? -71.533 17.040 52.426 1.00 38.34 363 SER A O 1
ATOM 2828 N N . PRO A 1 364 ? -70.709 15.669 54.015 1.00 47.69 364 PRO A N 1
ATOM 2829 C CA . PRO A 1 364 ? -71.988 15.060 54.324 1.00 47.69 364 PRO A CA 1
ATOM 2830 C C . PRO A 1 364 ? -72.766 15.968 55.273 1.00 47.69 364 PRO A C 1
ATOM 2832 O O . PRO A 1 364 ? -72.277 16.373 56.330 1.00 47.69 364 PRO A O 1
ATOM 2835 N N . ASP A 1 365 ? -73.977 16.288 54.834 1.00 44.31 365 ASP A N 1
ATOM 2836 C CA . ASP A 1 365 ? -74.997 17.000 55.577 1.00 44.31 365 ASP A CA 1
ATOM 2837 C C . ASP A 1 365 ? -75.273 16.377 56.950 1.00 44.31 365 ASP A C 1
ATOM 2839 O O . ASP A 1 365 ? -75.368 15.160 57.116 1.00 44.31 365 ASP A O 1
ATOM 2843 N N . LEU A 1 366 ? -75.432 17.292 57.906 1.00 41.22 366 LEU A N 1
ATOM 2844 C CA . LEU A 1 366 ? -76.318 17.246 59.062 1.00 41.22 366 LEU A CA 1
ATOM 2845 C C . LEU A 1 366 ? -77.190 15.984 59.195 1.00 41.22 366 LEU A C 1
ATOM 2847 O O . LEU A 1 366 ? -78.226 15.857 58.543 1.00 41.22 366 LEU A O 1
ATOM 2851 N N . MET A 1 367 ? -76.866 15.146 60.179 1.00 39.69 367 MET A N 1
ATOM 2852 C CA . MET A 1 367 ? -77.852 14.312 60.863 1.00 39.69 367 MET A CA 1
ATOM 2853 C C . MET A 1 367 ? -77.576 14.275 62.369 1.00 39.69 367 MET A C 1
ATOM 2855 O O . MET A 1 367 ? -76.494 13.884 62.792 1.00 39.69 367 MET A O 1
ATOM 2859 N N . GLU A 1 368 ? -78.621 14.672 63.105 1.00 36.53 368 GLU A N 1
ATOM 2860 C CA . GLU A 1 368 ? -79.030 14.252 64.457 1.00 36.53 368 GLU A CA 1
ATOM 2861 C C . GLU A 1 368 ? -78.024 14.494 65.603 1.00 36.53 368 GLU A C 1
ATOM 2863 O O . GLU A 1 368 ? -76.941 13.927 65.648 1.00 36.53 368 GLU A O 1
ATOM 2868 N N . LYS A 1 369 ? -78.341 15.287 66.631 1.00 41.41 369 LYS A N 1
ATOM 2869 C CA . LYS A 1 369 ? -79.578 15.293 67.425 1.00 41.41 369 LYS A CA 1
ATOM 2870 C C . LYS A 1 369 ? -79.663 16.559 68.273 1.00 41.41 369 LYS A C 1
ATOM 2872 O O . LYS A 1 369 ? -78.585 17.036 68.694 1.00 41.41 369 LYS A O 1
#

Organism: Saccharomyces cerevisiae (strain ATCC 204508 / S288c) (NCBI:txid559292)

Secondary structure (DSSP, 8-state):
-HHHHHHHHHHHHHHHHHHHHHTTGGGG-SSBSSSS-----SEEEEE---SHHHHHHHHHHHHHHHHHHHHHHHHT--SS---GGGGSGGGS--TT-TT-EEEEETTEEEEEBTTB---EEE-TTSTT-HHHHHHHHHHHHHHHH-GGGGGGHHHHHHHHHHHHHHHHHHHHHHHHHHTTT--HHHHHHH-PPPTTSTT--HHHHHHHHHHHHHHHHHHHHHHHHHHHHHHHHHHHHHHHHHHHHHHHHT----SHHHHHHHHHHHHHHHHHHHHHHHHHHHHHHHHTTSPP-------TT------S---EEEEE-HHHHHHHHHHHHHHHHHHHHHHHHHHHSPPPP-------------PPP----

pLDDT: mean 79.21, std 16.2, range [35.44, 96.38]

Radius of gyration: 31.23 Å; Cα contacts (8 Å, |Δi|>4): 478; chains: 1; bounding box: 120×54×106 Å

Solvent-accessible surface area (backbone atoms only — not comparable to full-atom values): 20104 Å² total; per-residue (Å²): 130,65,61,66,62,53,50,50,56,42,49,53,55,46,50,53,44,49,51,45,50,59,55,48,54,45,49,68,25,16,39,49,55,76,77,82,75,56,63,30,18,38,34,31,38,26,40,40,56,61,30,73,65,22,37,53,50,52,49,52,50,47,55,52,37,44,53,51,35,54,52,36,44,68,71,22,62,62,99,63,84,76,64,73,72,64,75,36,78,88,63,41,57,60,73,76,38,66,67,36,37,37,35,29,18,49,34,7,30,25,37,32,39,91,92,45,79,54,52,27,39,57,39,68,86,49,15,60,33,64,67,50,49,50,42,23,50,44,20,29,41,46,21,52,54,15,71,75,44,43,92,47,14,66,60,41,8,52,50,42,32,52,50,47,55,54,48,53,52,51,52,44,53,51,53,61,57,36,76,79,64,75,48,68,64,60,40,67,75,69,46,73,62,60,88,86,55,83,88,61,58,56,66,58,55,52,49,48,53,49,50,49,52,52,49,46,49,54,50,27,38,52,45,34,52,43,50,54,50,41,52,53,46,45,53,52,38,41,54,46,51,51,50,41,41,55,44,57,73,73,66,60,70,48,66,61,52,36,51,49,42,38,52,42,38,50,52,42,44,53,46,47,53,48,40,51,51,46,51,51,53,48,49,51,58,54,52,72,24,30,54,79,79,81,70,92,65,95,61,97,73,71,81,73,84,72,84,57,59,15,38,37,45,78,44,85,24,64,30,42,55,45,50,52,54,36,50,53,50,42,52,54,48,35,55,52,35,47,53,51,23,63,73,52,42,51,75,76,76,78,73,85,85,77,79,81,95,76,84,84,77,79,82,80,77,92,76,88,132

Foldseek 3Di:
DCQVVLVVLLVVLLVLLVVLLVLCVLLQALAWQPDPNRHFFQKKKFWDQLFPLLVVVLVVVLVVQLVLLVVLLVVLDDPDDDDPCCSDPVLTQCLNPRQWMWRFHQFWIWIAGPVGGHIGHTPHLQGRQPVLNSQLSSQLSSQCSRPNRNVCSNVSSVVSSVVVLVVLVVVLVVLVVCVPPVDVVLCVVQPDPDPVDPPDDSSVLVNVVSVLSVCLRVLRSVLSVLSVVLSVLSVVLSVLSVVVSVVVVVVDQDQPSLVVNLVSLVVNLVSLVVSLVSSVVSVVSVVLLANDPPPPDDDPDDPPVNSSNNTMDMDGTSSSVSSVVSSVSSVVSNVSSNVVSVVRHDDPDPPPPPPDPPDPDDDDDDDDD

GO terms:
  GO:0005628 prospore membrane (C, IDA)
  GO:0005737 cytoplasm (C, IDA)
  GO:0000324 fungal-type vacuole (C, HDA)
  GO:0000329 fungal-type vacuole membrane (C, HDA)
  GO:0005628 prospore membrane (C, HDA)
  GO:0032120 ascospore-type prospore membrane formation (P, IMP)
  GO:0070583 spore membrane bending pathway (P, IMP)

Sequence (369 aa):
MLFPKRLIVWGVLLILSLSQFVLYLPATTCTNSKGLRLCAPQFTITVIGGSSTANEFIASVREFLRLISYLTIDMGWSNEFTDPSVYEDENLVDTFQPDKVFELNYFGFCKRSNKSKVYCTSNENYGMDVLEVLVRDVGIQLGNISTTRSNETKKFGDSLVLTYRLALTSIRDFLKHDKHTGNALSKALIGSPDPNVKGVSPTKNYLKGVNLAFILMMFNGMVFYFAVLEIIVGFLSICVVSAFGGALSVGKRHRLFPMLLKSSSSILVVIATLTILCNIVYLIALKTLEPEEVTDVGSDNAAVHTTGWELLKVNVGSGFIMGLARYAIQWVLLVLAFLAANHYKAKPKKSDKYTEDTSNSPSPDLMEK

Nearest PDB structures (foldseek):
  2cmr-assembly1_A  TM=3.474E-01  e=6.931E+00  Human immunodeficiency virus 1